Protein AF-A0A8H7ZNW5-F1 (afdb_monomer)

Structure (mmCIF, N/CA/C/O backbone):
data_AF-A0A8H7ZNW5-F1
#
_entry.id   AF-A0A8H7ZNW5-F1
#
loop_
_atom_site.group_PDB
_atom_site.id
_atom_site.type_symbol
_atom_site.label_atom_id
_atom_site.label_alt_id
_atom_site.label_comp_id
_atom_site.label_asym_id
_atom_site.label_entity_id
_atom_site.label_seq_id
_atom_site.pdbx_PDB_ins_code
_atom_site.Cartn_x
_atom_site.Cartn_y
_atom_site.Cartn_z
_atom_site.occupancy
_atom_site.B_iso_or_equiv
_atom_site.auth_seq_id
_atom_site.auth_comp_id
_atom_site.auth_asym_id
_atom_site.auth_atom_id
_atom_site.pdbx_PDB_model_num
ATOM 1 N N . MET A 1 1 ? -29.256 19.524 2.447 1.00 44.28 1 MET A N 1
ATOM 2 C CA . MET A 1 1 ? -30.459 18.657 2.433 1.00 44.28 1 MET A CA 1
ATOM 3 C C . MET A 1 1 ? -31.290 18.728 1.137 1.00 44.28 1 MET A C 1
ATOM 5 O O . MET A 1 1 ? -31.969 17.760 0.843 1.00 44.28 1 MET A O 1
ATOM 9 N N . ARG A 1 2 ? -31.198 19.785 0.304 1.00 29.53 2 ARG A N 1
ATOM 10 C CA . ARG A 1 2 ? -31.874 19.849 -1.018 1.00 29.53 2 ARG A CA 1
ATOM 11 C C . ARG A 1 2 ? -31.146 19.151 -2.185 1.00 29.53 2 ARG A C 1
ATOM 13 O O . ARG A 1 2 ? -31.767 18.897 -3.203 1.00 29.53 2 ARG A O 1
ATOM 20 N N . VAL A 1 3 ? -29.871 18.782 -2.027 1.00 35.22 3 VAL A N 1
ATOM 21 C CA . VAL A 1 3 ? -29.101 18.041 -3.055 1.00 35.22 3 VAL A CA 1
ATOM 22 C C . VAL A 1 3 ? -29.359 16.525 -2.993 1.00 35.22 3 VAL A C 1
ATOM 24 O O . VAL A 1 3 ? -29.283 15.842 -4.006 1.00 35.22 3 VAL A O 1
ATOM 27 N N . LEU A 1 4 ? -29.764 16.000 -1.829 1.00 35.09 4 LEU A N 1
ATOM 28 C CA . LEU A 1 4 ? -30.069 14.573 -1.639 1.00 35.09 4 LEU A CA 1
ATOM 29 C C . LEU A 1 4 ? -31.423 14.140 -2.231 1.00 35.09 4 LEU A C 1
ATOM 31 O O . LEU A 1 4 ? -31.618 12.955 -2.468 1.00 35.09 4 LEU A O 1
ATOM 35 N N . LEU A 1 5 ? -32.336 15.078 -2.507 1.00 38.81 5 LEU A N 1
ATOM 36 C CA . LEU A 1 5 ? -33.648 14.768 -3.092 1.00 38.81 5 LEU A CA 1
ATOM 37 C C . LEU A 1 5 ? -33.621 14.628 -4.622 1.00 38.81 5 LEU A C 1
ATOM 39 O O . LEU A 1 5 ? -34.486 13.965 -5.177 1.00 38.81 5 LEU A O 1
ATOM 43 N N . VAL A 1 6 ? -32.616 15.182 -5.308 1.00 44.25 6 VAL A N 1
ATOM 44 C CA . VAL A 1 6 ? -32.534 15.110 -6.781 1.00 44.25 6 VAL A CA 1
ATOM 45 C C . VAL A 1 6 ? -32.022 13.744 -7.259 1.00 44.25 6 VAL A C 1
ATOM 47 O O . VAL A 1 6 ? -32.358 13.310 -8.354 1.00 44.25 6 VAL A O 1
ATOM 50 N N . ILE A 1 7 ? -31.267 13.022 -6.425 1.00 39.66 7 ILE A N 1
ATOM 51 C CA . ILE A 1 7 ? -30.672 11.728 -6.800 1.00 39.66 7 ILE A CA 1
ATOM 52 C C . ILE A 1 7 ? -31.673 10.571 -6.633 1.00 39.66 7 ILE A C 1
ATOM 54 O O . ILE A 1 7 ? -31.657 9.630 -7.418 1.00 39.66 7 ILE A O 1
ATOM 58 N N . VAL A 1 8 ? -32.605 10.661 -5.677 1.00 40.91 8 VAL A N 1
ATOM 59 C CA . VAL A 1 8 ? -33.595 9.594 -5.422 1.00 40.91 8 VAL A CA 1
ATOM 60 C C . VAL A 1 8 ? -34.677 9.525 -6.512 1.00 40.91 8 VAL A C 1
ATOM 62 O O . VAL A 1 8 ? -35.278 8.476 -6.717 1.00 40.91 8 VAL A O 1
ATOM 65 N N . GLN A 1 9 ? -34.892 10.603 -7.270 1.00 37.84 9 GLN A N 1
ATOM 66 C CA . GLN A 1 9 ? -35.940 10.648 -8.295 1.00 37.84 9 GLN A CA 1
ATOM 67 C C . GLN A 1 9 ? -35.523 10.028 -9.643 1.00 37.84 9 GLN A C 1
ATOM 69 O O . GLN A 1 9 ? -36.380 9.802 -10.491 1.00 37.84 9 GLN A O 1
ATOM 74 N N . TYR A 1 10 ? -34.232 9.737 -9.852 1.00 35.19 10 TYR A N 1
ATOM 75 C CA . TYR A 1 10 ? -33.726 9.241 -11.142 1.00 35.19 10 TYR A CA 1
ATOM 76 C C . TYR A 1 10 ? -33.726 7.703 -11.262 1.00 35.19 10 TYR A C 1
ATOM 78 O O . TYR A 1 10 ? -33.676 7.180 -12.371 1.00 35.19 10 TYR A O 1
ATOM 86 N N . GLU A 1 11 ? -33.837 6.961 -10.152 1.00 40.72 11 GLU A N 1
ATOM 87 C CA . GLU A 1 11 ? -33.800 5.485 -10.165 1.00 40.72 11 GLU A CA 1
ATOM 88 C C . GLU A 1 11 ? -35.162 4.794 -10.374 1.00 40.72 11 GLU A C 1
ATOM 90 O O . GLU A 1 11 ? -35.200 3.584 -10.576 1.00 40.72 11 GLU A O 1
ATOM 95 N N . GLN A 1 12 ? -36.287 5.519 -10.391 1.00 37.03 12 GLN A N 1
ATOM 96 C CA . GLN A 1 12 ? -37.610 4.906 -10.615 1.00 37.03 12 GLN A CA 1
ATOM 97 C C . GLN A 1 12 ? -37.985 4.714 -12.098 1.00 37.03 12 GLN A C 1
ATOM 99 O O . GLN A 1 12 ? -39.024 4.124 -12.383 1.00 37.03 12 GLN A O 1
ATOM 104 N N . SER A 1 13 ? -37.151 5.158 -13.044 1.00 34.41 13 SER A N 1
ATOM 105 C CA . SER A 1 13 ? -37.503 5.196 -14.475 1.00 34.41 13 SER A CA 1
ATOM 106 C C . SER A 1 13 ? -36.933 4.054 -15.330 1.00 34.41 13 SER A C 1
ATOM 108 O O . SER A 1 13 ? -37.148 4.058 -16.539 1.00 34.41 13 SER A O 1
ATOM 110 N N . LEU A 1 14 ? -36.208 3.080 -14.763 1.00 34.19 14 LEU A N 1
ATOM 111 C CA . LEU A 1 14 ? -35.636 1.956 -15.526 1.00 34.19 14 LEU A CA 1
ATOM 112 C C . LEU A 1 14 ? -36.230 0.611 -15.084 1.00 34.19 14 LEU A C 1
ATOM 114 O O . LEU A 1 14 ? -35.589 -0.206 -14.428 1.00 34.19 14 LEU A O 1
ATOM 118 N N . VAL A 1 15 ? -37.489 0.386 -15.455 1.00 34.09 15 VAL A N 1
ATOM 119 C CA . VAL A 1 15 ? -38.196 -0.888 -15.292 1.00 34.09 15 VAL A CA 1
ATOM 120 C C . VAL A 1 15 ? -38.936 -1.186 -16.607 1.00 34.09 15 VAL A C 1
ATOM 122 O O . VAL A 1 15 ? -39.890 -0.489 -16.926 1.00 34.09 15 VAL A O 1
ATOM 125 N N . VAL A 1 16 ? -38.487 -2.252 -17.301 1.00 31.98 16 VAL A N 1
ATOM 126 C CA . VAL A 1 16 ? -39.114 -2.978 -18.446 1.00 31.98 16 VAL A CA 1
ATOM 127 C C . VAL A 1 16 ? -39.028 -2.237 -19.807 1.00 31.98 16 VAL A C 1
ATOM 129 O O . VAL A 1 16 ? -39.292 -1.050 -19.883 1.00 31.98 16 VAL A O 1
ATOM 132 N N . ASP A 1 17 ? -38.452 -2.800 -20.881 1.00 25.98 17 ASP A N 1
ATOM 133 C CA . ASP A 1 17 ? -39.029 -3.837 -21.758 1.00 25.98 17 ASP A CA 1
ATOM 134 C C . ASP A 1 17 ? -37.971 -4.703 -22.479 1.00 25.98 17 ASP A C 1
ATOM 136 O O . ASP A 1 17 ? -36.964 -4.218 -22.994 1.00 25.98 17 ASP A O 1
ATOM 140 N N . VAL A 1 18 ? -38.257 -6.005 -22.570 1.00 35.22 18 VAL A N 1
ATOM 141 C CA . VAL A 1 18 ? -37.576 -6.997 -23.421 1.00 35.22 18 VAL A CA 1
ATOM 142 C C . VAL A 1 18 ? -38.491 -7.312 -24.606 1.00 35.22 18 VAL A C 1
ATOM 144 O O . VAL A 1 18 ? -39.637 -7.688 -24.363 1.00 35.22 18 VAL A O 1
ATOM 147 N N . PRO A 1 19 ? -37.994 -7.314 -25.858 1.00 30.12 19 PRO A N 1
ATOM 148 C CA . PRO A 1 19 ? -38.636 -8.089 -26.911 1.00 30.12 19 PRO A CA 1
ATOM 149 C C . PRO A 1 19 ? -37.712 -9.160 -27.508 1.00 30.12 19 PRO A C 1
ATOM 151 O O . PRO A 1 19 ? -36.579 -8.916 -27.921 1.00 30.12 19 PRO A O 1
ATOM 154 N N . VAL A 1 20 ? -38.269 -10.370 -27.564 1.00 33.47 20 VAL A N 1
ATOM 155 C CA . VAL A 1 20 ? -37.847 -11.529 -28.362 1.00 33.47 20 VAL A CA 1
ATOM 156 C C . VAL A 1 20 ? -38.665 -11.540 -29.667 1.00 33.47 20 VAL A C 1
ATOM 158 O O . VAL A 1 20 ? -39.778 -11.022 -29.673 1.00 33.47 20 VAL A O 1
ATOM 161 N N . LEU A 1 21 ? -38.136 -12.224 -30.700 1.00 28.48 21 LEU A N 1
ATOM 162 C CA . LEU A 1 21 ? -38.656 -12.533 -32.057 1.00 28.48 21 LEU A CA 1
ATOM 163 C C . LEU A 1 21 ? -37.991 -11.665 -33.144 1.00 28.48 21 LEU A C 1
ATOM 165 O O . LEU A 1 21 ? -37.867 -10.463 -32.993 1.00 28.48 21 LEU A O 1
ATOM 169 N N . GLY A 1 22 ? -37.518 -12.168 -34.284 1.00 25.64 22 GLY A N 1
ATOM 170 C CA . GLY A 1 22 ? -37.680 -13.473 -34.913 1.00 25.64 22 GLY A CA 1
ATOM 171 C C . GLY A 1 22 ? -37.803 -13.284 -36.433 1.00 25.64 22 GLY A C 1
ATOM 172 O O . GLY A 1 22 ? -38.799 -12.757 -36.898 1.00 25.64 22 GLY A O 1
ATOM 173 N N . GLN A 1 23 ? -36.800 -13.772 -37.168 1.00 27.62 23 GLN A N 1
ATOM 174 C CA . GLN A 1 23 ? -36.784 -14.147 -38.593 1.00 27.62 23 GLN A CA 1
ATOM 175 C C . GLN A 1 23 ? -36.952 -13.121 -39.743 1.00 27.62 23 GLN A C 1
ATOM 177 O O . GLN A 1 23 ? -37.955 -12.442 -39.902 1.00 27.62 23 GLN A O 1
ATOM 182 N N . ASN A 1 24 ? -36.023 -13.318 -40.691 1.00 26.52 24 ASN A N 1
ATOM 183 C CA . ASN A 1 24 ? -36.164 -13.350 -42.152 1.00 26.52 24 ASN A CA 1
ATOM 184 C C . ASN A 1 24 ? -36.044 -12.067 -42.999 1.00 26.52 24 ASN A C 1
ATOM 186 O O . ASN A 1 24 ? -36.863 -11.161 -42.935 1.00 26.52 24 ASN A O 1
ATOM 190 N N . LYS A 1 25 ? -35.119 -12.202 -43.971 1.00 26.62 25 LYS A N 1
ATOM 191 C CA . LYS A 1 25 ? -35.267 -12.010 -45.430 1.00 26.62 25 LYS A CA 1
ATOM 192 C C . LYS A 1 25 ? -34.482 -10.866 -46.112 1.00 26.62 25 LYS A C 1
ATOM 194 O O . LYS A 1 25 ? -34.736 -9.691 -45.911 1.00 26.62 25 LYS A O 1
ATOM 199 N N . ILE A 1 26 ? -33.679 -11.329 -47.085 1.00 29.45 26 ILE A N 1
ATOM 200 C CA . ILE A 1 26 ? -33.378 -10.763 -48.420 1.00 29.45 26 ILE A CA 1
ATOM 201 C C . ILE A 1 26 ? -32.120 -9.884 -48.553 1.00 29.45 26 ILE A C 1
ATOM 203 O O . ILE A 1 26 ? -32.087 -8.714 -48.196 1.00 29.45 26 ILE A O 1
ATOM 207 N N . ALA A 1 27 ? -31.113 -10.474 -49.209 1.00 29.77 27 ALA A N 1
ATOM 208 C CA . ALA A 1 27 ? -30.089 -9.788 -49.996 1.00 29.77 27 ALA A CA 1
ATOM 209 C C . ALA A 1 27 ? -30.616 -9.450 -51.406 1.00 29.77 27 ALA A C 1
ATOM 211 O O . ALA A 1 27 ? -31.489 -10.160 -51.914 1.00 29.77 27 ALA A O 1
ATOM 212 N N . PRO A 1 28 ? -29.988 -8.488 -52.107 1.00 35.06 28 PRO A N 1
ATOM 213 C CA . PRO A 1 28 ? -29.545 -8.799 -53.467 1.00 35.06 28 PRO A CA 1
ATOM 214 C C . PRO A 1 28 ? -28.103 -8.361 -53.801 1.00 35.06 28 PRO A C 1
ATOM 216 O O . PRO A 1 28 ? -27.464 -7.577 -53.108 1.00 35.06 28 PRO A O 1
ATOM 219 N N . ARG A 1 29 ? -27.617 -8.977 -54.886 1.00 28.80 29 ARG A N 1
ATOM 220 C CA . ARG A 1 29 ? -26.272 -9.021 -55.494 1.00 28.80 29 ARG A CA 1
ATOM 221 C C . ARG A 1 29 ? -25.897 -7.783 -56.342 1.00 28.80 29 ARG A C 1
ATOM 223 O O . ARG A 1 29 ? -26.787 -7.173 -56.919 1.00 28.80 29 ARG A O 1
ATOM 230 N N . GLY A 1 30 ? -24.582 -7.611 -56.595 1.00 26.44 30 GLY A N 1
ATOM 231 C CA . GLY A 1 30 ? -24.001 -7.144 -57.885 1.00 26.44 30 GLY A CA 1
ATOM 232 C C . GLY A 1 30 ? -23.285 -5.771 -57.878 1.00 26.44 30 GLY A C 1
ATOM 233 O O . GLY A 1 30 ? -23.985 -4.778 -57.966 1.00 26.44 30 GLY A O 1
ATOM 234 N N . VAL A 1 31 ? -21.958 -5.649 -57.631 1.00 26.14 31 VAL A N 1
ATOM 235 C CA . VAL A 1 31 ? -20.795 -5.590 -58.594 1.00 26.14 31 VAL A CA 1
ATOM 236 C C . VAL A 1 31 ? -20.616 -4.204 -59.291 1.00 26.14 31 VAL A C 1
ATOM 238 O O . VAL A 1 31 ? -21.645 -3.613 -59.594 1.00 26.14 31 VAL A O 1
ATOM 241 N N . PRO A 1 32 ? -19.402 -3.667 -59.639 1.00 35.81 32 PRO A N 1
ATOM 242 C CA . PRO A 1 32 ? -18.009 -4.139 -59.481 1.00 35.81 32 PRO A CA 1
ATOM 243 C C . PRO A 1 32 ? -17.026 -3.156 -58.782 1.00 35.81 32 PRO A C 1
ATOM 245 O O . PRO A 1 32 ? -17.321 -2.004 -58.480 1.00 35.81 32 PRO A O 1
ATOM 248 N N . ALA A 1 33 ? -15.800 -3.654 -58.599 1.00 30.17 33 ALA A N 1
ATOM 249 C CA . ALA A 1 33 ? -14.593 -2.973 -58.143 1.00 30.17 33 ALA A CA 1
ATOM 250 C C . ALA A 1 33 ? -14.171 -1.731 -58.958 1.00 30.17 33 ALA A C 1
ATOM 252 O O . ALA A 1 33 ? -14.216 -1.728 -60.190 1.00 30.17 33 ALA A O 1
ATOM 253 N N . ARG A 1 34 ? -13.611 -0.734 -58.256 1.00 23.88 34 ARG A N 1
ATOM 254 C CA . ARG A 1 34 ? -12.659 0.241 -58.811 1.00 23.88 34 ARG A CA 1
ATOM 255 C C . ARG A 1 34 ? -11.753 0.777 -57.697 1.00 23.88 34 ARG A C 1
ATOM 257 O O . ARG A 1 34 ? -12.224 1.447 -56.786 1.00 23.88 34 ARG A O 1
ATOM 264 N N . SER A 1 35 ? -10.460 0.470 -57.769 1.00 30.78 35 SER A N 1
ATOM 265 C CA . SER A 1 35 ? -9.414 1.264 -57.118 1.00 30.78 35 SER A CA 1
ATOM 266 C C . SER A 1 35 ? -9.344 2.639 -57.800 1.00 30.78 35 SER A C 1
ATOM 268 O O . SER A 1 35 ? -9.610 2.742 -59.002 1.00 30.78 35 SER A O 1
ATOM 270 N N . PRO A 1 36 ? -9.027 3.708 -57.053 1.00 30.91 36 PRO A N 1
ATOM 271 C CA . PRO A 1 36 ? -7.686 4.262 -57.234 1.00 30.91 36 PRO A CA 1
ATOM 272 C C . PRO A 1 36 ? -7.082 4.893 -55.966 1.00 30.91 36 PRO A C 1
ATOM 274 O O . PRO A 1 36 ? -7.782 5.364 -55.080 1.00 30.91 36 PRO A O 1
ATOM 277 N N . GLY A 1 37 ? -5.753 4.990 -55.967 1.00 24.94 37 GLY A N 1
ATOM 278 C CA . GLY A 1 37 ? -5.094 6.248 -55.616 1.00 24.94 37 GLY A CA 1
ATOM 279 C C . GLY A 1 37 ? -5.022 6.615 -54.139 1.00 24.94 37 GLY A C 1
ATOM 280 O O . GLY A 1 37 ? -5.816 7.386 -53.622 1.00 24.94 37 GLY A O 1
ATOM 281 N N . PHE A 1 38 ? -3.954 6.141 -53.515 1.00 35.53 38 PHE A N 1
ATOM 282 C CA . PHE A 1 38 ? -3.296 6.740 -52.362 1.00 35.53 38 PHE A CA 1
ATOM 283 C C . PHE A 1 38 ? -2.993 8.230 -52.637 1.00 35.53 38 PHE A C 1
ATOM 285 O O . PHE A 1 38 ? -2.153 8.492 -53.489 1.00 35.53 38 PHE A O 1
ATOM 292 N N . TYR A 1 39 ? -3.664 9.183 -51.975 1.00 31.25 39 TYR A N 1
ATOM 293 C CA . TYR A 1 39 ? -3.140 10.532 -51.674 1.00 31.25 39 TYR A CA 1
ATOM 294 C C . TYR A 1 39 ? -4.033 11.260 -50.644 1.00 31.25 39 TYR A C 1
ATOM 296 O O . TYR A 1 39 ? -5.113 11.748 -50.949 1.00 31.25 39 TYR A O 1
ATOM 304 N N . ASP A 1 40 ? -3.551 11.250 -49.402 1.00 37.16 40 ASP A N 1
ATOM 305 C CA . ASP A 1 40 ? -3.552 12.317 -48.390 1.00 37.16 40 ASP A CA 1
ATOM 306 C C . ASP A 1 40 ? -4.757 13.282 -48.265 1.00 37.16 40 ASP A C 1
ATOM 308 O O . ASP A 1 40 ? -4.717 14.429 -48.705 1.00 37.16 40 ASP A O 1
ATOM 312 N N . ASP A 1 41 ? -5.796 12.847 -47.543 1.00 32.19 41 ASP A N 1
ATOM 313 C CA . ASP A 1 41 ? -6.940 13.682 -47.120 1.00 32.19 41 ASP A CA 1
ATOM 314 C C . ASP A 1 41 ? -6.895 14.020 -45.605 1.00 32.19 41 ASP A C 1
ATOM 316 O O . ASP A 1 41 ? -7.853 14.510 -44.995 1.00 32.19 41 ASP A O 1
ATOM 320 N N . THR A 1 42 ? -5.744 13.748 -44.975 1.00 38.41 42 THR A N 1
ATOM 321 C CA . THR A 1 42 ? -5.510 13.923 -43.530 1.00 38.41 42 THR A CA 1
ATOM 322 C C . THR A 1 42 ? -4.840 15.267 -43.231 1.00 38.41 42 THR A C 1
ATOM 324 O O . THR A 1 42 ? -5.140 15.897 -42.215 1.00 38.41 42 THR A O 1
ATOM 327 N N . ALA A 1 43 ? -4.008 15.769 -44.151 1.00 34.16 43 ALA A N 1
ATOM 328 C CA . ALA A 1 43 ? -3.321 17.054 -44.012 1.00 34.16 43 ALA A CA 1
ATOM 329 C C . ALA A 1 43 ? -4.282 18.263 -44.005 1.00 34.16 43 ALA A C 1
ATOM 331 O O . ALA A 1 43 ? -4.062 19.230 -43.271 1.00 34.16 43 ALA A O 1
ATOM 332 N N . LEU A 1 44 ? -5.397 18.198 -44.745 1.00 36.53 44 LEU A N 1
ATOM 333 C CA . LEU A 1 44 ? -6.352 19.312 -44.842 1.00 36.53 44 LEU A CA 1
ATOM 334 C C . LEU A 1 44 ? -7.268 19.454 -43.612 1.00 36.53 44 LEU A C 1
ATOM 336 O O . LEU A 1 44 ? -7.822 20.530 -43.378 1.00 36.53 44 LEU A O 1
ATOM 340 N N . ARG A 1 45 ? -7.424 18.397 -42.800 1.00 39.50 45 ARG A N 1
ATOM 341 C CA . ARG A 1 45 ? -8.271 18.433 -41.590 1.00 39.50 45 ARG A CA 1
ATOM 342 C C . ARG A 1 45 ? -7.542 18.995 -40.368 1.00 39.50 45 ARG A C 1
ATOM 344 O O . ARG A 1 45 ? -8.192 19.595 -39.516 1.00 39.50 45 ARG A O 1
ATOM 351 N N . CYS A 1 46 ? -6.212 18.903 -40.314 1.00 34.38 46 CYS A N 1
ATOM 352 C CA . CYS A 1 46 ? -5.413 19.489 -39.230 1.00 34.38 46 CYS A CA 1
ATOM 353 C C . CYS A 1 46 ? -5.277 21.019 -39.335 1.00 34.38 46 CYS A C 1
ATOM 355 O O . CYS A 1 46 ? -5.228 21.699 -38.311 1.00 34.38 46 CYS A O 1
ATOM 357 N N . ALA A 1 47 ? -5.298 21.586 -40.546 1.00 35.16 47 ALA A N 1
ATOM 358 C CA . ALA A 1 47 ? -5.121 23.028 -40.755 1.00 35.16 47 ALA A CA 1
ATOM 359 C C . ALA A 1 47 ? -6.319 23.892 -40.304 1.00 35.16 47 ALA A C 1
ATOM 361 O O . ALA A 1 47 ? -6.180 25.102 -40.155 1.00 35.16 47 ALA A O 1
ATOM 362 N N . ARG A 1 48 ? -7.494 23.297 -40.044 1.00 36.53 48 ARG A N 1
ATOM 363 C CA . ARG A 1 48 ? -8.691 24.023 -39.571 1.00 36.53 48 ARG A CA 1
ATOM 364 C C . ARG A 1 48 ? -8.810 24.132 -38.048 1.00 36.53 48 ARG A C 1
ATOM 366 O O . ARG A 1 48 ? -9.667 24.870 -37.577 1.00 36.53 48 ARG A O 1
ATOM 373 N N . ALA A 1 49 ? -7.979 23.414 -37.287 1.00 35.22 49 ALA A N 1
ATOM 374 C CA . ALA A 1 49 ? -8.055 23.365 -35.823 1.00 35.22 49 ALA A CA 1
ATOM 375 C C . ALA A 1 49 ? -7.055 24.295 -35.107 1.00 35.22 49 ALA A C 1
ATOM 377 O O . ALA A 1 49 ? -7.163 24.489 -33.898 1.00 35.22 49 ALA A O 1
ATOM 378 N N . ALA A 1 50 ? -6.105 24.895 -35.829 1.00 36.66 50 ALA A N 1
ATOM 379 C CA . ALA A 1 50 ? -5.139 25.838 -35.273 1.00 36.66 50 ALA A CA 1
ATOM 380 C C . ALA A 1 50 ? -5.587 27.282 -35.545 1.00 36.66 50 ALA A C 1
ATOM 382 O O . ALA A 1 50 ? -5.186 27.909 -36.521 1.00 36.66 50 ALA A O 1
ATOM 383 N N . GLY A 1 51 ? -6.453 27.808 -34.678 1.00 39.44 51 GLY A N 1
ATOM 384 C CA . GLY A 1 51 ? -6.723 29.241 -34.616 1.00 39.44 51 GLY A CA 1
ATOM 385 C C . GLY A 1 51 ? -5.497 29.985 -34.085 1.00 39.44 51 GLY A C 1
ATOM 386 O O . GLY A 1 51 ? -5.274 30.014 -32.880 1.00 39.44 51 GLY A O 1
ATOM 387 N N . SER A 1 52 ? -4.696 30.560 -34.980 1.00 36.12 52 SER A N 1
ATOM 388 C CA . SER A 1 52 ? -3.696 31.587 -34.670 1.00 36.12 52 SER A CA 1
ATOM 389 C C . SER A 1 52 ? -3.316 32.319 -35.960 1.00 36.12 52 SER A C 1
ATOM 391 O O . SER A 1 52 ? -2.986 31.698 -36.968 1.00 36.12 52 SER A O 1
ATOM 393 N N . SER A 1 53 ? -3.421 33.644 -35.943 1.00 39.22 53 SER A N 1
ATOM 394 C CA . SER A 1 53 ? -3.371 34.553 -37.093 1.00 39.22 53 SER A CA 1
ATOM 395 C C . SER A 1 53 ? -1.984 34.785 -37.708 1.00 39.22 53 SER A C 1
ATOM 397 O O . SER A 1 53 ? -1.885 35.523 -38.685 1.00 39.22 53 SER A O 1
ATOM 399 N N . ASP A 1 54 ? -0.921 34.141 -37.222 1.00 41.38 54 ASP A N 1
ATOM 400 C CA . ASP A 1 54 ? 0.449 34.601 -37.513 1.00 41.38 54 ASP A CA 1
ATOM 401 C C . ASP A 1 54 ? 1.227 33.760 -38.545 1.00 41.38 54 ASP A C 1
ATOM 403 O O . ASP A 1 54 ? 2.387 34.042 -38.836 1.00 41.38 54 ASP A O 1
ATOM 407 N N . ILE A 1 55 ? 0.597 32.762 -39.178 1.00 41.97 55 ILE A N 1
ATOM 408 C CA . ILE A 1 55 ? 1.260 31.896 -40.184 1.00 41.97 55 ILE A CA 1
ATOM 409 C C . ILE A 1 55 ? 0.903 32.290 -41.635 1.00 41.97 55 ILE A C 1
ATOM 411 O O . ILE A 1 55 ? 1.552 31.863 -42.590 1.00 41.97 55 ILE A O 1
ATOM 415 N N . LEU A 1 56 ? -0.060 33.196 -41.833 1.00 34.91 56 LEU A N 1
ATOM 416 C CA . LEU A 1 56 ? -0.501 33.636 -43.166 1.00 34.91 56 LEU A CA 1
ATOM 417 C C . LEU A 1 56 ? 0.459 34.620 -43.866 1.00 34.91 56 LEU A C 1
ATOM 419 O O . LEU A 1 56 ? 0.336 34.837 -45.069 1.00 34.91 56 LEU A O 1
ATOM 423 N N . LEU A 1 57 ? 1.450 35.170 -43.156 1.00 41.62 57 LEU A N 1
ATOM 424 C CA . LEU A 1 57 ? 2.407 36.145 -43.704 1.00 41.62 57 LEU A CA 1
ATOM 425 C C . LEU A 1 57 ? 3.753 35.544 -44.146 1.00 41.62 57 LEU A C 1
ATOM 427 O O . LEU A 1 57 ? 4.500 36.198 -44.872 1.00 41.62 57 LEU A O 1
ATOM 431 N N . ALA A 1 58 ? 4.053 34.291 -43.788 1.00 35.75 58 ALA A N 1
ATOM 432 C CA . ALA A 1 58 ? 5.306 33.629 -44.174 1.00 35.75 58 ALA A CA 1
ATOM 433 C C . ALA A 1 58 ? 5.213 32.849 -45.504 1.00 35.75 58 ALA A C 1
ATOM 435 O O . ALA A 1 58 ? 6.235 32.574 -46.129 1.00 35.75 58 ALA A O 1
ATOM 436 N N . ALA A 1 59 ? 4.001 32.528 -45.973 1.00 35.62 59 ALA A N 1
ATOM 437 C CA . ALA A 1 59 ? 3.781 31.666 -47.141 1.00 35.62 59 ALA A CA 1
ATOM 438 C C . ALA A 1 59 ? 3.710 32.401 -48.500 1.00 35.62 59 ALA A C 1
ATOM 440 O O . ALA A 1 59 ? 3.607 31.750 -49.534 1.00 35.62 59 ALA A O 1
ATOM 441 N N . LEU A 1 60 ? 3.789 33.738 -48.535 1.00 39.38 60 LEU A N 1
ATOM 442 C CA . LEU A 1 60 ? 3.688 34.530 -49.777 1.00 39.38 60 LEU A CA 1
ATOM 443 C C . LEU A 1 60 ? 5.040 34.991 -50.359 1.00 39.38 60 LEU A C 1
ATOM 445 O O . LEU A 1 60 ? 5.052 35.791 -51.293 1.00 39.38 60 LEU A O 1
ATOM 449 N N . ARG A 1 61 ? 6.187 34.518 -49.841 1.00 39.25 61 ARG A N 1
ATOM 450 C CA . ARG A 1 61 ? 7.510 35.070 -50.208 1.00 39.25 61 ARG A CA 1
ATOM 451 C C . ARG A 1 61 ? 8.466 34.161 -50.982 1.00 39.25 61 ARG A C 1
ATOM 453 O O . ARG A 1 61 ? 9.603 34.563 -51.208 1.00 39.25 61 ARG A O 1
ATOM 460 N N . THR A 1 62 ? 8.040 32.997 -51.460 1.00 35.91 62 THR A N 1
ATOM 461 C CA . THR A 1 62 ? 8.882 32.155 -52.327 1.00 35.91 62 THR A CA 1
ATOM 462 C C . THR A 1 62 ? 8.139 31.783 -53.608 1.00 35.91 62 THR A C 1
ATOM 464 O O . THR A 1 62 ? 7.164 31.039 -53.605 1.00 35.91 62 THR A O 1
ATOM 467 N N . GLY A 1 63 ? 8.584 32.371 -54.724 1.00 33.59 63 GLY A N 1
ATOM 468 C CA . GLY A 1 63 ? 8.103 32.046 -56.068 1.00 33.59 63 GLY A CA 1
ATOM 469 C C . GLY A 1 63 ? 8.491 30.624 -56.511 1.00 33.59 63 GLY A C 1
ATOM 470 O O . GLY A 1 63 ? 9.331 29.983 -55.874 1.00 33.59 63 GLY A O 1
ATOM 471 N N . PRO A 1 64 ? 7.890 30.110 -57.599 1.00 34.03 64 PRO A N 1
ATOM 472 C CA . PRO A 1 64 ? 7.995 28.701 -57.977 1.00 34.03 64 PRO A CA 1
ATOM 473 C C . PRO A 1 64 ? 9.363 28.355 -58.602 1.00 34.03 64 PRO A C 1
ATOM 475 O O . PRO A 1 64 ? 9.933 29.188 -59.315 1.00 34.03 64 PRO A O 1
ATOM 478 N N . PRO A 1 65 ? 9.894 27.129 -58.409 1.00 36.41 65 PRO A N 1
ATOM 479 C CA . PRO A 1 65 ? 11.173 26.731 -58.992 1.00 36.41 65 PRO A CA 1
ATOM 480 C C . PRO A 1 65 ? 11.039 26.247 -60.449 1.00 36.41 65 PRO A C 1
ATOM 482 O O . PRO A 1 65 ? 10.079 25.573 -60.826 1.00 36.41 65 PRO A O 1
ATOM 485 N N . ARG A 1 66 ? 12.047 26.585 -61.267 1.00 28.89 66 ARG A N 1
ATOM 486 C CA . ARG A 1 66 ? 12.243 26.120 -62.653 1.00 28.89 66 ARG A CA 1
ATOM 487 C C . ARG A 1 66 ? 12.860 24.709 -62.709 1.00 28.89 66 ARG A C 1
ATOM 489 O O . ARG A 1 66 ? 13.610 24.314 -61.824 1.00 28.89 66 ARG A O 1
ATOM 496 N N . ARG A 1 67 ? 12.554 23.998 -63.803 1.00 32.38 67 ARG A N 1
ATOM 497 C CA . ARG A 1 67 ? 13.113 22.710 -64.278 1.00 32.38 67 ARG A CA 1
ATOM 498 C C . ARG A 1 67 ? 14.530 22.851 -64.868 1.00 32.38 67 ARG A C 1
ATOM 500 O O . ARG A 1 67 ? 14.765 23.862 -65.521 1.00 32.38 67 ARG A O 1
ATOM 507 N N . ALA A 1 68 ? 15.331 21.778 -64.743 1.00 29.47 68 ALA A N 1
ATOM 508 C CA . ALA A 1 68 ? 16.511 21.315 -65.529 1.00 29.47 68 ALA A CA 1
ATOM 509 C C . ALA A 1 68 ? 17.577 20.765 -64.543 1.00 29.47 68 ALA A C 1
ATOM 511 O O . ALA A 1 68 ? 17.672 21.291 -63.443 1.00 29.47 68 ALA A O 1
ATOM 512 N N . GLU A 1 69 ? 18.409 19.743 -64.766 1.00 30.88 69 GLU A N 1
ATOM 513 C CA . GLU A 1 69 ? 18.734 18.852 -65.887 1.00 30.88 69 GLU A CA 1
ATOM 514 C C . GLU A 1 69 ? 19.606 17.686 -65.345 1.00 30.88 69 GLU A C 1
ATOM 516 O O . GLU A 1 69 ? 19.971 17.657 -64.171 1.00 30.88 69 GLU A O 1
ATOM 521 N N . SER A 1 70 ? 19.903 16.712 -66.208 1.00 30.91 70 SER A N 1
ATOM 522 C CA . SER A 1 70 ? 20.574 15.419 -65.987 1.00 30.91 70 SER A CA 1
ATOM 523 C C . SER A 1 70 ? 22.075 15.436 -65.634 1.00 30.91 70 SER A C 1
ATOM 525 O O . SER A 1 70 ? 22.805 16.305 -66.097 1.00 30.91 70 SER A O 1
ATOM 527 N N . GLY A 1 71 ? 22.572 14.353 -65.013 1.00 26.33 71 GLY A N 1
ATOM 528 C CA . GLY A 1 71 ? 23.984 13.929 -65.085 1.00 26.33 71 GLY A CA 1
ATOM 529 C C . GLY A 1 71 ? 24.299 12.721 -64.187 1.00 26.33 71 GLY A C 1
ATOM 530 O O . GLY A 1 71 ? 24.000 12.755 -62.999 1.00 26.33 71 GLY A O 1
ATOM 531 N N . GLY A 1 72 ? 24.840 11.634 -64.757 1.00 25.48 72 GLY A N 1
ATOM 532 C CA . GLY A 1 72 ? 25.056 10.339 -64.089 1.00 25.48 72 GLY A CA 1
ATOM 533 C C . GLY A 1 72 ? 26.466 10.078 -63.532 1.00 25.48 72 GLY A C 1
ATOM 534 O O . GLY A 1 72 ? 27.399 10.829 -63.792 1.00 25.48 72 GLY A O 1
ATOM 535 N N . GLY A 1 73 ? 26.611 8.947 -62.824 1.00 24.22 73 GLY A N 1
ATOM 536 C CA . GLY A 1 73 ? 27.893 8.295 -62.485 1.00 24.22 73 GLY A CA 1
ATOM 537 C C . GLY A 1 73 ? 28.122 8.013 -60.981 1.00 24.22 73 GLY A C 1
ATOM 538 O O . GLY A 1 73 ? 27.594 8.757 -60.165 1.00 24.22 73 GLY A O 1
ATOM 539 N N . PRO A 1 74 ? 28.839 6.931 -60.584 1.00 42.53 74 PRO A N 1
ATOM 540 C CA . PRO A 1 74 ? 28.401 6.068 -59.474 1.00 42.53 74 PRO A CA 1
ATOM 541 C C . PRO A 1 74 ? 29.376 5.922 -58.275 1.00 42.53 74 PRO A C 1
ATOM 543 O O . PRO A 1 74 ? 30.515 6.367 -58.321 1.00 42.53 74 PRO A O 1
ATOM 546 N N . LEU A 1 75 ? 28.906 5.162 -57.267 1.00 28.30 75 LEU A N 1
ATOM 547 C CA . LEU A 1 75 ? 29.604 4.496 -56.142 1.00 28.30 75 LEU A CA 1
ATOM 548 C C . LEU A 1 75 ? 29.796 5.262 -54.813 1.00 28.30 75 LEU A C 1
ATOM 550 O O . LEU A 1 75 ? 30.646 6.127 -54.668 1.00 28.30 75 LEU A O 1
ATOM 554 N N . GLY A 1 76 ? 29.103 4.750 -53.783 1.00 28.39 76 GLY A N 1
ATOM 555 C CA . GLY A 1 76 ? 29.681 4.526 -52.453 1.00 28.39 76 GLY A CA 1
ATOM 556 C C . GLY A 1 76 ? 29.543 5.634 -51.408 1.00 28.39 76 GLY A C 1
ATOM 557 O O . GLY A 1 76 ? 30.503 6.342 -51.141 1.00 28.39 76 GLY A O 1
ATOM 558 N N . ALA A 1 77 ? 28.422 5.677 -50.678 1.00 27.48 77 ALA A N 1
ATOM 559 C CA . ALA A 1 77 ? 28.404 6.253 -49.330 1.00 27.48 77 ALA A CA 1
ATOM 560 C C . ALA A 1 77 ? 27.272 5.665 -48.474 1.00 27.48 77 ALA A C 1
ATOM 562 O O . ALA A 1 77 ? 26.095 5.728 -48.820 1.00 27.48 77 ALA A O 1
ATOM 563 N N . ARG A 1 78 ? 27.657 5.085 -47.331 1.00 29.88 78 ARG A N 1
ATOM 564 C CA . ARG A 1 78 ? 26.785 4.697 -46.215 1.00 29.88 78 ARG A CA 1
ATOM 565 C C . ARG A 1 78 ? 25.894 5.878 -45.815 1.00 29.88 78 ARG A C 1
ATOM 567 O O . ARG A 1 78 ? 26.409 6.894 -45.357 1.00 29.88 78 ARG A O 1
ATOM 574 N N . ALA A 1 79 ? 24.577 5.716 -45.903 1.00 26.95 79 ALA A N 1
ATOM 575 C CA . ALA A 1 79 ? 23.631 6.648 -45.299 1.00 26.95 79 ALA A CA 1
ATOM 576 C C . ALA A 1 79 ? 23.653 6.484 -43.769 1.00 26.95 79 ALA A C 1
ATOM 578 O O . ALA A 1 79 ? 22.977 5.628 -43.199 1.00 26.95 79 ALA A O 1
ATOM 579 N N . ALA A 1 80 ? 24.472 7.293 -43.100 1.00 26.45 80 ALA A N 1
ATOM 580 C CA . ALA A 1 80 ? 24.239 7.665 -41.715 1.00 26.45 80 ALA A CA 1
ATOM 581 C C . ALA A 1 80 ? 23.089 8.679 -41.718 1.00 26.45 80 ALA A C 1
ATOM 583 O O . ALA A 1 80 ? 23.241 9.774 -42.251 1.00 26.45 80 ALA A O 1
ATOM 584 N N . PHE A 1 81 ? 21.932 8.310 -41.174 1.00 26.05 81 PHE A N 1
ATOM 585 C CA . PHE A 1 81 ? 20.846 9.261 -40.950 1.00 26.05 81 PHE A CA 1
ATOM 586 C C . PHE A 1 81 ? 21.154 10.085 -39.690 1.00 26.05 81 PHE A C 1
ATOM 588 O O . PHE A 1 81 ? 21.228 9.499 -38.606 1.00 26.05 81 PHE A O 1
ATOM 595 N N . PRO A 1 82 ? 21.319 11.417 -39.779 1.00 27.62 82 PRO A N 1
ATOM 596 C CA . PRO A 1 82 ? 21.286 12.269 -38.602 1.00 27.62 82 PRO A CA 1
ATOM 597 C C . PRO A 1 82 ? 19.823 12.425 -38.166 1.00 27.62 82 PRO A C 1
ATOM 599 O O . PRO A 1 82 ? 18.989 12.938 -38.911 1.00 27.62 82 PRO A O 1
ATOM 602 N N . PHE A 1 83 ? 19.491 11.950 -36.966 1.00 32.94 83 PHE A N 1
ATOM 603 C CA . PHE A 1 83 ? 18.176 12.180 -36.374 1.00 32.94 83 PHE A CA 1
ATOM 604 C C . PHE A 1 83 ? 18.147 13.586 -35.761 1.00 32.94 83 PHE A C 1
ATOM 606 O O . PHE A 1 83 ? 18.853 13.859 -34.792 1.00 32.94 83 PHE A O 1
ATOM 613 N N . ASN A 1 84 ? 17.344 14.471 -36.353 1.00 25.42 84 ASN A N 1
ATOM 614 C CA . ASN A 1 84 ? 17.015 15.790 -35.820 1.00 25.42 84 ASN A CA 1
ATOM 615 C C . ASN A 1 84 ? 15.812 15.644 -34.857 1.00 25.42 84 ASN A C 1
ATOM 617 O O . ASN A 1 84 ? 14.766 15.167 -35.301 1.00 25.42 84 ASN A O 1
ATOM 621 N N . PRO A 1 85 ? 15.915 15.989 -33.559 1.00 30.72 85 PRO A N 1
ATOM 622 C CA . PRO A 1 85 ? 14.886 15.658 -32.567 1.00 30.72 85 PRO A CA 1
ATOM 623 C C . PRO A 1 85 ? 13.635 16.561 -32.580 1.00 30.72 85 PRO A C 1
ATOM 625 O O . PRO A 1 85 ? 12.799 16.434 -31.690 1.00 30.72 85 PRO A O 1
ATOM 628 N N . GLU A 1 86 ? 13.457 17.448 -33.562 1.00 30.23 86 GLU A N 1
ATOM 629 C CA . GLU A 1 86 ? 12.410 18.486 -33.519 1.00 30.23 86 GLU A CA 1
ATOM 630 C C . GLU A 1 86 ? 11.085 18.179 -34.245 1.00 30.23 86 GLU A C 1
ATOM 632 O O . GLU A 1 86 ? 10.256 19.072 -34.375 1.00 30.23 86 GLU A O 1
ATOM 637 N N . THR A 1 87 ? 10.798 16.946 -34.681 1.00 31.23 87 THR A N 1
ATOM 638 C CA . THR A 1 87 ? 9.497 16.663 -35.352 1.00 31.23 87 THR A CA 1
ATOM 639 C C . THR A 1 87 ? 8.699 15.471 -34.829 1.00 31.23 87 THR A C 1
ATOM 641 O O . THR A 1 87 ? 7.657 15.137 -35.389 1.00 31.23 87 THR A O 1
ATOM 644 N N . SER A 1 88 ? 9.075 14.876 -33.696 1.00 34.12 88 SER A N 1
ATOM 645 C CA . SER A 1 88 ? 8.229 13.879 -33.028 1.00 34.12 88 SER A CA 1
ATOM 646 C C . SER A 1 88 ? 7.390 14.500 -31.904 1.00 34.12 88 SER A C 1
ATOM 648 O O . SER A 1 88 ? 7.510 14.089 -30.752 1.00 34.12 88 SER A O 1
ATOM 650 N N . ASP A 1 89 ? 6.526 15.470 -32.223 1.00 30.62 89 ASP A N 1
ATOM 651 C CA . ASP A 1 89 ? 5.382 15.832 -31.360 1.00 30.62 89 ASP A CA 1
ATOM 652 C C . ASP A 1 89 ? 4.086 15.200 -31.897 1.00 30.62 89 ASP A C 1
ATOM 654 O O . ASP A 1 89 ? 3.037 15.826 -32.010 1.00 30.62 89 ASP A O 1
ATOM 658 N N . CYS A 1 90 ? 4.167 13.909 -32.235 1.00 31.97 90 CYS A N 1
ATOM 659 C CA . CYS A 1 90 ? 3.010 13.045 -32.469 1.00 31.97 90 CYS A CA 1
ATOM 660 C C . CYS A 1 90 ? 2.908 12.012 -31.332 1.00 31.97 90 CYS A C 1
ATOM 662 O O . CYS A 1 90 ? 2.848 10.808 -31.555 1.00 31.97 90 CYS A O 1
ATOM 664 N N . GLY A 1 91 ? 2.977 12.505 -30.089 1.00 31.56 91 GLY A N 1
ATOM 665 C CA . GLY A 1 91 ? 2.916 11.713 -28.852 1.00 31.56 91 GLY A CA 1
ATOM 666 C C . GLY A 1 91 ? 1.979 12.296 -27.787 1.00 31.56 91 GLY A C 1
ATOM 667 O O . GLY A 1 91 ? 2.012 11.870 -26.637 1.00 31.56 91 GLY A O 1
ATOM 668 N N . LYS A 1 92 ? 1.133 13.272 -28.145 1.00 32.72 92 LYS A N 1
ATOM 669 C CA . LYS A 1 92 ? 0.070 13.820 -27.273 1.00 32.72 92 LYS A CA 1
ATOM 670 C C . LYS A 1 92 ? -1.327 13.283 -27.593 1.00 32.72 92 LYS A C 1
ATOM 672 O O . LYS A 1 92 ? -2.320 13.790 -27.079 1.00 32.72 92 LYS A O 1
ATOM 677 N N . GLY A 1 93 ? -1.399 12.242 -28.415 1.00 30.88 93 GLY A N 1
ATOM 678 C CA . GLY A 1 93 ? -2.640 11.658 -28.903 1.00 30.88 93 GLY A CA 1
ATOM 679 C C . GLY A 1 93 ? -2.855 10.215 -28.475 1.00 30.88 93 GLY A C 1
ATOM 680 O O . GLY A 1 93 ? -3.385 9.471 -29.279 1.00 30.88 93 GLY A O 1
ATOM 681 N N . ASP A 1 94 ? -2.446 9.792 -27.272 1.00 32.88 94 ASP A N 1
ATOM 682 C CA . ASP A 1 94 ? -2.828 8.452 -26.799 1.00 32.88 94 ASP A CA 1
ATOM 683 C C . ASP A 1 94 ? -2.986 8.316 -25.276 1.00 32.88 94 ASP A C 1
ATOM 685 O O . ASP A 1 94 ? -2.439 7.444 -24.612 1.00 32.88 94 ASP A O 1
ATOM 689 N N . ARG A 1 95 ? -3.820 9.197 -24.708 1.00 41.28 95 ARG A N 1
ATOM 690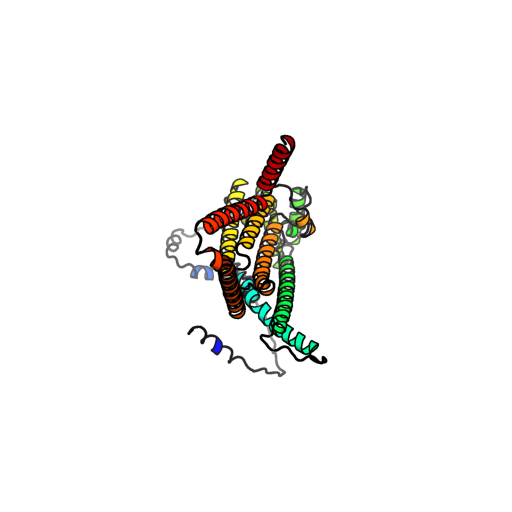 C CA . ARG A 1 95 ? -4.608 8.864 -23.503 1.00 41.28 95 ARG A CA 1
ATOM 691 C C . ARG A 1 95 ? -5.989 8.293 -23.868 1.00 41.28 95 ARG A C 1
ATOM 693 O O . ARG A 1 95 ? -6.910 8.383 -23.063 1.00 41.28 95 ARG A O 1
ATOM 700 N N . ARG A 1 96 ? -6.189 7.816 -25.107 1.00 34.25 96 ARG A N 1
ATOM 701 C CA . ARG A 1 96 ? -7.515 7.432 -25.632 1.00 34.25 96 ARG A CA 1
ATOM 702 C C . ARG A 1 96 ? -7.592 6.063 -26.311 1.00 34.25 96 ARG A C 1
ATOM 704 O O . ARG A 1 96 ? -8.691 5.684 -26.687 1.00 34.25 96 ARG A O 1
ATOM 711 N N . ALA A 1 97 ? -6.522 5.275 -26.338 1.00 30.03 97 ALA A N 1
ATOM 712 C CA . ALA A 1 97 ? -6.622 3.817 -26.397 1.00 30.03 97 ALA A CA 1
ATOM 713 C C . ALA A 1 97 ? -6.644 3.200 -24.983 1.00 30.03 97 ALA A C 1
ATOM 715 O O . ALA A 1 97 ? -6.042 2.164 -24.717 1.00 30.03 97 ALA A O 1
ATOM 716 N N . ALA A 1 98 ? -7.357 3.849 -24.057 1.00 31.45 98 ALA A N 1
ATOM 717 C CA . ALA A 1 98 ? -7.970 3.120 -22.965 1.00 31.45 98 ALA A CA 1
ATOM 718 C C . ALA A 1 98 ? -9.019 2.222 -23.621 1.00 31.45 98 ALA A C 1
ATOM 720 O O . ALA A 1 98 ? -9.974 2.711 -24.230 1.00 31.45 98 ALA A O 1
ATOM 721 N N . THR A 1 99 ? -8.822 0.909 -23.529 1.00 30.12 99 THR A N 1
ATOM 722 C CA . THR A 1 99 ? -9.930 -0.042 -23.507 1.00 30.12 99 THR A CA 1
ATOM 723 C C . THR A 1 99 ? -11.088 0.629 -22.785 1.00 30.12 99 THR A C 1
ATOM 725 O O . THR A 1 99 ? -10.932 1.077 -21.654 1.00 30.12 99 THR A O 1
ATOM 728 N N . MET A 1 100 ? -12.225 0.763 -23.461 1.00 25.59 100 MET A N 1
ATOM 729 C CA . MET A 1 100 ? -13.458 1.305 -22.899 1.00 25.59 100 MET A CA 1
ATOM 730 C C . MET A 1 100 ? -14.048 0.278 -21.920 1.00 25.59 100 MET A C 1
ATOM 732 O O . MET A 1 100 ? -15.160 -0.209 -22.074 1.00 25.59 100 MET A O 1
ATOM 736 N N . THR A 1 101 ? -13.260 -0.109 -20.923 1.00 29.25 101 THR A N 1
ATOM 737 C CA . THR A 1 101 ? -13.737 -0.565 -19.634 1.00 29.25 101 THR A CA 1
ATOM 738 C C . THR A 1 101 ? -14.283 0.682 -18.955 1.00 29.25 101 THR A C 1
ATOM 740 O O . THR A 1 101 ? -13.598 1.700 -18.884 1.00 29.25 101 THR A O 1
ATOM 743 N N . LEU A 1 102 ? -15.555 0.638 -18.547 1.00 29.50 102 LEU A N 1
ATOM 744 C CA . LEU A 1 102 ? -16.194 1.617 -17.659 1.00 29.50 102 LEU A CA 1
ATOM 745 C C . LEU A 1 102 ? -15.140 2.232 -16.731 1.00 29.50 102 LEU A C 1
ATOM 747 O O . LEU A 1 102 ? -14.465 1.462 -16.060 1.00 29.50 102 LEU A O 1
ATOM 751 N N . GLY A 1 103 ? -14.957 3.558 -16.753 1.00 30.03 103 GLY A N 1
ATOM 752 C CA . GLY A 1 103 ? -13.841 4.279 -16.123 1.00 30.03 103 GLY A CA 1
ATOM 753 C C . GLY A 1 103 ? -13.677 4.033 -14.620 1.00 30.03 103 GLY A C 1
ATOM 754 O O . GLY A 1 103 ? -13.987 4.900 -13.812 1.00 30.03 103 GLY A O 1
ATOM 755 N N . LEU A 1 104 ? -13.170 2.853 -14.273 1.00 36.75 104 LEU A N 1
ATOM 756 C CA . LEU A 1 104 ? -12.882 2.307 -12.948 1.00 36.75 104 LEU A CA 1
ATOM 757 C C . LEU A 1 104 ? -11.399 2.478 -12.582 1.00 36.75 104 LEU A C 1
ATOM 759 O O . LEU A 1 104 ? -11.037 2.254 -11.432 1.00 36.75 104 LEU A O 1
ATOM 763 N N . ASP A 1 105 ? -10.563 2.942 -13.516 1.00 42.22 105 ASP A N 1
ATOM 764 C CA . ASP A 1 105 ? -9.102 3.063 -13.359 1.00 42.22 105 ASP A CA 1
ATOM 765 C C . ASP A 1 105 ? -8.666 4.279 -12.524 1.00 42.22 105 ASP A C 1
ATOM 767 O O . ASP A 1 105 ? -7.483 4.595 -12.404 1.00 42.22 105 ASP A O 1
ATOM 771 N N . SER A 1 106 ? -9.621 4.996 -11.934 1.00 53.56 106 SER A N 1
ATOM 772 C CA . SER A 1 106 ? -9.315 6.055 -10.985 1.00 53.56 106 SER A CA 1
ATOM 773 C C . SER A 1 106 ? -9.026 5.428 -9.617 1.00 53.56 106 SER A C 1
ATOM 775 O O . SER A 1 106 ? -9.897 4.728 -9.088 1.00 53.56 106 SER A O 1
ATOM 777 N N . PRO A 1 107 ? -7.873 5.708 -8.975 1.00 55.97 107 PRO A N 1
ATOM 778 C CA . PRO A 1 107 ? -7.581 5.209 -7.626 1.00 55.97 107 PRO A CA 1
ATOM 779 C C . PRO A 1 107 ? -8.693 5.588 -6.632 1.00 55.97 107 PRO A C 1
ATOM 781 O O . PRO A 1 107 ? -8.974 4.854 -5.688 1.00 55.97 107 PRO A O 1
ATOM 784 N N . TYR A 1 108 ? -9.419 6.674 -6.905 1.00 53.94 108 TYR A N 1
ATOM 785 C CA . TYR A 1 108 ? -10.567 7.132 -6.130 1.00 53.94 108 TYR A CA 1
ATOM 786 C C . TYR A 1 108 ? -11.813 6.247 -6.262 1.00 53.94 108 TYR A C 1
ATOM 788 O O . TYR A 1 108 ? -12.593 6.157 -5.318 1.00 53.94 108 TYR A O 1
ATOM 796 N N . LEU A 1 109 ? -12.007 5.560 -7.389 1.00 61.75 109 LEU A N 1
ATOM 797 C CA . LEU A 1 109 ? -13.156 4.672 -7.573 1.00 61.75 109 LEU A CA 1
ATOM 798 C C . LEU A 1 109 ? -12.971 3.374 -6.783 1.00 61.75 109 LEU A C 1
ATOM 800 O O . LEU A 1 109 ? -13.917 2.899 -6.161 1.00 61.75 109 LEU A O 1
ATOM 804 N N . SER A 1 110 ? -11.732 2.885 -6.679 1.00 63.81 110 SER A N 1
ATOM 805 C CA . SER A 1 110 ? -11.389 1.805 -5.746 1.00 63.81 110 SER A CA 1
ATOM 806 C C . SER A 1 110 ? -11.671 2.199 -4.286 1.00 63.81 110 SER A C 1
ATOM 808 O O . SER A 1 110 ? -12.273 1.418 -3.549 1.00 63.81 110 SER A O 1
ATOM 810 N N . LEU A 1 111 ? -11.348 3.439 -3.888 1.00 65.62 111 LEU A N 1
ATOM 811 C CA . LEU A 1 111 ? -11.643 3.980 -2.553 1.00 65.62 111 LEU A CA 1
ATOM 812 C C . LEU A 1 111 ? -13.153 4.086 -2.291 1.00 65.62 111 LEU A C 1
ATOM 814 O O . LEU A 1 111 ? -13.616 3.763 -1.196 1.00 65.62 111 LEU A O 1
ATOM 818 N N . LEU A 1 112 ? -13.934 4.489 -3.297 1.00 67.19 112 LEU A N 1
ATOM 819 C CA . LEU A 1 112 ? -15.396 4.534 -3.213 1.00 67.19 112 LEU A CA 1
ATOM 820 C C . LEU A 1 112 ? -16.006 3.130 -3.119 1.00 67.19 112 LEU A C 1
ATOM 822 O O . LEU A 1 112 ? -16.870 2.906 -2.271 1.00 67.19 112 LEU A O 1
ATOM 826 N N . LEU A 1 113 ? -15.531 2.159 -3.909 1.00 75.31 113 LEU A N 1
ATOM 827 C CA . LEU A 1 113 ? -15.962 0.762 -3.776 1.00 75.31 113 LEU A CA 1
ATOM 828 C C . LEU A 1 113 ? -15.661 0.226 -2.372 1.00 75.31 113 LEU A C 1
ATOM 830 O O . LEU A 1 113 ? -16.520 -0.408 -1.759 1.00 75.31 113 LEU A O 1
ATOM 834 N N . TRP A 1 114 ? -14.486 0.546 -1.825 1.00 73.31 114 TRP A N 1
ATOM 835 C CA . TRP A 1 114 ? -14.114 0.200 -0.453 1.00 73.31 114 TRP A CA 1
ATOM 836 C C . TRP A 1 114 ? -15.076 0.774 0.599 1.00 73.31 114 TRP A C 1
ATOM 838 O O . TRP A 1 114 ? -15.253 0.153 1.643 1.00 73.31 114 TRP A O 1
ATOM 848 N N . ALA A 1 115 ? -15.729 1.914 0.356 1.00 74.12 115 ALA A N 1
ATOM 849 C CA . ALA A 1 115 ? -16.634 2.538 1.326 1.00 74.12 115 ALA A CA 1
ATOM 850 C C . ALA A 1 115 ? -18.032 1.886 1.394 1.00 74.12 115 ALA A C 1
ATOM 852 O O . ALA A 1 115 ? -18.646 1.860 2.464 1.00 74.12 115 ALA A O 1
ATOM 853 N N . PHE A 1 116 ? -18.541 1.350 0.278 1.00 79.69 116 PHE A N 1
ATOM 854 C CA . PHE A 1 116 ? -19.933 0.878 0.180 1.00 79.69 116 PHE A CA 1
ATOM 855 C C . PHE A 1 116 ? -20.072 -0.640 0.036 1.00 79.69 116 PHE A C 1
ATOM 857 O O . PHE A 1 116 ? -20.977 -1.233 0.632 1.00 79.69 116 PHE A O 1
ATOM 864 N N . VAL A 1 117 ? -19.171 -1.287 -0.710 1.00 84.69 117 VAL A N 1
ATOM 865 C CA . VAL A 1 117 ? -19.274 -2.719 -1.036 1.00 84.69 117 VAL A CA 1
ATOM 866 C C . VAL A 1 117 ? -19.237 -3.606 0.215 1.00 84.69 117 VAL A C 1
ATOM 868 O O . VAL A 1 117 ? -20.122 -4.459 0.344 1.00 84.69 117 VAL A O 1
ATOM 871 N N . PRO A 1 118 ? -18.320 -3.407 1.187 1.00 85.25 118 PRO A N 1
ATOM 872 C CA . PRO A 1 118 ? -18.257 -4.282 2.356 1.00 85.25 118 PRO A CA 1
ATOM 873 C C . PRO A 1 118 ? -19.547 -4.272 3.179 1.00 85.25 118 PRO A C 1
ATOM 875 O O . PRO A 1 118 ? -19.978 -5.316 3.668 1.00 85.25 118 PRO A O 1
ATOM 878 N N . ARG A 1 119 ? -20.210 -3.114 3.294 1.00 85.75 119 ARG A N 1
ATOM 879 C CA . ARG A 1 119 ? -21.467 -2.977 4.044 1.00 85.75 119 ARG A CA 1
ATOM 880 C C . ARG A 1 119 ? -22.612 -3.722 3.362 1.00 85.75 119 ARG A C 1
ATOM 882 O O . ARG A 1 119 ? -23.263 -4.544 4.003 1.00 85.75 119 ARG A O 1
ATOM 889 N N . LEU A 1 120 ? -22.793 -3.514 2.056 1.00 88.12 120 LEU A N 1
ATOM 890 C CA . LEU A 1 120 ? -23.859 -4.163 1.288 1.00 88.12 120 LEU A CA 1
ATOM 891 C C . LEU A 1 120 ? -23.719 -5.693 1.289 1.00 88.12 120 LEU A C 1
ATOM 893 O O . LEU A 1 120 ? -24.692 -6.422 1.497 1.00 88.12 120 LEU A O 1
ATOM 897 N N . VAL A 1 121 ? -22.493 -6.184 1.091 1.00 89.81 121 VAL A N 1
ATOM 898 C CA . VAL A 1 121 ? -22.189 -7.621 1.104 1.00 89.81 121 VAL A CA 1
ATOM 899 C C . VAL A 1 121 ? -22.417 -8.210 2.496 1.00 89.81 121 VAL A C 1
ATOM 901 O O . VAL A 1 121 ? -23.001 -9.287 2.614 1.00 89.81 121 VAL A O 1
ATOM 904 N N . THR A 1 122 ? -22.038 -7.492 3.556 1.00 90.62 122 THR A N 1
ATOM 905 C CA . THR A 1 122 ? -22.263 -7.932 4.942 1.00 90.62 122 THR A CA 1
ATOM 906 C C . THR A 1 122 ? -23.746 -8.098 5.252 1.00 90.62 122 THR A C 1
ATOM 908 O O . THR A 1 122 ? -24.126 -9.105 5.847 1.00 90.62 122 THR A O 1
ATOM 911 N N . ASP A 1 123 ? -24.605 -7.170 4.822 1.00 88.00 123 ASP A N 1
ATOM 912 C CA . ASP A 1 123 ? -26.048 -7.265 5.066 1.00 88.00 123 ASP A CA 1
ATOM 913 C C . ASP A 1 123 ? -26.663 -8.496 4.386 1.00 88.00 123 ASP A C 1
ATOM 915 O O . ASP A 1 123 ? -27.441 -9.235 5.003 1.00 88.00 123 ASP A O 1
ATOM 919 N N . ARG A 1 124 ? -26.254 -8.771 3.141 1.00 91.69 124 ARG A N 1
ATOM 920 C CA . ARG A 1 124 ? -26.689 -9.957 2.393 1.00 91.69 124 ARG A CA 1
ATOM 921 C C . ARG A 1 124 ? -26.161 -11.246 3.019 1.00 91.69 124 ARG A C 1
ATOM 923 O O . ARG A 1 124 ? -26.953 -12.152 3.282 1.00 91.69 124 ARG A O 1
ATOM 930 N N . LEU A 1 125 ? -24.871 -11.323 3.337 1.00 91.25 125 LEU A N 1
ATOM 931 C CA . LEU A 1 125 ? -24.272 -12.510 3.953 1.00 91.25 125 LEU A CA 1
ATOM 932 C C . LEU A 1 125 ? -24.816 -12.783 5.355 1.00 91.25 125 LEU A C 1
ATOM 934 O O . LEU A 1 125 ? -25.076 -13.935 5.685 1.00 91.25 125 LEU A O 1
ATOM 938 N N . ARG A 1 126 ? -25.069 -11.749 6.163 1.00 91.94 126 ARG A N 1
ATOM 939 C CA . ARG A 1 126 ? -25.725 -11.897 7.469 1.00 91.94 126 ARG A CA 1
ATOM 940 C C . ARG A 1 126 ? -27.135 -12.454 7.321 1.00 91.94 126 ARG A C 1
ATOM 942 O O . ARG A 1 126 ? -27.509 -13.355 8.070 1.00 91.94 126 ARG A O 1
ATOM 949 N N . SER A 1 127 ? -27.909 -11.949 6.355 1.00 87.19 127 SER A N 1
ATOM 950 C CA . SER A 1 127 ? -29.258 -12.463 6.090 1.00 87.19 127 SER A CA 1
ATOM 951 C C . SER A 1 127 ? -29.236 -13.948 5.711 1.00 87.19 127 SER A C 1
ATOM 953 O O . SER A 1 127 ? -30.030 -14.722 6.242 1.00 87.19 127 SER A O 1
ATOM 955 N N . LEU A 1 128 ? -28.262 -14.364 4.892 1.00 90.56 128 LEU A N 1
ATOM 956 C CA . LEU A 1 128 ? -28.050 -15.757 4.507 1.00 90.56 128 LEU A CA 1
ATOM 957 C C . LEU A 1 128 ? -27.584 -16.617 5.692 1.00 90.56 128 LEU A C 1
ATOM 959 O O . LEU A 1 128 ? -28.128 -17.694 5.919 1.00 90.56 128 LEU A O 1
ATOM 963 N N . TYR A 1 129 ? -26.625 -16.132 6.483 1.00 89.94 129 TYR A N 1
ATOM 964 C CA . TYR A 1 129 ? -26.125 -16.811 7.679 1.00 89.94 129 TYR A CA 1
ATOM 965 C C . TYR A 1 129 ? -27.254 -17.089 8.678 1.00 89.94 129 TYR A C 1
ATOM 967 O O . TYR A 1 129 ? -27.402 -18.216 9.148 1.00 89.94 129 TYR A O 1
ATOM 975 N N . TYR A 1 130 ? -28.110 -16.100 8.952 1.00 89.38 130 TYR A N 1
ATOM 976 C CA . TYR A 1 130 ? -29.269 -16.289 9.825 1.00 89.38 130 TYR A CA 1
ATOM 977 C C . TYR A 1 130 ? -30.358 -17.155 9.196 1.00 89.38 130 TYR A C 1
ATOM 979 O O . TYR A 1 130 ? -30.985 -17.937 9.912 1.00 89.38 130 TYR A O 1
ATOM 987 N N . ALA A 1 131 ? -30.580 -17.053 7.883 1.00 87.56 131 ALA A N 1
ATOM 988 C CA . ALA A 1 131 ? -31.499 -17.941 7.184 1.00 87.56 131 ALA A CA 1
ATOM 989 C C . ALA A 1 131 ? -31.058 -19.405 7.327 1.00 87.56 131 ALA A C 1
ATOM 991 O O . ALA A 1 131 ? -31.884 -20.240 7.664 1.00 87.56 131 ALA A O 1
ATOM 992 N N . LEU A 1 132 ? -29.767 -19.707 7.168 1.00 89.06 132 LEU A N 1
ATOM 993 C CA . LEU A 1 132 ? -29.226 -21.063 7.289 1.00 89.06 132 LEU A CA 1
ATOM 994 C C . LEU A 1 132 ? -29.179 -21.558 8.741 1.00 89.06 132 LEU A C 1
ATOM 996 O O . LEU A 1 132 ? -29.607 -22.676 9.026 1.00 89.06 132 LEU A O 1
ATOM 1000 N N . ARG A 1 133 ? -28.682 -20.737 9.676 1.00 85.12 133 ARG A N 1
ATOM 1001 C CA . ARG A 1 133 ? -28.487 -21.140 11.079 1.00 85.12 133 ARG A CA 1
ATOM 1002 C C . ARG A 1 133 ? -29.804 -21.329 11.831 1.00 85.12 133 ARG A C 1
ATOM 1004 O O . ARG A 1 133 ? -29.915 -22.261 12.622 1.00 85.12 133 ARG A O 1
ATOM 1011 N N . TYR A 1 134 ? -30.789 -20.469 11.576 1.00 83.25 134 TYR A N 1
ATOM 1012 C CA . TYR A 1 134 ? -32.088 -20.482 12.257 1.00 83.25 134 TYR A CA 1
ATOM 1013 C C . TYR A 1 134 ? -33.209 -21.110 11.415 1.00 83.25 134 TYR A C 1
ATOM 1015 O O . TYR A 1 134 ? -34.370 -21.020 11.795 1.00 83.25 134 TYR A O 1
ATOM 1023 N N . ALA A 1 135 ? -32.896 -21.753 10.282 1.00 80.88 135 ALA A N 1
ATOM 1024 C CA . ALA A 1 135 ? -33.890 -22.512 9.512 1.00 80.88 135 ALA A CA 1
ATOM 1025 C C . ALA A 1 135 ? -34.353 -23.793 10.222 1.00 80.88 135 ALA A C 1
ATOM 1027 O O . ALA A 1 135 ? -35.473 -24.236 9.996 1.00 80.88 135 ALA A O 1
ATOM 1028 N N . ARG A 1 136 ? -33.488 -24.420 11.033 1.00 75.12 136 ARG A N 1
ATOM 1029 C CA . ARG A 1 136 ? -33.740 -25.743 11.642 1.00 75.12 136 ARG A CA 1
ATOM 1030 C C . ARG A 1 136 ? -33.416 -25.826 13.140 1.00 75.12 136 ARG A C 1
ATOM 1032 O O . ARG A 1 136 ? -33.470 -26.910 13.707 1.00 75.12 136 ARG A O 1
ATOM 1039 N N . GLY A 1 137 ? -33.029 -24.715 13.768 1.00 74.19 137 GLY A N 1
ATOM 1040 C CA . GLY A 1 137 ? -32.634 -24.672 15.179 1.00 74.19 137 GLY A CA 1
ATOM 1041 C C . GLY A 1 137 ? -33.773 -24.224 16.107 1.00 74.19 137 GLY A C 1
ATOM 1042 O O . GLY A 1 137 ? -34.648 -23.486 15.660 1.00 74.19 137 GLY A O 1
ATOM 1043 N N . PRO A 1 138 ? -33.750 -24.611 17.397 1.00 73.00 138 PRO A N 1
ATOM 1044 C CA . PRO A 1 138 ? -34.740 -24.179 18.392 1.00 73.00 138 PRO A CA 1
ATOM 1045 C C . PRO A 1 138 ? -34.615 -22.691 18.777 1.00 73.00 138 PRO A C 1
ATOM 1047 O O . PRO A 1 138 ? -35.548 -22.108 19.326 1.00 73.00 138 PRO A O 1
ATOM 1050 N N . ASP A 1 139 ? -33.471 -22.066 18.488 1.00 79.56 139 ASP A N 1
ATOM 1051 C CA . ASP A 1 139 ? -33.206 -20.665 18.811 1.00 79.56 139 ASP A CA 1
ATOM 1052 C C . ASP A 1 139 ? -33.944 -19.703 17.864 1.00 79.56 139 ASP A C 1
ATOM 1054 O O . ASP A 1 139 ? -33.977 -19.890 16.647 1.00 79.56 139 ASP A O 1
ATOM 1058 N N . ARG A 1 140 ? -34.487 -18.608 18.408 1.00 78.50 140 ARG A N 1
ATOM 1059 C CA . ARG A 1 140 ? -35.091 -17.528 17.610 1.00 78.50 140 ARG A CA 1
ATOM 1060 C C . ARG A 1 140 ? -34.015 -16.610 17.024 1.00 78.50 140 ARG A C 1
ATOM 1062 O O . ARG A 1 140 ? -32.965 -16.397 17.632 1.00 78.50 140 ARG A O 1
ATOM 1069 N N . ARG A 1 141 ? -34.300 -16.019 15.856 1.00 82.50 141 ARG A N 1
ATOM 1070 C CA . ARG A 1 141 ? -33.413 -15.034 15.213 1.00 82.50 141 ARG A CA 1
ATOM 1071 C C . ARG A 1 141 ? -33.159 -13.849 16.160 1.00 82.50 141 ARG A C 1
ATOM 1073 O O . ARG A 1 141 ? -34.119 -13.341 16.742 1.00 82.50 141 ARG A O 1
ATOM 1080 N N . PRO A 1 142 ? -31.905 -13.387 16.310 1.00 85.38 142 PRO A N 1
ATOM 1081 C CA . PRO A 1 142 ? -31.594 -12.261 17.179 1.00 85.38 142 PRO A CA 1
ATOM 1082 C C . PRO A 1 142 ? -32.189 -10.967 16.610 1.00 85.38 142 PRO A C 1
ATOM 1084 O O . PRO A 1 142 ? -32.039 -10.676 15.422 1.00 85.38 142 PRO A O 1
ATOM 1087 N N . ALA A 1 143 ? -32.853 -10.185 17.462 1.00 83.25 143 ALA A N 1
ATOM 1088 C CA . ALA A 1 143 ? -33.401 -8.888 17.083 1.00 83.25 143 ALA A CA 1
ATOM 1089 C C . ALA A 1 143 ? -32.274 -7.863 16.822 1.00 83.25 143 ALA A C 1
ATOM 1091 O O . ALA A 1 143 ? -31.218 -7.931 17.477 1.00 83.25 143 ALA A O 1
ATOM 1092 N N . PRO A 1 144 ? -32.477 -6.910 15.891 1.00 84.62 144 PRO A N 1
ATOM 1093 C CA . PRO A 1 144 ? -31.534 -5.818 15.669 1.00 84.62 144 PRO A CA 1
ATOM 1094 C C . PRO A 1 144 ? -31.331 -5.023 16.969 1.00 84.62 144 PRO A C 1
ATOM 1096 O O . PRO A 1 144 ? -32.287 -4.745 17.686 1.00 84.62 144 PRO A O 1
ATOM 1099 N N . GLY A 1 145 ? -30.074 -4.712 17.299 1.00 80.12 145 GLY A N 1
ATOM 1100 C CA . GLY A 1 145 ? -29.693 -4.008 18.535 1.00 80.12 145 GLY A CA 1
ATOM 1101 C C . GLY A 1 145 ? -29.308 -4.911 19.716 1.00 80.12 145 GLY A C 1
ATOM 1102 O O . GLY A 1 145 ? -28.729 -4.434 20.685 1.00 80.12 145 GLY A O 1
ATOM 1103 N N . THR A 1 146 ? -29.540 -6.226 19.641 1.00 87.12 146 THR A N 1
ATOM 1104 C CA . THR A 1 146 ? -29.023 -7.153 20.664 1.00 87.12 146 THR A CA 1
ATOM 1105 C C . THR A 1 146 ? -27.497 -7.292 20.574 1.00 87.12 146 THR A C 1
ATOM 1107 O O . THR A 1 146 ? -26.929 -7.318 19.480 1.00 87.12 146 THR A O 1
ATOM 1110 N N . ALA A 1 147 ? -26.811 -7.473 21.710 1.00 83.19 147 ALA A N 1
ATOM 1111 C CA . ALA A 1 147 ? -25.348 -7.644 21.744 1.00 83.19 147 ALA A CA 1
ATOM 1112 C C . ALA A 1 147 ? -24.855 -8.805 20.853 1.00 83.19 147 ALA A C 1
ATOM 1114 O O . ALA A 1 147 ? -23.765 -8.757 20.280 1.00 83.19 147 ALA A O 1
ATOM 1115 N N . ARG A 1 148 ? -25.685 -9.845 20.699 1.00 83.88 148 ARG A N 1
ATOM 1116 C CA . ARG A 1 148 ? -25.409 -10.996 19.830 1.00 83.88 148 ARG A CA 1
ATOM 1117 C C . ARG A 1 148 ? -25.449 -10.600 18.347 1.00 83.88 148 ARG A C 1
ATOM 1119 O O . ARG A 1 148 ? -24.512 -10.912 17.622 1.00 83.88 148 ARG A O 1
ATOM 1126 N N . PHE A 1 149 ? -26.458 -9.827 17.930 1.00 87.00 149 PHE A N 1
ATOM 1127 C CA . PHE A 1 149 ? -26.569 -9.307 16.563 1.00 87.00 149 PHE A CA 1
ATOM 1128 C C . PHE A 1 149 ? -25.387 -8.407 16.178 1.00 87.00 149 PHE A C 1
ATOM 1130 O O . PHE A 1 149 ? -24.873 -8.507 15.061 1.00 87.00 149 PHE A O 1
ATOM 1137 N N . VAL A 1 150 ? -24.938 -7.548 17.099 1.00 84.94 150 VAL A N 1
ATOM 1138 C CA . VAL A 1 150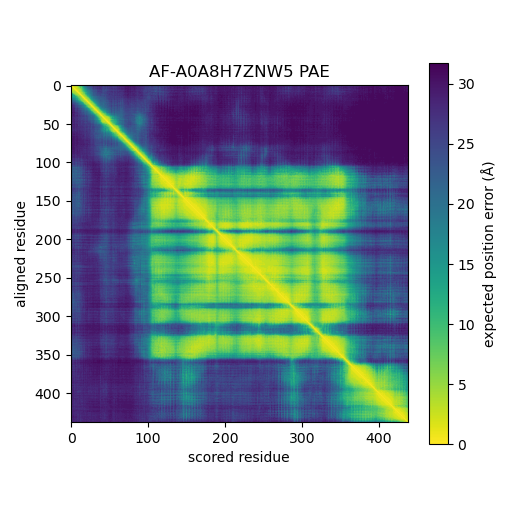 ? -23.781 -6.663 16.884 1.00 84.94 150 VAL A CA 1
ATOM 1139 C C . VAL A 1 150 ? -22.501 -7.482 16.712 1.00 84.94 150 VAL A C 1
ATOM 1141 O O . VAL A 1 150 ? -21.760 -7.271 15.753 1.00 84.94 150 VAL A O 1
ATOM 1144 N N . ARG A 1 151 ? -22.277 -8.478 17.580 1.00 85.25 151 ARG A N 1
ATOM 1145 C CA . ARG A 1 151 ? -21.109 -9.368 17.506 1.00 85.25 151 ARG A CA 1
ATOM 1146 C C . ARG A 1 151 ? -21.065 -10.163 16.200 1.00 85.25 151 ARG A C 1
ATOM 1148 O O . ARG A 1 151 ? -20.010 -10.248 15.574 1.00 85.25 151 ARG A O 1
ATOM 1155 N N . ASP A 1 152 ? -22.193 -10.730 15.784 1.00 87.56 152 ASP A N 1
ATOM 1156 C CA . ASP A 1 152 ? -22.277 -11.529 14.559 1.00 87.56 152 ASP A CA 1
ATOM 1157 C C . ASP A 1 152 ? -22.085 -10.658 13.313 1.00 87.56 152 ASP A C 1
ATOM 1159 O O . ASP A 1 152 ? -21.317 -11.014 12.419 1.00 87.56 152 ASP A O 1
ATOM 1163 N N . THR A 1 153 ? -22.692 -9.467 13.291 1.00 87.88 153 THR A N 1
ATOM 1164 C CA . THR A 1 153 ? -22.473 -8.483 12.221 1.00 87.88 153 THR A CA 1
ATOM 1165 C C . THR A 1 153 ? -21.000 -8.092 12.129 1.00 87.88 153 THR A C 1
ATOM 1167 O O . THR A 1 153 ? -20.447 -8.076 11.033 1.00 87.88 153 THR A O 1
ATOM 1170 N N . GLY A 1 154 ? -20.341 -7.838 13.264 1.00 88.12 154 GLY A N 1
ATOM 1171 C CA . GLY A 1 154 ? -18.932 -7.449 13.288 1.00 88.12 154 GLY A CA 1
ATOM 1172 C C . GLY A 1 154 ? -17.976 -8.546 12.809 1.00 88.12 154 GLY A C 1
ATOM 1173 O O . GLY A 1 154 ? -17.016 -8.266 12.088 1.00 88.12 154 GLY A O 1
ATOM 1174 N N . ARG A 1 155 ? -18.263 -9.811 13.138 1.00 89.00 155 ARG A N 1
ATOM 1175 C CA . ARG A 1 155 ? -17.491 -10.965 12.645 1.00 89.00 155 ARG A CA 1
ATOM 1176 C C . ARG A 1 155 ? -17.640 -11.146 11.139 1.00 89.00 155 ARG A C 1
ATOM 1178 O O . ARG A 1 155 ? -16.634 -11.289 10.450 1.00 89.00 155 ARG A O 1
ATOM 1185 N N . ILE A 1 156 ? -18.873 -11.106 10.631 1.00 90.88 156 ILE A N 1
ATOM 1186 C CA . ILE A 1 156 ? -19.143 -11.245 9.193 1.00 90.88 156 ILE A CA 1
ATOM 1187 C C . ILE A 1 156 ? -18.502 -10.085 8.430 1.00 90.88 156 ILE A C 1
ATOM 1189 O O . ILE A 1 156 ? -17.808 -10.326 7.448 1.00 90.88 156 ILE A O 1
ATOM 1193 N N . TYR A 1 157 ? -18.654 -8.853 8.920 1.00 90.62 157 TYR A N 1
ATOM 1194 C CA . TYR A 1 157 ? -18.027 -7.675 8.324 1.00 90.62 157 TYR A CA 1
ATOM 1195 C C . TYR A 1 157 ? -16.504 -7.816 8.245 1.00 90.62 157 TYR A C 1
ATOM 1197 O O . TYR A 1 157 ? -15.915 -7.619 7.185 1.00 90.62 157 TYR A O 1
ATOM 1205 N N . THR A 1 158 ? -15.866 -8.233 9.344 1.00 89.88 158 THR A N 1
ATOM 1206 C CA . THR A 1 158 ? -14.417 -8.473 9.380 1.00 89.88 158 THR A CA 1
ATOM 1207 C C . THR A 1 158 ? -13.995 -9.528 8.352 1.00 89.88 158 THR A C 1
ATOM 1209 O O . THR A 1 158 ? -13.035 -9.305 7.620 1.00 89.88 158 THR A O 1
ATOM 1212 N N . LEU A 1 159 ? -14.722 -10.646 8.232 1.00 91.25 159 LEU A N 1
ATOM 1213 C CA . LEU A 1 159 ? -14.420 -11.681 7.233 1.00 91.25 159 LEU A CA 1
ATOM 1214 C C . LEU A 1 159 ? -14.567 -11.166 5.797 1.00 91.25 159 LEU A C 1
ATOM 1216 O O . LEU A 1 159 ? -13.712 -11.449 4.959 1.00 91.25 159 LEU A O 1
ATOM 1220 N N . VAL A 1 160 ? -15.611 -10.381 5.518 1.00 91.62 160 VAL A N 1
ATOM 1221 C CA . VAL A 1 160 ? -15.820 -9.759 4.204 1.00 91.62 160 VAL A CA 1
ATOM 1222 C C . VAL A 1 160 ? -14.659 -8.834 3.867 1.00 91.62 160 VAL A C 1
ATOM 1224 O O . VAL A 1 160 ? -14.055 -8.992 2.809 1.00 91.62 160 VAL A O 1
ATOM 1227 N N . VAL A 1 161 ? -14.290 -7.926 4.772 1.00 90.06 161 VAL A N 1
ATOM 1228 C CA . VAL A 1 161 ? -13.184 -6.990 4.539 1.00 90.06 161 VAL A CA 1
ATOM 1229 C C . VAL A 1 161 ? -11.856 -7.725 4.356 1.00 90.06 161 VAL A C 1
ATOM 1231 O O . VAL A 1 161 ? -11.109 -7.384 3.446 1.00 90.06 161 VAL A O 1
ATOM 1234 N N . LEU A 1 162 ? -11.565 -8.760 5.149 1.00 89.94 162 LEU A N 1
ATOM 1235 C CA . LEU A 1 162 ? -10.345 -9.559 4.982 1.00 89.94 162 LEU A CA 1
ATOM 1236 C C . LEU A 1 162 ? -10.324 -10.318 3.648 1.00 89.94 162 LEU A C 1
ATOM 1238 O O . LEU A 1 162 ? -9.293 -10.349 2.980 1.00 89.94 162 LEU A O 1
ATOM 1242 N N . SER A 1 163 ? -11.456 -10.890 3.226 1.00 90.25 163 SER A N 1
ATOM 1243 C CA . SER A 1 163 ? -11.559 -11.555 1.920 1.00 90.25 163 SER A CA 1
ATOM 1244 C C . SER A 1 163 ? -11.387 -10.570 0.759 1.00 90.25 163 SER A C 1
ATOM 1246 O O . SER A 1 163 ? -10.696 -10.867 -0.213 1.00 90.25 163 SER A O 1
ATOM 1248 N N . TYR A 1 164 ? -11.943 -9.363 0.891 1.00 88.06 164 TYR A N 1
ATOM 1249 C CA . TYR A 1 164 ? -11.826 -8.305 -0.104 1.00 88.06 164 TYR A CA 1
ATOM 1250 C C . TYR A 1 164 ? -10.419 -7.702 -0.146 1.00 88.06 164 TYR A C 1
ATOM 1252 O O . TYR A 1 164 ? -9.908 -7.415 -1.228 1.00 88.06 164 TYR A O 1
ATOM 1260 N N . LEU A 1 165 ? -9.753 -7.583 1.006 1.00 87.62 165 LEU A N 1
ATOM 1261 C CA . LEU A 1 165 ? -8.335 -7.246 1.100 1.00 87.62 165 LEU A CA 1
ATOM 1262 C C . LEU A 1 165 ? -7.492 -8.285 0.354 1.00 87.62 165 LEU A C 1
ATOM 1264 O O . LEU A 1 165 ? -6.682 -7.909 -0.485 1.00 87.62 165 LEU A O 1
ATOM 1268 N N . ALA A 1 166 ? -7.713 -9.580 0.599 1.00 86.81 166 ALA A N 1
ATOM 1269 C CA . ALA A 1 166 ? -6.990 -10.648 -0.090 1.00 86.81 166 ALA A CA 1
ATOM 1270 C C . ALA A 1 166 ? -7.214 -10.617 -1.612 1.00 86.81 166 ALA A C 1
ATOM 1272 O O . ALA A 1 166 ? -6.255 -10.717 -2.375 1.00 86.81 166 ALA A O 1
ATOM 1273 N N . TYR A 1 167 ? -8.458 -10.409 -2.058 1.00 86.94 167 TYR A N 1
ATOM 1274 C CA . TYR A 1 167 ? -8.776 -10.228 -3.475 1.00 86.94 167 TYR A CA 1
ATOM 1275 C C . TYR A 1 167 ? -8.072 -9.004 -4.072 1.00 86.94 167 TYR A C 1
ATOM 1277 O O . TYR A 1 167 ? -7.451 -9.110 -5.125 1.00 86.94 167 TYR A O 1
ATOM 1285 N N . SER A 1 168 ? -8.120 -7.860 -3.385 1.00 82.88 168 SER A N 1
ATOM 1286 C CA . SER A 1 168 ? -7.485 -6.617 -3.840 1.00 82.88 168 SER A CA 1
ATOM 1287 C C . SER A 1 168 ? -5.970 -6.777 -3.961 1.00 82.88 168 SER A C 1
ATOM 1289 O O . SER A 1 168 ? -5.382 -6.329 -4.938 1.00 82.88 168 SER A O 1
ATOM 1291 N N . LEU A 1 169 ? -5.341 -7.469 -3.007 1.00 82.50 169 LEU A N 1
ATOM 1292 C CA . LEU A 1 169 ? -3.914 -7.788 -3.047 1.00 82.50 169 LEU A CA 1
ATOM 1293 C C . LEU A 1 169 ? -3.564 -8.725 -4.211 1.00 82.50 169 LEU A C 1
ATOM 1295 O O . LEU A 1 169 ? -2.578 -8.491 -4.905 1.00 82.50 169 LEU A O 1
ATOM 1299 N N . ALA A 1 170 ? -4.376 -9.753 -4.466 1.00 82.94 170 ALA A N 1
ATOM 1300 C CA . ALA A 1 170 ? -4.168 -10.651 -5.601 1.00 82.94 170 ALA A CA 1
ATOM 1301 C C . ALA A 1 170 ? -4.345 -9.926 -6.948 1.00 82.94 170 ALA A C 1
ATOM 1303 O O . ALA A 1 170 ? -3.527 -10.090 -7.854 1.00 82.94 170 ALA A O 1
ATOM 1304 N N . ALA A 1 171 ? -5.377 -9.087 -7.065 1.00 82.75 171 ALA A N 1
ATOM 1305 C CA . ALA A 1 171 ? -5.634 -8.274 -8.250 1.00 82.75 171 ALA A CA 1
ATOM 1306 C C . ALA A 1 171 ? -4.506 -7.264 -8.503 1.00 82.75 171 ALA A C 1
ATOM 1308 O O . ALA A 1 171 ? -4.085 -7.093 -9.643 1.00 82.75 171 ALA A O 1
ATOM 1309 N N . LEU A 1 172 ? -3.968 -6.652 -7.443 1.00 78.81 172 LEU A N 1
ATOM 1310 C CA . LEU A 1 172 ? -2.832 -5.735 -7.519 1.00 78.81 172 LEU A CA 1
ATOM 1311 C C . LEU A 1 172 ? -1.589 -6.415 -8.106 1.00 78.81 172 LEU A C 1
ATOM 1313 O O . LEU A 1 172 ? -0.951 -5.864 -8.998 1.00 78.81 172 LEU A O 1
ATOM 1317 N N . VAL A 1 173 ? -1.259 -7.622 -7.635 1.00 75.56 173 VAL A N 1
ATOM 1318 C CA . VAL A 1 173 ? -0.110 -8.383 -8.152 1.00 75.56 173 VAL A CA 1
ATOM 1319 C C . VAL A 1 173 ? -0.314 -8.764 -9.621 1.00 75.56 173 VAL A C 1
ATOM 1321 O O . VAL A 1 173 ? 0.633 -8.709 -10.401 1.00 75.56 173 VAL A O 1
ATOM 1324 N N . ALA A 1 174 ? -1.540 -9.111 -10.020 1.00 79.38 174 ALA A N 1
ATOM 1325 C CA . ALA A 1 174 ? -1.856 -9.459 -11.405 1.00 79.38 174 ALA A CA 1
ATOM 1326 C C . ALA A 1 174 ? -1.863 -8.250 -12.361 1.00 79.38 174 ALA A C 1
ATOM 1328 O O . ALA A 1 174 ? -1.596 -8.414 -13.549 1.00 79.38 174 ALA A O 1
ATOM 1329 N N . ALA A 1 175 ? -2.174 -7.052 -11.859 1.00 79.12 175 ALA A N 1
ATOM 1330 C CA . ALA A 1 175 ? -2.280 -5.826 -12.649 1.00 79.12 175 ALA A CA 1
ATOM 1331 C C . ALA A 1 175 ? -0.954 -5.057 -12.798 1.00 79.12 175 ALA A C 1
ATOM 1333 O O . ALA A 1 175 ? -0.917 -4.039 -13.492 1.00 79.12 175 ALA A O 1
ATOM 1334 N N . MET A 1 176 ? 0.129 -5.505 -12.153 1.00 74.88 176 MET A N 1
ATOM 1335 C CA . MET A 1 176 ? 1.418 -4.820 -12.225 1.00 74.88 176 MET A CA 1
ATOM 1336 C C . MET A 1 176 ? 1.953 -4.824 -13.671 1.00 74.88 176 MET A C 1
ATOM 1338 O O . MET A 1 176 ? 1.997 -5.884 -14.305 1.00 74.88 176 MET A O 1
ATOM 1342 N N . PRO A 1 177 ? 2.362 -3.663 -14.218 1.00 76.12 177 PRO A N 1
ATOM 1343 C CA . PRO A 1 177 ? 2.899 -3.599 -15.569 1.00 76.12 177 PRO A CA 1
ATOM 1344 C C . PRO A 1 177 ? 4.190 -4.423 -15.685 1.00 76.12 177 PRO A C 1
ATOM 1346 O O . PRO A 1 177 ? 4.966 -4.499 -14.731 1.00 76.12 177 PRO A O 1
ATOM 1349 N N . PRO A 1 178 ? 4.457 -5.036 -16.852 1.00 78.25 178 PRO A N 1
ATOM 1350 C CA . PRO A 1 178 ? 5.675 -5.804 -17.051 1.00 78.25 178 PRO A CA 1
ATOM 1351 C C . PRO A 1 178 ? 6.907 -4.895 -16.994 1.00 78.25 178 PRO A C 1
ATOM 1353 O O . PRO A 1 178 ? 6.957 -3.850 -17.645 1.00 78.25 178 PRO A O 1
ATOM 1356 N N . SER A 1 179 ? 7.925 -5.341 -16.262 1.00 84.81 179 SER A N 1
ATOM 1357 C CA . SER A 1 179 ? 9.212 -4.655 -16.142 1.00 84.81 179 SER A CA 1
ATOM 1358 C C . SER A 1 179 ? 9.940 -4.537 -17.487 1.00 84.81 179 SER A C 1
ATOM 1360 O O . SER A 1 179 ? 9.766 -5.377 -18.373 1.00 84.81 179 SER A O 1
ATOM 1362 N N . HIS A 1 180 ? 10.832 -3.551 -17.649 1.00 88.06 180 HIS A N 1
ATOM 1363 C CA . HIS A 1 180 ? 11.682 -3.438 -18.850 1.00 88.06 180 HIS A CA 1
ATOM 1364 C C . HIS A 1 180 ? 12.534 -4.692 -19.061 1.00 88.06 180 HIS A C 1
ATOM 1366 O O . HIS A 1 180 ? 12.784 -5.107 -20.193 1.00 88.06 180 HIS A O 1
ATOM 1372 N N . TYR A 1 181 ? 12.935 -5.338 -17.965 1.00 87.75 181 TYR A N 1
ATOM 1373 C CA . TYR A 1 181 ? 13.623 -6.621 -18.003 1.00 87.75 181 TYR A CA 1
ATOM 1374 C C . TYR A 1 181 ? 12.700 -7.736 -18.512 1.00 87.75 181 TYR A C 1
ATOM 1376 O O . TYR A 1 181 ? 13.101 -8.479 -19.405 1.00 87.75 181 TYR A O 1
ATOM 1384 N N . ALA A 1 182 ? 11.452 -7.805 -18.041 1.00 87.69 182 ALA A N 1
ATOM 1385 C CA . ALA A 1 182 ? 10.459 -8.779 -18.490 1.00 87.69 182 ALA A CA 1
ATOM 1386 C C . ALA A 1 182 ? 10.094 -8.597 -19.973 1.00 87.69 182 ALA A C 1
ATOM 1388 O O . ALA A 1 182 ? 10.009 -9.585 -20.702 1.00 87.69 182 ALA A O 1
ATOM 1389 N N . VAL A 1 183 ? 9.970 -7.351 -20.450 1.00 88.62 183 VAL A N 1
ATOM 1390 C CA . VAL A 1 183 ? 9.748 -7.031 -21.875 1.00 88.62 183 VAL A CA 1
ATOM 1391 C C . VAL A 1 183 ? 10.888 -7.565 -22.748 1.00 88.62 183 VAL A C 1
ATOM 1393 O O . VAL A 1 183 ? 10.646 -8.071 -23.843 1.00 88.62 183 VAL A O 1
ATOM 1396 N N . LEU A 1 184 ? 12.129 -7.495 -22.260 1.00 88.44 184 LEU A N 1
ATOM 1397 C CA . LEU A 1 184 ? 13.303 -8.039 -22.944 1.00 88.44 184 LEU A CA 1
ATOM 1398 C C . LEU A 1 184 ? 13.571 -9.522 -22.624 1.00 88.44 184 LEU A C 1
ATOM 1400 O O . LEU A 1 184 ? 14.550 -10.078 -23.120 1.00 88.44 184 LEU A O 1
ATOM 1404 N N . GLY A 1 185 ? 12.747 -10.180 -21.804 1.00 85.94 185 GLY A N 1
ATOM 1405 C CA . GLY A 1 185 ? 12.964 -11.566 -21.375 1.00 85.94 185 GLY A CA 1
ATOM 1406 C C . GLY A 1 185 ? 14.254 -11.777 -20.570 1.00 85.94 185 GLY A C 1
ATOM 1407 O O . GLY A 1 185 ? 14.873 -12.837 -20.655 1.00 85.94 185 GLY A O 1
ATOM 1408 N N . LEU A 1 186 ? 14.695 -10.755 -19.837 1.00 85.75 186 LEU A N 1
ATOM 1409 C CA . LEU A 1 186 ? 15.887 -10.754 -18.990 1.00 85.75 186 LEU A CA 1
ATOM 1410 C C . LEU A 1 186 ? 15.484 -10.738 -17.509 1.00 85.75 186 LEU A C 1
ATOM 1412 O O . LEU A 1 186 ? 14.408 -10.268 -17.155 1.00 85.75 186 LEU A O 1
ATOM 1416 N N . SER A 1 187 ? 16.362 -11.235 -16.636 1.00 78.81 187 SER A N 1
ATOM 1417 C CA . SER A 1 187 ? 16.167 -11.184 -15.181 1.00 78.81 187 SER A CA 1
ATOM 1418 C C . SER A 1 187 ? 17.072 -10.115 -14.555 1.00 78.81 187 SER A C 1
ATOM 1420 O O . SER A 1 187 ? 18.277 -10.131 -14.827 1.00 78.81 187 SER A O 1
ATOM 1422 N N . PRO A 1 188 ? 16.540 -9.213 -13.707 1.00 69.06 188 PRO A N 1
ATOM 1423 C CA . PRO A 1 188 ? 17.333 -8.186 -13.028 1.00 69.06 188 PRO A CA 1
ATOM 1424 C C . PRO A 1 188 ? 18.225 -8.759 -11.915 1.00 69.06 188 PRO A C 1
ATOM 1426 O O . PRO A 1 188 ? 19.265 -8.184 -11.604 1.00 69.06 188 PRO A O 1
ATOM 1429 N N . ALA A 1 189 ? 17.849 -9.908 -11.337 1.00 58.97 189 ALA A N 1
ATOM 1430 C CA . ALA A 1 189 ? 18.522 -10.520 -10.187 1.00 58.97 189 ALA A CA 1
ATOM 1431 C C . ALA A 1 189 ? 19.808 -11.289 -10.545 1.00 58.97 189 ALA A C 1
ATOM 1433 O O . ALA A 1 189 ? 20.594 -11.647 -9.666 1.00 58.97 189 ALA A O 1
ATOM 1434 N N . ALA A 1 190 ? 20.057 -11.545 -11.832 1.00 49.88 190 ALA A N 1
ATOM 1435 C CA . ALA A 1 190 ? 21.325 -12.108 -12.266 1.00 49.88 190 ALA A CA 1
ATOM 1436 C C . ALA A 1 190 ? 22.386 -11.001 -12.196 1.00 49.88 190 ALA A C 1
ATOM 1438 O O . ALA A 1 190 ? 22.418 -10.123 -13.057 1.00 49.88 190 ALA A O 1
ATOM 1439 N N . GLY A 1 191 ? 23.238 -11.036 -11.165 1.00 53.06 191 GLY A N 1
ATOM 1440 C CA . GLY A 1 191 ? 24.353 -10.110 -10.901 1.00 53.06 191 GLY A CA 1
ATOM 1441 C C . GLY A 1 191 ? 25.460 -10.098 -11.967 1.00 53.06 191 GLY A C 1
ATOM 1442 O O . GLY A 1 191 ? 26.638 -10.195 -11.648 1.00 53.06 191 GLY A O 1
ATOM 1443 N N . GLY A 1 192 ? 25.081 -9.990 -13.235 1.00 57.84 192 GLY A N 1
ATOM 1444 C CA . GLY A 1 192 ? 25.944 -10.085 -14.400 1.00 57.84 192 GLY A CA 1
ATOM 1445 C C . GLY A 1 192 ? 25.212 -9.839 -15.720 1.00 57.84 192 GLY A C 1
ATOM 1446 O O . GLY A 1 192 ? 25.650 -10.370 -16.740 1.00 57.84 192 GLY A O 1
ATOM 1447 N N . LEU A 1 193 ? 24.113 -9.062 -15.745 1.00 70.69 193 LEU A N 1
ATOM 1448 C CA . LEU A 1 193 ? 23.541 -8.640 -17.029 1.00 70.69 193 LEU A CA 1
ATOM 1449 C C . LEU A 1 193 ? 24.581 -7.807 -17.780 1.00 70.69 193 LEU A C 1
ATOM 1451 O O . LEU A 1 193 ? 24.834 -6.647 -17.451 1.00 70.69 193 LEU A O 1
ATOM 1455 N N . THR A 1 194 ? 25.171 -8.435 -18.789 1.00 82.38 194 THR A N 1
ATOM 1456 C CA . THR A 1 194 ? 26.226 -7.854 -19.614 1.00 82.38 194 THR A CA 1
ATOM 1457 C C . THR A 1 194 ? 25.591 -7.112 -20.785 1.00 82.38 194 THR A C 1
ATOM 1459 O O . THR A 1 194 ? 24.639 -7.615 -21.385 1.00 82.38 194 THR A O 1
ATOM 1462 N N . ASP A 1 195 ? 26.166 -5.987 -21.212 1.00 85.88 195 ASP A N 1
ATOM 1463 C CA . ASP A 1 195 ? 25.694 -5.216 -22.379 1.00 85.88 195 ASP A CA 1
ATOM 1464 C C . ASP A 1 195 ? 25.517 -6.078 -23.640 1.00 85.88 195 ASP A C 1
ATOM 1466 O O . ASP A 1 195 ? 24.663 -5.817 -24.488 1.00 85.88 195 ASP A O 1
ATOM 1470 N N . ARG A 1 196 ? 26.310 -7.151 -23.760 1.00 87.44 196 ARG A N 1
ATOM 1471 C CA . ARG A 1 196 ? 26.192 -8.152 -24.828 1.00 87.44 196 ARG A CA 1
ATOM 1472 C C . ARG A 1 196 ? 24.850 -8.887 -24.796 1.00 87.44 196 ARG A C 1
ATOM 1474 O O . ARG A 1 196 ? 24.232 -9.030 -25.846 1.00 87.44 196 ARG A O 1
ATOM 1481 N N . GLN A 1 197 ? 24.397 -9.327 -23.622 1.00 89.25 197 GLN A N 1
ATOM 1482 C CA . GLN A 1 197 ? 23.114 -10.019 -23.452 1.00 89.25 197 GLN A CA 1
ATOM 1483 C C . GLN A 1 197 ? 21.942 -9.073 -23.725 1.00 89.25 197 GLN A C 1
ATOM 1485 O O . GLN A 1 197 ? 21.011 -9.450 -24.435 1.00 89.25 197 GLN A O 1
ATOM 1490 N N . LEU A 1 198 ? 22.036 -7.826 -23.250 1.00 90.56 198 LEU A N 1
ATOM 1491 C CA . LEU A 1 198 ? 21.034 -6.793 -23.511 1.00 90.56 198 LEU A CA 1
ATOM 1492 C C . LEU A 1 198 ? 20.872 -6.537 -25.018 1.00 90.56 198 LEU A C 1
ATOM 1494 O O . LEU A 1 198 ? 19.769 -6.619 -25.561 1.00 90.56 198 LEU A O 1
ATOM 1498 N N . ARG A 1 199 ? 21.988 -6.311 -25.724 1.00 90.75 199 ARG A N 1
ATOM 1499 C CA . ARG A 1 199 ? 21.996 -6.115 -27.183 1.00 90.75 199 ARG A CA 1
ATOM 1500 C C . ARG A 1 199 ? 21.507 -7.348 -27.941 1.00 90.75 199 ARG A C 1
ATOM 1502 O O . ARG A 1 199 ? 20.812 -7.200 -28.942 1.00 90.75 199 ARG A O 1
ATOM 1509 N N . ALA A 1 200 ? 21.875 -8.551 -27.501 1.00 91.75 200 ALA A N 1
ATOM 1510 C CA . ALA A 1 200 ? 21.453 -9.795 -28.142 1.00 91.75 200 ALA A CA 1
ATOM 1511 C C . ALA A 1 200 ? 19.936 -10.006 -28.034 1.00 91.75 200 ALA A C 1
ATOM 1513 O O . ALA A 1 200 ? 19.293 -10.304 -29.042 1.00 91.75 200 ALA A O 1
ATOM 1514 N N . SER A 1 201 ? 19.361 -9.788 -26.846 1.00 91.12 201 SER A N 1
ATOM 1515 C CA . SER A 1 201 ? 17.912 -9.886 -26.647 1.00 91.12 201 SER A CA 1
ATOM 1516 C C . SER A 1 201 ? 17.158 -8.851 -27.486 1.00 91.12 201 SER A C 1
ATOM 1518 O O . SER A 1 201 ? 16.263 -9.207 -28.257 1.00 91.12 201 SER A O 1
ATOM 1520 N N . PHE A 1 202 ? 17.589 -7.585 -27.444 1.00 93.62 202 PHE A N 1
ATOM 1521 C CA . PHE A 1 202 ? 16.963 -6.530 -28.238 1.00 93.62 202 PHE A CA 1
ATOM 1522 C C . PHE A 1 202 ? 17.013 -6.822 -29.743 1.00 93.62 202 PHE A C 1
ATOM 1524 O O . PHE A 1 202 ? 16.013 -6.639 -30.434 1.00 93.62 202 PHE A O 1
ATOM 1531 N N . ARG A 1 203 ? 18.136 -7.338 -30.266 1.00 92.31 203 ARG A N 1
ATOM 1532 C CA . ARG A 1 203 ? 18.244 -7.749 -31.678 1.00 92.31 203 ARG A CA 1
ATOM 1533 C C . ARG A 1 203 ? 17.252 -8.854 -32.030 1.00 92.31 203 ARG A C 1
ATOM 1535 O O . ARG A 1 203 ? 16.618 -8.778 -33.079 1.00 92.31 203 ARG A O 1
ATOM 1542 N N . LYS A 1 204 ? 17.097 -9.857 -31.162 1.00 91.75 204 LYS A N 1
ATOM 1543 C CA . LYS A 1 204 ? 16.149 -10.961 -31.366 1.00 91.75 204 LYS A CA 1
ATOM 1544 C C . LYS A 1 204 ? 14.709 -10.445 -31.437 1.00 91.75 204 LYS A C 1
ATOM 1546 O O . LYS A 1 204 ? 14.010 -10.758 -32.396 1.00 91.75 204 LYS A O 1
ATOM 1551 N N . LEU A 1 205 ? 14.302 -9.610 -30.481 1.00 90.44 205 LEU A N 1
ATOM 1552 C CA . LEU A 1 205 ? 12.961 -9.016 -30.446 1.00 90.44 205 LEU A CA 1
ATOM 1553 C C . LEU A 1 205 ? 12.721 -8.047 -31.608 1.00 90.44 205 LEU A C 1
ATOM 1555 O O . LEU A 1 205 ? 11.658 -8.074 -32.222 1.00 90.44 205 LEU A O 1
ATOM 1559 N N . SER A 1 206 ? 13.730 -7.250 -31.967 1.00 89.31 206 SER A N 1
ATOM 1560 C CA . SER A 1 206 ? 13.655 -6.317 -33.095 1.00 89.31 206 SER A CA 1
ATOM 1561 C C . SER A 1 206 ? 13.417 -7.033 -34.417 1.00 89.31 206 SER A C 1
ATOM 1563 O O . SER A 1 206 ? 12.646 -6.550 -35.231 1.00 89.31 206 SER A O 1
ATOM 1565 N N . VAL A 1 207 ? 14.056 -8.187 -34.640 1.00 89.94 207 VAL A N 1
ATOM 1566 C CA . VAL A 1 207 ? 13.858 -8.981 -35.862 1.00 89.94 207 VAL A CA 1
ATOM 1567 C C . VAL A 1 207 ? 12.479 -9.641 -35.891 1.00 89.94 207 VAL A C 1
ATOM 1569 O O . VAL A 1 207 ? 11.889 -9.740 -36.964 1.00 89.94 207 VAL A O 1
ATOM 1572 N N . GLN A 1 208 ? 11.967 -10.084 -34.741 1.00 87.75 208 GLN A N 1
ATOM 1573 C CA . GLN A 1 208 ? 10.660 -10.741 -34.633 1.00 87.75 208 GLN A CA 1
ATOM 1574 C C . GLN A 1 208 ? 9.492 -9.769 -34.815 1.00 87.75 208 GLN A C 1
ATOM 1576 O O . GLN A 1 208 ? 8.514 -10.105 -35.473 1.00 87.75 208 GLN A O 1
ATOM 1581 N N . HIS A 1 209 ? 9.603 -8.569 -34.247 1.00 88.56 209 HIS A N 1
ATOM 1582 C CA . HIS A 1 209 ? 8.539 -7.563 -34.246 1.00 88.56 209 HIS A CA 1
ATOM 1583 C C . HIS A 1 209 ? 8.799 -6.403 -35.217 1.00 88.56 209 HIS A C 1
ATOM 1585 O O . HIS A 1 209 ? 8.164 -5.357 -35.111 1.00 88.56 209 HIS A O 1
ATOM 1591 N N . HIS A 1 210 ? 9.725 -6.560 -36.169 1.00 85.12 210 HIS A N 1
ATOM 1592 C CA . HIS A 1 210 ? 9.978 -5.532 -37.177 1.00 85.12 210 HIS A CA 1
ATOM 1593 C C . HIS A 1 210 ? 8.710 -5.298 -38.022 1.00 85.12 210 HIS A C 1
ATOM 1595 O O . HIS A 1 210 ? 8.151 -6.282 -38.514 1.00 85.12 210 HIS A O 1
ATOM 1601 N N . PRO A 1 211 ? 8.284 -4.044 -38.271 1.00 83.44 211 PRO A N 1
ATOM 1602 C CA . PRO A 1 211 ? 7.044 -3.753 -39.002 1.00 83.44 211 PRO A CA 1
ATOM 1603 C C . PRO A 1 211 ? 7.015 -4.365 -40.412 1.00 83.44 211 PRO A C 1
ATOM 1605 O O . PRO A 1 211 ? 5.970 -4.821 -40.861 1.00 83.44 211 PRO A O 1
ATOM 1608 N N . ASP A 1 212 ? 8.177 -4.457 -41.063 1.00 83.75 212 ASP A N 1
ATOM 1609 C CA . ASP A 1 212 ? 8.343 -5.090 -42.384 1.00 83.75 212 ASP A CA 1
ATOM 1610 C C . ASP A 1 212 ? 8.143 -6.621 -42.358 1.00 83.75 212 ASP A C 1
ATOM 1612 O O . ASP A 1 212 ? 7.619 -7.213 -43.293 1.00 83.75 212 ASP A O 1
ATOM 1616 N N . LYS A 1 213 ? 8.528 -7.289 -41.260 1.00 81.12 213 LYS A N 1
ATOM 1617 C CA . LYS A 1 213 ? 8.441 -8.757 -41.127 1.00 81.12 213 LYS A CA 1
ATOM 1618 C C . LYS A 1 213 ? 7.137 -9.226 -40.492 1.00 81.12 213 LYS A C 1
ATOM 1620 O O . LYS A 1 213 ? 6.736 -10.365 -40.701 1.00 81.12 213 LYS A O 1
ATOM 1625 N N . ALA A 1 214 ? 6.490 -8.361 -39.716 1.00 76.75 214 ALA A N 1
ATOM 1626 C CA . ALA A 1 214 ? 5.272 -8.669 -38.978 1.00 76.75 214 ALA A CA 1
ATOM 1627 C C . ALA A 1 214 ? 3.986 -8.534 -39.815 1.00 76.75 214 ALA A C 1
ATOM 1629 O O . ALA A 1 214 ? 2.894 -8.678 -39.272 1.00 76.75 214 ALA A O 1
ATOM 1630 N N . GLY A 1 215 ? 4.093 -8.241 -41.118 1.00 75.31 215 GLY A N 1
ATOM 1631 C CA . GLY A 1 215 ? 2.951 -8.254 -42.038 1.00 75.31 215 GLY A CA 1
ATOM 1632 C C . GLY A 1 215 ? 1.825 -7.276 -41.681 1.00 75.31 215 GLY A C 1
ATOM 1633 O O . GLY A 1 215 ? 0.685 -7.507 -42.071 1.00 75.31 215 GLY A O 1
ATOM 1634 N N . GLY A 1 216 ? 2.124 -6.206 -40.936 1.00 73.44 216 GLY A N 1
ATOM 1635 C CA . GLY A 1 216 ? 1.143 -5.189 -40.547 1.00 73.44 216 GLY A CA 1
ATOM 1636 C C . GLY A 1 216 ? 0.335 -5.479 -39.276 1.00 73.44 216 GLY A C 1
ATOM 1637 O O . GLY A 1 216 ? -0.654 -4.789 -39.048 1.00 73.44 216 GLY A O 1
ATOM 1638 N N . ASP A 1 217 ? 0.730 -6.446 -38.435 1.00 81.00 217 ASP A N 1
ATOM 1639 C CA . ASP A 1 217 ? 0.082 -6.656 -37.130 1.00 81.00 217 ASP A CA 1
ATOM 1640 C C . ASP A 1 217 ? 0.292 -5.431 -36.203 1.00 81.00 217 ASP A C 1
ATOM 1642 O O . ASP A 1 217 ? 1.438 -5.130 -35.834 1.00 81.00 217 ASP A O 1
ATOM 1646 N N . PRO A 1 218 ? -0.777 -4.719 -35.785 1.00 80.38 218 PRO A N 1
ATOM 1647 C CA . PRO A 1 218 ? -0.657 -3.566 -34.891 1.00 80.38 218 PRO A CA 1
ATOM 1648 C C . PRO A 1 218 ? -0.034 -3.931 -33.533 1.00 80.38 218 PRO A C 1
ATOM 1650 O O . PRO A 1 218 ? 0.674 -3.111 -32.943 1.00 80.38 218 PRO A O 1
ATOM 1653 N N . LEU A 1 219 ? -0.207 -5.172 -33.058 1.00 83.94 219 LEU A N 1
ATOM 1654 C CA . LEU A 1 219 ? 0.373 -5.631 -31.790 1.00 83.94 219 LEU A CA 1
ATOM 1655 C C . LEU A 1 219 ? 1.894 -5.816 -31.875 1.00 83.94 219 LEU A C 1
ATOM 1657 O O . LEU A 1 219 ? 2.598 -5.696 -30.867 1.00 83.94 219 LEU A O 1
ATOM 1661 N N . ALA A 1 220 ? 2.429 -6.102 -33.064 1.00 83.31 220 ALA A N 1
ATOM 1662 C CA . ALA A 1 220 ? 3.869 -6.203 -33.270 1.00 83.31 220 ALA A CA 1
ATOM 1663 C C . ALA A 1 220 ? 4.539 -4.826 -33.181 1.00 83.31 220 ALA A C 1
ATOM 1665 O O . ALA A 1 220 ? 5.591 -4.702 -32.552 1.00 83.31 220 ALA A O 1
ATOM 1666 N N . ALA A 1 221 ? 3.901 -3.786 -33.727 1.00 86.19 221 ALA A N 1
ATOM 1667 C CA . ALA A 1 221 ? 4.388 -2.413 -33.619 1.00 86.19 221 ALA A CA 1
ATOM 1668 C C . ALA A 1 221 ? 4.459 -1.956 -32.151 1.00 86.19 221 ALA A C 1
ATOM 1670 O O . ALA A 1 221 ? 5.480 -1.422 -31.715 1.00 86.19 221 ALA A O 1
ATOM 1671 N N . GLU A 1 222 ? 3.424 -2.240 -31.358 1.00 87.75 222 GLU A N 1
ATOM 1672 C CA . GLU A 1 222 ? 3.391 -1.914 -29.928 1.00 87.75 222 GLU A CA 1
ATOM 1673 C C . GLU A 1 222 ? 4.499 -2.639 -29.142 1.00 87.75 222 GLU A C 1
ATOM 1675 O O . GLU A 1 222 ? 5.239 -2.019 -28.372 1.00 87.75 222 GLU A O 1
ATOM 1680 N N . LYS A 1 223 ? 4.675 -3.948 -29.374 1.00 88.00 223 LYS A N 1
ATOM 1681 C CA . LYS A 1 223 ? 5.740 -4.744 -28.740 1.00 88.00 223 LYS A CA 1
ATOM 1682 C C . LYS A 1 223 ? 7.134 -4.256 -29.127 1.00 88.00 223 LYS A C 1
ATOM 1684 O O . LYS A 1 223 ? 8.011 -4.186 -28.267 1.00 88.00 223 LYS A O 1
ATOM 1689 N N . PHE A 1 224 ? 7.337 -3.876 -30.387 1.00 90.06 224 PHE A N 1
ATOM 1690 C CA . PHE A 1 224 ? 8.597 -3.305 -30.857 1.00 90.06 224 PHE A CA 1
ATOM 1691 C C . PHE A 1 224 ? 8.906 -1.971 -30.172 1.00 90.06 224 PHE A C 1
ATOM 1693 O O . PHE A 1 224 ? 10.021 -1.770 -29.688 1.00 90.06 224 PHE A O 1
ATOM 1700 N N . MET A 1 225 ? 7.914 -1.082 -30.071 1.00 89.56 225 MET A N 1
ATOM 1701 C CA . MET A 1 225 ? 8.074 0.209 -29.401 1.00 89.56 225 MET A CA 1
ATOM 1702 C C . MET A 1 225 ? 8.386 0.043 -27.910 1.00 89.56 225 MET A C 1
ATOM 1704 O O . MET A 1 225 ? 9.310 0.687 -27.412 1.00 89.56 225 MET A O 1
ATOM 1708 N N . ARG A 1 226 ? 7.703 -0.877 -27.212 1.00 90.25 226 ARG A N 1
ATOM 1709 C CA . ARG A 1 226 ? 8.018 -1.212 -25.812 1.00 90.25 226 ARG A CA 1
ATOM 1710 C C . ARG A 1 226 ? 9.428 -1.779 -25.653 1.00 90.25 226 ARG A C 1
ATOM 1712 O O . ARG A 1 226 ? 10.165 -1.328 -24.782 1.00 90.25 226 ARG A O 1
ATOM 1719 N N . ALA A 1 227 ? 9.832 -2.718 -26.510 1.00 91.56 227 ALA A N 1
ATOM 1720 C CA . ALA A 1 227 ? 11.175 -3.298 -26.470 1.00 91.56 227 ALA A CA 1
ATOM 1721 C C . ALA A 1 227 ? 12.269 -2.252 -26.745 1.00 91.56 227 ALA A C 1
ATOM 1723 O O . ALA A 1 227 ? 13.327 -2.278 -26.116 1.00 91.56 227 ALA A O 1
ATOM 1724 N N . ARG A 1 228 ? 12.011 -1.305 -27.654 1.00 92.38 228 ARG A N 1
ATOM 1725 C CA . ARG A 1 228 ? 12.915 -0.186 -27.940 1.00 92.38 228 ARG A CA 1
ATOM 1726 C C . ARG A 1 228 ? 13.045 0.761 -26.749 1.00 92.38 228 ARG A C 1
ATOM 1728 O O . ARG A 1 228 ? 14.169 1.107 -26.399 1.00 92.38 228 ARG A O 1
ATOM 1735 N N . ALA A 1 229 ? 11.931 1.139 -26.123 1.00 90.94 229 ALA A N 1
ATOM 1736 C CA . ALA A 1 229 ? 11.936 1.989 -24.933 1.00 90.94 229 ALA A CA 1
ATOM 1737 C C . ALA A 1 229 ? 12.695 1.326 -23.770 1.00 90.94 229 ALA A C 1
ATOM 1739 O O . ALA A 1 229 ? 13.564 1.951 -23.164 1.00 90.94 229 ALA A O 1
ATOM 1740 N N . ALA A 1 230 ? 12.442 0.036 -23.525 1.00 91.44 230 ALA A N 1
ATOM 1741 C CA . ALA A 1 230 ? 13.160 -0.749 -22.524 1.00 91.44 230 ALA A CA 1
ATOM 1742 C C . ALA A 1 230 ? 14.673 -0.781 -22.795 1.00 91.44 230 ALA A C 1
ATOM 1744 O O . ALA A 1 230 ? 15.481 -0.559 -21.894 1.00 91.44 230 ALA A O 1
ATOM 1745 N N . TYR A 1 231 ? 15.072 -1.016 -24.049 1.00 92.50 231 TYR A N 1
ATOM 1746 C CA . TYR A 1 231 ? 16.482 -1.039 -24.432 1.00 92.50 231 TYR A CA 1
ATOM 1747 C C . TYR A 1 231 ? 17.164 0.325 -24.247 1.00 92.50 231 TYR A C 1
ATOM 1749 O O . TYR A 1 231 ? 18.278 0.367 -23.734 1.00 92.50 231 TYR A O 1
ATOM 1757 N N . GLU A 1 232 ? 16.509 1.434 -24.605 1.00 91.12 232 GLU A N 1
ATOM 1758 C CA . GLU A 1 232 ? 17.080 2.781 -24.454 1.00 91.12 232 GLU A CA 1
ATOM 1759 C C . GLU A 1 232 ? 17.363 3.136 -22.987 1.00 91.12 232 GLU A C 1
ATOM 1761 O O . GLU A 1 232 ? 18.414 3.697 -22.672 1.00 91.12 232 GLU A O 1
ATOM 1766 N N . VAL A 1 233 ? 16.451 2.776 -22.080 1.00 90.62 233 VAL A N 1
ATOM 1767 C CA . VAL A 1 233 ? 16.613 3.019 -20.639 1.00 90.62 233 VAL A CA 1
ATOM 1768 C C . VAL A 1 233 ? 17.712 2.133 -20.050 1.00 90.62 233 VAL A C 1
ATOM 1770 O O . VAL A 1 233 ? 18.533 2.608 -19.268 1.00 90.62 233 VAL A O 1
ATOM 1773 N N . LEU A 1 234 ? 17.757 0.854 -20.437 1.00 90.31 234 LEU A N 1
ATOM 1774 C CA . LEU A 1 234 ? 18.694 -0.120 -19.872 1.00 90.31 234 LEU A CA 1
ATOM 1775 C C . LEU A 1 234 ? 20.107 -0.050 -20.472 1.00 90.31 234 LEU A C 1
ATOM 1777 O O . LEU A 1 234 ? 21.047 -0.550 -19.853 1.00 90.31 234 LEU A O 1
ATOM 1781 N N . GLN A 1 235 ? 20.271 0.532 -21.665 1.00 90.44 235 GLN A N 1
ATOM 1782 C CA . GLN A 1 235 ? 21.571 0.649 -22.332 1.00 90.44 235 GLN A CA 1
ATOM 1783 C C . GLN A 1 235 ? 22.509 1.630 -21.616 1.00 90.44 235 GLN A C 1
ATOM 1785 O O . GLN A 1 235 ? 23.718 1.399 -21.587 1.00 90.44 235 GLN A O 1
ATOM 1790 N N . ASP A 1 236 ? 21.979 2.731 -21.083 1.00 90.00 236 ASP A N 1
ATOM 1791 C CA . ASP A 1 236 ? 22.773 3.723 -20.359 1.00 90.00 236 ASP A CA 1
ATOM 1792 C C . ASP A 1 236 ? 22.910 3.303 -18.884 1.00 90.00 236 ASP A C 1
ATOM 1794 O O . ASP A 1 236 ? 21.896 3.173 -18.194 1.00 90.00 236 ASP A O 1
ATOM 1798 N N . PRO A 1 237 ? 24.135 3.115 -18.355 1.00 88.19 237 PRO A N 1
ATOM 1799 C CA . PRO A 1 237 ? 24.335 2.699 -16.968 1.00 88.19 237 PRO A CA 1
ATOM 1800 C C . PRO A 1 237 ? 23.749 3.681 -15.941 1.00 88.19 237 PRO A C 1
ATOM 1802 O O . PRO A 1 237 ? 23.374 3.259 -14.846 1.00 88.19 237 PRO A O 1
ATOM 1805 N N . VAL A 1 238 ? 23.659 4.979 -16.258 1.00 89.56 238 VAL A N 1
ATOM 1806 C CA . VAL A 1 238 ? 23.091 5.983 -15.346 1.00 89.56 238 VAL A CA 1
ATOM 1807 C C . VAL A 1 238 ? 21.565 5.900 -15.336 1.00 89.56 238 VAL A C 1
ATOM 1809 O O . VAL A 1 238 ? 20.967 5.860 -14.259 1.00 89.56 238 VAL A O 1
ATOM 1812 N N . ARG A 1 239 ? 20.929 5.806 -16.511 1.00 89.19 239 ARG A N 1
ATOM 1813 C CA . ARG A 1 239 ? 19.469 5.633 -16.618 1.00 89.19 239 ARG A CA 1
ATOM 1814 C C . ARG A 1 239 ? 19.015 4.280 -16.088 1.00 89.19 239 ARG A C 1
ATOM 1816 O O . ARG A 1 239 ? 17.995 4.215 -15.413 1.00 89.19 239 ARG A O 1
ATOM 1823 N N . ARG A 1 240 ? 19.805 3.227 -16.300 1.00 88.31 240 ARG A N 1
ATOM 1824 C CA . ARG A 1 240 ? 19.574 1.902 -15.720 1.00 88.31 240 ARG A CA 1
ATOM 1825 C C . ARG A 1 240 ? 19.588 1.948 -14.195 1.00 88.31 240 ARG A C 1
ATOM 1827 O O . ARG A 1 240 ? 18.688 1.411 -13.568 1.00 88.31 240 ARG A O 1
ATOM 1834 N N . PHE A 1 241 ? 20.557 2.646 -13.599 1.00 86.69 241 PHE A N 1
ATOM 1835 C CA . PHE A 1 241 ? 20.586 2.861 -12.150 1.00 86.69 241 PHE A CA 1
ATOM 1836 C C . PHE A 1 241 ? 19.336 3.597 -11.648 1.00 86.69 241 PHE A C 1
ATOM 1838 O O . PHE A 1 241 ? 18.769 3.212 -10.625 1.00 86.69 241 PHE A O 1
ATOM 1845 N N . ALA A 1 242 ? 18.911 4.648 -12.358 1.00 88.88 242 ALA A N 1
ATOM 1846 C CA . ALA A 1 242 ? 17.709 5.395 -12.009 1.00 88.88 242 ALA A CA 1
ATOM 1847 C C . ALA A 1 242 ? 16.448 4.526 -12.131 1.00 88.88 242 ALA A C 1
ATOM 1849 O O . ALA A 1 242 ? 15.619 4.538 -11.227 1.00 88.88 242 ALA A O 1
ATOM 1850 N N . TYR A 1 243 ? 16.344 3.723 -13.191 1.00 88.62 243 TYR A N 1
ATOM 1851 C CA . TYR A 1 243 ? 15.248 2.782 -13.394 1.00 88.62 243 TYR A CA 1
ATOM 1852 C C . TYR A 1 243 ? 15.196 1.729 -12.290 1.00 88.62 243 TYR A C 1
ATOM 1854 O O . TYR A 1 243 ? 14.166 1.580 -11.646 1.00 88.62 243 TYR A O 1
ATOM 1862 N N . ASP A 1 244 ? 16.310 1.053 -12.003 1.00 86.00 244 ASP A N 1
ATOM 1863 C CA . ASP A 1 244 ? 16.350 -0.032 -11.020 1.00 86.00 244 ASP A CA 1
ATOM 1864 C C . ASP A 1 244 ? 15.876 0.431 -9.627 1.00 86.00 244 ASP A C 1
ATOM 1866 O O . ASP A 1 244 ? 15.211 -0.335 -8.926 1.00 86.00 244 ASP A O 1
ATOM 1870 N N . ARG A 1 245 ? 16.169 1.688 -9.245 1.00 84.50 245 ARG A N 1
ATOM 1871 C CA . ARG A 1 245 ? 15.863 2.249 -7.914 1.00 84.50 245 ARG A CA 1
ATOM 1872 C C . ARG A 1 245 ? 14.590 3.086 -7.817 1.00 84.50 245 ARG A C 1
ATOM 1874 O O . ARG A 1 245 ? 13.964 3.066 -6.764 1.00 84.50 245 ARG A O 1
ATOM 1881 N N . PHE A 1 246 ? 14.241 3.843 -8.854 1.00 85.50 246 PHE A N 1
ATOM 1882 C CA . PHE A 1 246 ? 13.154 4.832 -8.811 1.00 85.50 246 PHE A CA 1
ATOM 1883 C C . PHE A 1 246 ? 12.058 4.588 -9.850 1.00 85.50 246 PHE A C 1
ATOM 1885 O O . PHE A 1 246 ? 11.066 5.308 -9.861 1.00 85.50 246 PHE A O 1
ATOM 1892 N N . GLY A 1 247 ? 12.238 3.608 -10.735 1.00 86.62 247 GLY A N 1
ATOM 1893 C CA . GLY A 1 247 ? 11.268 3.263 -11.762 1.00 86.62 247 GLY A CA 1
ATOM 1894 C C . GLY A 1 247 ? 11.350 4.123 -13.019 1.00 86.62 247 GLY A C 1
ATOM 1895 O O . GLY A 1 247 ? 12.277 4.909 -13.241 1.00 86.62 247 GLY A O 1
ATOM 1896 N N . ASN A 1 248 ? 10.380 3.905 -13.904 1.00 84.75 248 ASN A N 1
ATOM 1897 C CA . ASN A 1 248 ? 10.395 4.441 -15.262 1.00 84.75 248 ASN A CA 1
ATOM 1898 C C . ASN A 1 248 ? 10.204 5.967 -15.315 1.00 84.75 248 ASN A C 1
ATOM 1900 O O . ASN A 1 248 ? 10.860 6.635 -16.114 1.00 84.75 248 ASN A O 1
ATOM 1904 N N . ASP A 1 249 ? 9.363 6.524 -14.444 1.00 84.00 249 ASP A N 1
ATOM 1905 C CA . ASP A 1 249 ? 9.006 7.948 -14.473 1.00 84.00 249 ASP A CA 1
ATOM 1906 C C . ASP A 1 249 ? 10.213 8.854 -14.206 1.00 84.00 249 ASP A C 1
ATOM 1908 O O . ASP A 1 249 ? 10.409 9.870 -14.875 1.00 84.00 249 ASP A O 1
ATOM 1912 N N . VAL A 1 250 ? 11.079 8.443 -13.279 1.00 85.31 250 VAL A N 1
ATOM 1913 C CA . VAL A 1 250 ? 12.314 9.166 -12.952 1.00 85.31 250 VAL A CA 1
ATOM 1914 C C . VAL A 1 250 ? 13.398 8.909 -14.005 1.00 85.31 250 VAL A C 1
ATOM 1916 O O . VAL A 1 250 ? 14.144 9.825 -14.360 1.00 85.31 250 VAL A O 1
ATOM 1919 N N . ALA A 1 251 ? 13.471 7.694 -14.561 1.00 85.25 251 ALA A N 1
ATOM 1920 C CA . ALA A 1 251 ? 14.462 7.332 -15.577 1.00 85.25 251 ALA A CA 1
ATOM 1921 C C . ALA A 1 251 ? 14.289 8.097 -16.906 1.00 85.25 251 ALA A C 1
ATOM 1923 O O . ALA A 1 251 ? 15.270 8.321 -17.617 1.00 85.25 251 ALA A O 1
ATOM 1924 N N . LEU A 1 252 ? 13.066 8.536 -17.227 1.00 85.12 252 LEU A N 1
ATOM 1925 C CA . LEU A 1 252 ? 12.741 9.304 -18.438 1.00 85.12 252 LEU A CA 1
ATOM 1926 C C . LEU A 1 252 ? 13.000 10.818 -18.315 1.00 85.12 252 LEU A C 1
ATOM 1928 O O . LEU A 1 252 ? 12.703 11.579 -19.242 1.00 85.12 252 LEU A O 1
ATOM 1932 N N . CYS A 1 253 ? 13.575 11.281 -17.201 1.00 86.38 253 CYS A N 1
ATOM 1933 C CA . CYS A 1 253 ? 13.947 12.681 -17.021 1.00 86.38 253 CYS A CA 1
ATOM 1934 C C . CYS A 1 253 ? 14.919 13.158 -18.120 1.00 86.38 253 CYS A C 1
ATOM 1936 O O . CYS A 1 253 ? 16.076 12.743 -18.182 1.00 86.38 253 CYS A O 1
ATOM 1938 N N . LYS A 1 254 ? 14.469 14.098 -18.966 1.00 84.06 254 LYS A N 1
ATOM 1939 C CA . LYS A 1 254 ? 15.266 14.637 -20.088 1.00 84.06 254 LYS A CA 1
ATOM 1940 C C . LYS A 1 254 ? 16.473 15.474 -19.648 1.00 84.06 254 LYS A C 1
ATOM 1942 O O . LYS A 1 254 ? 17.483 15.498 -20.344 1.00 84.06 254 LYS A O 1
ATOM 1947 N N . HIS A 1 255 ? 16.358 16.169 -18.517 1.00 86.69 255 HIS A N 1
ATOM 1948 C CA . HIS A 1 255 ? 17.370 17.115 -18.030 1.00 86.69 255 HIS A CA 1
ATOM 1949 C C . HIS A 1 255 ? 18.371 16.477 -17.054 1.00 86.69 255 HIS A C 1
ATOM 1951 O O . HIS A 1 255 ? 19.326 17.130 -16.647 1.00 86.69 255 HIS A O 1
ATOM 1957 N N . CYS A 1 256 ? 18.175 15.208 -16.695 1.00 88.75 256 CYS A N 1
ATOM 1958 C CA . CYS A 1 256 ? 19.002 14.503 -15.727 1.00 88.75 256 CYS A CA 1
ATOM 1959 C C . CYS A 1 256 ? 20.183 13.830 -16.436 1.00 88.75 256 CYS A C 1
ATOM 1961 O O . CYS A 1 256 ? 19.994 13.044 -17.367 1.00 88.75 256 CYS A O 1
ATOM 1963 N N . ARG A 1 257 ? 21.413 14.132 -16.003 1.00 84.94 257 ARG A N 1
ATOM 1964 C CA . ARG A 1 257 ? 22.636 13.509 -16.548 1.00 84.94 257 ARG A CA 1
ATOM 1965 C C . ARG A 1 257 ? 23.441 12.787 -15.481 1.00 84.94 257 ARG A C 1
ATOM 1967 O O . ARG A 1 257 ? 24.093 11.788 -15.775 1.00 84.94 257 ARG A O 1
ATOM 1974 N N . THR A 1 258 ? 23.408 13.284 -14.250 1.00 90.56 258 THR A N 1
ATOM 1975 C CA . THR A 1 258 ? 24.150 12.713 -13.127 1.00 90.56 258 THR A CA 1
ATOM 1976 C C . THR A 1 258 ? 23.227 11.937 -12.196 1.00 90.56 258 THR A C 1
ATOM 1978 O O . THR A 1 258 ? 22.025 12.183 -12.139 1.00 90.56 258 THR A O 1
ATOM 1981 N N . LYS A 1 259 ? 23.790 10.999 -11.421 1.00 88.25 259 LYS A N 1
ATOM 1982 C CA . LYS A 1 259 ? 23.022 10.220 -10.434 1.00 88.25 259 LYS A CA 1
ATOM 1983 C C . LYS A 1 259 ? 22.310 11.123 -9.419 1.00 88.25 259 LYS A C 1
ATOM 1985 O O . LYS A 1 259 ? 21.184 10.820 -9.046 1.00 88.25 259 LYS A O 1
ATOM 1990 N N . SER A 1 260 ? 22.945 12.220 -8.996 1.00 86.94 260 SER A N 1
ATOM 1991 C CA . SER A 1 260 ? 22.374 13.200 -8.060 1.00 86.94 260 SER A CA 1
ATOM 1992 C C . SER A 1 260 ? 21.126 13.893 -8.603 1.00 86.94 260 SER A C 1
ATOM 1994 O O . SER A 1 260 ? 20.194 14.117 -7.836 1.00 86.94 260 SER A O 1
ATOM 1996 N N . ASP A 1 261 ? 21.065 14.162 -9.909 1.00 89.56 261 ASP A N 1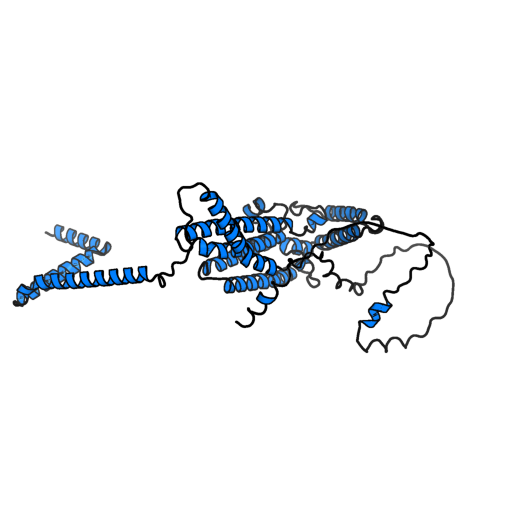
ATOM 1997 C CA . ASP A 1 261 ? 19.886 14.787 -10.524 1.00 89.56 261 ASP A CA 1
ATOM 1998 C C . ASP A 1 261 ? 18.669 13.857 -10.419 1.00 89.56 261 ASP A C 1
ATOM 2000 O O . ASP A 1 261 ? 17.576 14.284 -10.048 1.00 89.56 261 ASP A O 1
ATOM 2004 N N . PHE A 1 262 ? 18.879 12.557 -10.660 1.00 88.44 262 PHE A N 1
ATOM 2005 C CA . PHE A 1 262 ? 17.832 11.543 -10.515 1.00 88.44 262 PHE A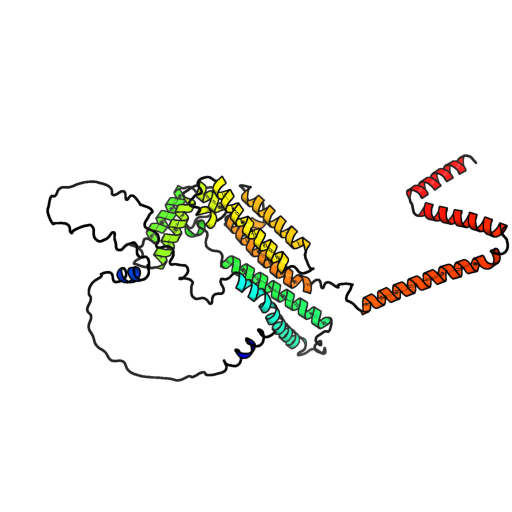 CA 1
ATOM 2006 C C . PHE A 1 262 ? 17.354 11.407 -9.066 1.00 88.44 262 PHE A C 1
ATOM 2008 O O . PHE A 1 262 ? 16.153 11.279 -8.841 1.00 88.44 262 PHE A O 1
ATOM 2015 N N . PHE A 1 263 ? 18.258 11.491 -8.082 1.00 87.56 263 PHE A N 1
ATOM 2016 C CA . PHE A 1 263 ? 17.865 11.516 -6.668 1.00 87.56 263 PHE A CA 1
ATOM 2017 C C . PHE A 1 263 ? 16.989 12.730 -6.334 1.00 87.56 263 PHE A C 1
ATOM 2019 O O . PHE A 1 263 ? 16.017 12.579 -5.599 1.00 87.56 263 PHE A O 1
ATOM 2026 N N . GLY A 1 264 ? 17.302 13.912 -6.875 1.00 87.00 264 GLY A N 1
ATOM 2027 C CA . GLY A 1 264 ? 16.502 15.120 -6.658 1.00 87.00 264 GLY A CA 1
ATOM 2028 C C . GLY A 1 264 ? 15.072 14.969 -7.177 1.00 87.00 264 GLY A C 1
ATOM 2029 O O . GLY A 1 264 ? 14.117 15.208 -6.441 1.00 87.00 264 GLY A O 1
ATOM 2030 N N . VAL A 1 265 ? 14.919 14.488 -8.415 1.00 88.69 265 VAL A N 1
ATOM 2031 C CA . VAL A 1 265 ? 13.599 14.244 -9.023 1.00 88.69 265 VAL A CA 1
ATOM 2032 C C . VAL A 1 265 ? 12.827 13.153 -8.278 1.00 88.69 265 VAL A C 1
ATOM 2034 O O . VAL A 1 265 ? 11.636 13.317 -8.014 1.00 88.69 265 VAL A O 1
ATOM 2037 N N . ALA A 1 266 ? 13.498 12.064 -7.893 1.00 85.69 266 ALA A N 1
ATOM 2038 C CA . ALA A 1 266 ? 12.885 11.003 -7.101 1.00 85.69 266 ALA A CA 1
ATOM 2039 C C . ALA A 1 266 ? 12.354 11.546 -5.768 1.00 85.69 266 ALA A C 1
ATOM 2041 O O . ALA A 1 266 ? 11.189 11.342 -5.434 1.00 85.69 266 ALA A O 1
ATOM 2042 N N . PHE A 1 267 ? 13.180 12.295 -5.033 1.00 86.56 267 PHE A N 1
ATOM 2043 C CA . PHE A 1 267 ? 12.800 12.861 -3.742 1.00 86.56 267 PHE A CA 1
ATOM 2044 C C . PHE A 1 267 ? 11.613 13.828 -3.852 1.00 86.56 267 PHE A C 1
ATOM 2046 O O . PHE A 1 267 ? 10.748 13.827 -2.979 1.00 86.56 267 PHE A O 1
ATOM 2053 N N . GLU A 1 268 ? 11.526 14.619 -4.927 1.00 86.56 268 GLU A N 1
ATOM 2054 C CA . GLU A 1 268 ? 10.338 15.439 -5.197 1.00 86.56 268 GLU A CA 1
ATOM 2055 C C . GLU A 1 268 ? 9.071 14.596 -5.372 1.00 86.56 268 GLU A C 1
ATOM 2057 O O . GLU A 1 268 ? 8.056 14.893 -4.743 1.00 86.56 268 GLU A O 1
ATOM 2062 N N . SER A 1 269 ? 9.132 13.520 -6.160 1.00 83.75 269 SER A N 1
ATOM 2063 C CA . SER A 1 269 ? 7.988 12.620 -6.363 1.00 83.75 269 SER A CA 1
ATOM 2064 C C . SER A 1 269 ? 7.509 11.995 -5.045 1.00 83.75 269 SER A C 1
ATOM 2066 O O . SER A 1 269 ? 6.328 12.073 -4.692 1.00 83.75 269 SER A O 1
ATOM 2068 N N . TYR A 1 270 ? 8.440 11.458 -4.250 1.00 84.12 270 TYR A N 1
ATOM 2069 C CA . TYR A 1 270 ? 8.110 10.799 -2.986 1.00 84.12 270 TYR A CA 1
ATOM 2070 C C . TYR A 1 270 ? 7.554 11.758 -1.935 1.00 84.12 270 TYR A C 1
ATOM 2072 O O . TYR A 1 270 ? 6.625 11.402 -1.209 1.00 84.12 270 TYR A O 1
ATOM 2080 N N . LYS A 1 271 ? 8.054 12.998 -1.870 1.00 86.12 271 LYS A N 1
ATOM 2081 C CA . LYS A 1 271 ? 7.500 14.015 -0.965 1.00 86.12 271 LYS A CA 1
ATOM 2082 C C . LYS A 1 271 ? 6.008 14.223 -1.197 1.00 86.12 271 LYS A C 1
ATOM 2084 O O . LYS A 1 271 ? 5.248 14.238 -0.229 1.00 86.12 271 LYS A O 1
ATOM 2089 N N . TRP A 1 272 ? 5.579 14.337 -2.453 1.00 85.62 272 TRP A N 1
ATOM 2090 C CA . TRP A 1 272 ? 4.162 14.505 -2.777 1.00 85.62 272 TRP A CA 1
ATOM 2091 C C . TRP A 1 272 ? 3.329 13.273 -2.429 1.00 85.62 272 TRP A C 1
ATOM 2093 O O . TRP A 1 272 ? 2.230 13.419 -1.892 1.00 85.62 272 TRP A O 1
ATOM 2103 N N . PHE A 1 273 ? 3.868 12.073 -2.645 1.00 84.50 273 PHE A N 1
ATOM 2104 C CA . PHE A 1 273 ? 3.220 10.828 -2.233 1.00 84.50 273 PHE A CA 1
ATOM 2105 C C . PHE A 1 273 ? 2.987 10.767 -0.713 1.00 84.50 273 PHE A C 1
ATOM 2107 O O . PHE A 1 273 ? 1.861 10.536 -0.260 1.00 84.50 273 PHE A O 1
ATOM 2114 N N . TYR A 1 274 ? 4.021 11.025 0.093 1.00 86.19 274 TYR A N 1
ATOM 2115 C CA . TYR A 1 274 ? 3.915 10.982 1.554 1.00 86.19 274 TYR A CA 1
ATOM 2116 C C . TYR A 1 274 ? 3.083 12.134 2.118 1.00 86.19 274 TYR A C 1
ATOM 2118 O O . TYR A 1 274 ? 2.313 11.921 3.058 1.00 86.19 274 TYR A O 1
ATOM 2126 N N . ALA A 1 275 ? 3.171 13.333 1.538 1.00 86.00 275 ALA A N 1
ATOM 2127 C CA . ALA A 1 275 ? 2.322 14.461 1.912 1.00 86.00 275 ALA A CA 1
ATOM 2128 C C . ALA A 1 275 ? 0.842 14.154 1.637 1.00 86.00 275 ALA A C 1
ATOM 2130 O O . ALA A 1 275 ? 0.002 14.325 2.523 1.00 86.00 275 ALA A O 1
ATOM 2131 N N . GLY A 1 276 ? 0.529 13.628 0.448 1.00 84.88 276 GLY A N 1
ATOM 2132 C CA . GLY A 1 276 ? -0.823 13.210 0.079 1.00 84.88 276 GLY A CA 1
ATOM 2133 C C . GLY A 1 276 ? -1.355 12.100 0.986 1.00 84.88 276 GLY A C 1
ATOM 2134 O O . GLY A 1 276 ? -2.453 12.217 1.526 1.00 84.88 276 GLY A O 1
ATOM 2135 N N . THR A 1 277 ? -0.552 11.063 1.231 1.00 81.88 277 THR A N 1
ATOM 2136 C CA . THR A 1 277 ? -0.921 9.948 2.119 1.00 81.88 277 THR A CA 1
ATOM 2137 C C . THR A 1 277 ? -1.175 10.433 3.545 1.00 81.88 277 THR A C 1
ATOM 2139 O O . THR A 1 277 ? -2.186 10.082 4.148 1.00 81.88 277 THR A O 1
ATOM 2142 N N . THR A 1 278 ? -0.312 11.302 4.074 1.00 82.50 278 THR A N 1
ATOM 2143 C CA . THR A 1 278 ? -0.478 11.891 5.411 1.00 82.50 278 THR A CA 1
ATOM 2144 C C . THR A 1 278 ? -1.762 12.719 5.494 1.00 8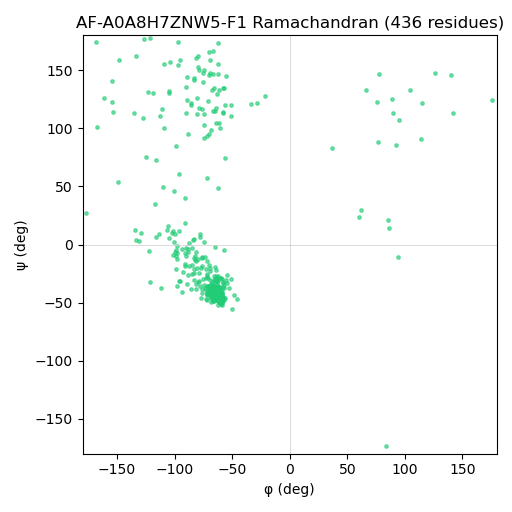2.50 278 THR A C 1
ATOM 2146 O O . THR A 1 278 ? -2.521 12.565 6.449 1.00 82.50 278 THR A O 1
ATOM 2149 N N . ALA A 1 279 ? -2.061 13.540 4.481 1.00 84.12 279 ALA A N 1
ATOM 2150 C CA . ALA A 1 279 ? -3.298 14.318 4.422 1.00 84.12 279 ALA A CA 1
ATOM 2151 C C . ALA A 1 279 ? -4.547 13.420 4.404 1.00 84.12 279 ALA A C 1
ATOM 2153 O O . ALA A 1 279 ? -5.492 13.653 5.157 1.00 84.12 279 ALA A O 1
ATOM 2154 N N . VAL A 1 280 ? -4.537 12.347 3.608 1.00 79.81 280 VAL A N 1
ATOM 2155 C CA . VAL A 1 280 ? -5.633 11.366 3.563 1.00 79.81 280 VAL A CA 1
ATOM 2156 C C . VAL A 1 280 ? -5.804 10.661 4.911 1.00 79.81 280 VAL A C 1
ATOM 2158 O O . VAL A 1 280 ? -6.929 10.520 5.389 1.00 79.81 280 VAL A O 1
ATOM 2161 N N . LEU A 1 281 ? -4.709 10.261 5.564 1.00 78.56 281 LEU A N 1
ATOM 2162 C CA . LEU A 1 281 ? -4.748 9.625 6.885 1.00 78.56 281 LEU A CA 1
ATOM 2163 C C . LEU A 1 281 ? -5.282 10.561 7.978 1.00 78.56 281 LEU A C 1
ATOM 2165 O O . LEU A 1 281 ? -5.911 10.078 8.919 1.00 78.56 281 LEU A O 1
ATOM 2169 N N . ILE A 1 282 ? -5.072 11.875 7.849 1.00 80.81 282 ILE A N 1
ATOM 2170 C CA . ILE A 1 282 ? -5.674 12.881 8.734 1.00 80.81 282 ILE A CA 1
ATOM 2171 C C . ILE A 1 282 ? -7.188 12.957 8.505 1.00 80.81 282 ILE A C 1
ATOM 2173 O O . ILE A 1 282 ? -7.947 12.926 9.469 1.00 80.81 282 ILE A O 1
ATOM 2177 N N . VAL A 1 283 ? -7.639 13.007 7.247 1.00 78.75 283 VAL A N 1
ATOM 2178 C CA . VAL A 1 283 ? -9.068 13.150 6.901 1.00 78.75 283 VAL A CA 1
ATOM 2179 C C . VAL A 1 283 ? -9.880 11.899 7.249 1.00 78.75 283 VAL A C 1
ATOM 2181 O O . VAL A 1 283 ? -10.986 12.001 7.772 1.00 78.75 283 VAL A O 1
ATOM 2184 N N . ILE A 1 284 ? -9.339 10.711 6.976 1.00 72.31 284 ILE A N 1
ATOM 2185 C CA . ILE A 1 284 ? -9.997 9.421 7.254 1.00 72.31 284 ILE A CA 1
ATOM 2186 C C . ILE A 1 284 ? -9.822 9.016 8.733 1.00 72.31 284 ILE A C 1
ATOM 2188 O O . ILE A 1 284 ? -10.491 8.112 9.240 1.00 72.31 284 ILE A O 1
ATOM 2192 N N . GLY A 1 285 ? -8.914 9.677 9.453 1.00 64.56 285 GLY A N 1
ATOM 2193 C CA . GLY A 1 285 ? -8.477 9.269 10.776 1.00 64.56 285 GLY A CA 1
ATOM 2194 C C . GLY A 1 285 ? -9.484 9.543 11.894 1.00 64.56 285 GLY A C 1
ATOM 2195 O O . GLY A 1 285 ? -9.413 10.574 12.554 1.00 64.56 285 GLY A O 1
ATOM 2196 N N . GLY A 1 286 ? -10.351 8.571 12.191 1.00 65.56 286 GLY A N 1
ATOM 2197 C CA . GLY A 1 286 ? -11.098 8.527 13.459 1.00 65.56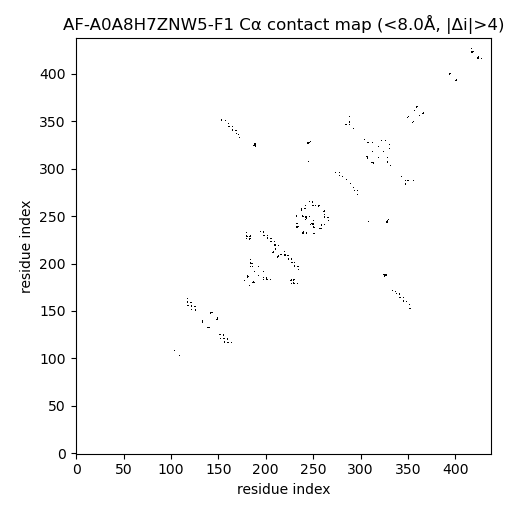 286 GLY A CA 1
ATOM 2198 C C . GLY A 1 286 ? -10.183 8.394 14.695 1.00 65.56 286 GLY A C 1
ATOM 2199 O O . GLY A 1 286 ? -8.973 8.186 14.563 1.00 65.56 286 GLY A O 1
ATOM 2200 N N . GLN A 1 287 ? -10.750 8.474 15.910 1.00 65.12 287 GLN A N 1
ATOM 2201 C CA . GLN A 1 287 ? -10.011 8.325 17.183 1.00 65.12 287 GLN A CA 1
ATOM 2202 C C . GLN A 1 287 ? -9.207 7.016 17.271 1.00 65.12 287 GLN A C 1
ATOM 2204 O O . GLN A 1 287 ? -8.102 7.014 17.821 1.00 65.12 287 GLN A O 1
ATOM 2209 N N . PHE A 1 288 ? -9.701 5.937 16.661 1.00 60.72 288 PHE A N 1
ATOM 2210 C CA . PHE A 1 288 ? -8.983 4.673 16.549 1.00 60.72 288 PHE A CA 1
ATOM 2211 C C . PHE A 1 288 ? -7.745 4.815 15.649 1.00 60.72 288 PHE A C 1
ATOM 2213 O O . PHE A 1 288 ? -7.866 5.037 14.443 1.00 60.72 288 PHE A O 1
ATOM 2220 N N . GLY A 1 289 ? -6.547 4.658 16.222 1.00 67.38 289 GLY A N 1
ATOM 2221 C CA . GLY A 1 289 ? -5.289 4.599 15.467 1.00 67.38 289 GLY A CA 1
ATOM 2222 C C . GLY A 1 289 ? -4.636 5.946 15.136 1.00 67.38 289 GLY A C 1
ATOM 2223 O O . GLY A 1 289 ? -3.815 5.989 14.218 1.00 67.38 289 GLY A O 1
ATOM 2224 N N . LYS A 1 290 ? -4.957 7.025 15.872 1.00 73.50 290 LYS A N 1
ATOM 2225 C CA . LYS A 1 290 ? -4.382 8.375 15.674 1.00 73.50 290 LYS A CA 1
ATOM 2226 C C . LYS A 1 290 ? -2.857 8.377 15.508 1.00 73.50 290 LYS A C 1
ATOM 2228 O O . LYS A 1 290 ? -2.368 8.984 14.571 1.00 73.50 290 LYS A O 1
ATOM 2233 N N . TYR A 1 291 ? -2.108 7.675 16.361 1.00 80.56 291 TYR A N 1
ATOM 2234 C CA . TYR A 1 291 ? -0.636 7.734 16.347 1.00 80.56 291 TYR A CA 1
ATOM 2235 C C . TYR A 1 291 ? 0.022 6.640 15.499 1.00 80.56 291 TYR A C 1
ATOM 2237 O O . TYR A 1 291 ? 0.967 6.911 14.760 1.00 80.56 291 TYR A O 1
ATOM 2245 N N . TRP A 1 292 ? -0.498 5.410 15.558 1.00 80.69 292 TRP A N 1
ATOM 2246 C CA . TRP A 1 292 ? 0.087 4.261 14.857 1.00 80.69 292 TRP A CA 1
ATOM 2247 C C . TRP A 1 292 ? 0.183 4.475 13.342 1.00 80.69 292 TRP A C 1
ATOM 2249 O O . TRP A 1 292 ? 1.169 4.072 12.735 1.00 80.69 292 TRP A O 1
ATOM 2259 N N . ARG A 1 293 ? -0.803 5.140 12.723 1.00 81.81 293 ARG A N 1
ATOM 2260 C CA . ARG A 1 293 ? -0.798 5.416 11.274 1.00 81.81 293 ARG A CA 1
ATOM 2261 C C . ARG A 1 293 ? 0.423 6.232 10.848 1.00 81.81 293 ARG A C 1
ATOM 2263 O O . ARG A 1 293 ? 1.066 5.893 9.858 1.00 81.81 293 ARG A O 1
ATOM 2270 N N . PHE A 1 294 ? 0.779 7.260 11.619 1.00 86.44 294 PHE A N 1
ATOM 2271 C CA . PHE A 1 294 ? 1.955 8.086 11.340 1.00 86.44 294 PHE A CA 1
ATOM 2272 C C . PHE A 1 294 ? 3.252 7.342 11.637 1.00 86.44 294 PHE A C 1
ATOM 2274 O O . PHE A 1 294 ? 4.181 7.423 10.843 1.00 86.44 294 PHE A O 1
ATOM 2281 N N . VAL A 1 295 ? 3.303 6.560 12.720 1.00 88.06 295 VAL A N 1
ATOM 2282 C CA . VAL A 1 295 ? 4.471 5.719 13.036 1.00 88.06 295 VAL A CA 1
ATOM 2283 C C . VAL A 1 295 ? 4.722 4.694 11.929 1.00 88.06 295 VAL A C 1
ATOM 2285 O O . VAL A 1 295 ? 5.852 4.541 11.479 1.00 88.06 295 VAL A O 1
ATOM 2288 N N . ALA A 1 296 ? 3.675 4.033 11.438 1.00 85.25 296 ALA A N 1
ATOM 2289 C CA . ALA A 1 296 ? 3.775 3.067 10.353 1.00 85.25 296 ALA A CA 1
ATOM 2290 C C . ALA A 1 296 ? 4.129 3.734 9.008 1.00 85.25 296 ALA A C 1
ATOM 2292 O O . ALA A 1 296 ? 4.906 3.172 8.240 1.00 85.25 296 ALA A O 1
ATOM 2293 N N . THR A 1 297 ? 3.646 4.955 8.751 1.00 86.38 297 THR A N 1
ATOM 2294 C CA . THR A 1 297 ? 4.039 5.745 7.566 1.00 86.38 297 THR A CA 1
ATOM 2295 C C . THR A 1 297 ? 5.503 6.197 7.644 1.00 86.38 297 THR A C 1
ATOM 2297 O O . THR A 1 297 ? 6.232 6.097 6.662 1.00 86.38 297 THR A O 1
ATOM 2300 N N . LEU A 1 298 ? 5.970 6.632 8.818 1.00 89.25 298 LEU A N 1
ATOM 2301 C CA . LEU A 1 298 ? 7.373 6.979 9.063 1.00 89.25 298 LEU A CA 1
ATOM 2302 C C . LEU A 1 298 ? 8.281 5.751 8.911 1.00 89.25 298 LEU A C 1
ATOM 2304 O O . LEU A 1 298 ? 9.349 5.832 8.311 1.00 89.25 298 LEU A O 1
ATOM 2308 N N . PHE A 1 299 ? 7.845 4.604 9.435 1.00 88.62 299 PHE A N 1
ATOM 2309 C CA . PHE A 1 299 ? 8.558 3.340 9.294 1.00 88.62 299 PHE A CA 1
ATOM 2310 C C . PHE A 1 299 ? 8.669 2.919 7.824 1.00 88.62 299 PHE A C 1
ATOM 2312 O O . PHE A 1 299 ? 9.754 2.549 7.383 1.00 88.62 299 PHE A O 1
ATOM 2319 N N . LEU A 1 300 ? 7.586 3.050 7.051 1.00 86.44 300 LEU A N 1
ATOM 2320 C CA . LEU A 1 300 ? 7.586 2.812 5.608 1.00 86.44 300 LEU A CA 1
ATOM 2321 C C . LEU A 1 300 ? 8.589 3.721 4.881 1.00 86.44 300 LEU A C 1
ATOM 2323 O O . LEU A 1 300 ? 9.416 3.219 4.123 1.00 86.44 300 LEU A O 1
ATOM 2327 N N . ALA A 1 301 ? 8.579 5.024 5.178 1.00 88.00 301 ALA A N 1
ATOM 2328 C CA . ALA A 1 301 ? 9.530 5.980 4.610 1.00 88.00 301 ALA A CA 1
ATOM 2329 C C . ALA A 1 301 ? 10.986 5.628 4.962 1.00 88.00 301 ALA A C 1
ATOM 2331 O O . ALA A 1 301 ? 11.881 5.715 4.121 1.00 88.00 301 ALA A O 1
ATOM 2332 N N . GLY A 1 302 ? 11.232 5.173 6.195 1.00 87.75 302 GLY A N 1
ATOM 2333 C CA . GLY A 1 302 ? 12.542 4.688 6.628 1.00 87.75 302 GLY A CA 1
ATOM 2334 C C . GLY A 1 302 ? 12.990 3.427 5.882 1.00 87.75 302 GLY A C 1
ATOM 2335 O O . GLY A 1 302 ? 14.149 3.339 5.474 1.00 87.75 302 GLY A O 1
ATOM 2336 N N . LEU A 1 303 ? 12.083 2.467 5.666 1.00 84.88 303 LEU A N 1
ATOM 2337 C CA . LEU A 1 303 ? 12.363 1.257 4.886 1.00 84.88 303 LEU A CA 1
ATOM 2338 C C . LEU A 1 303 ? 12.667 1.580 3.423 1.00 84.88 303 LEU A C 1
ATOM 2340 O O . LEU A 1 303 ? 13.616 1.039 2.861 1.00 84.88 303 LEU A O 1
ATOM 2344 N N . GLU A 1 304 ? 11.899 2.478 2.818 1.00 85.81 304 GLU A N 1
ATOM 2345 C CA . GLU A 1 304 ? 12.110 2.932 1.448 1.00 85.81 304 GLU A CA 1
ATOM 2346 C C . GLU A 1 304 ? 13.474 3.614 1.285 1.00 85.81 304 GLU A C 1
ATOM 2348 O O . GLU A 1 304 ? 14.267 3.228 0.421 1.00 85.81 304 GLU A O 1
ATOM 2353 N N . LEU A 1 305 ? 13.810 4.544 2.184 1.00 85.38 305 LEU A N 1
ATOM 2354 C CA . LEU A 1 305 ? 15.118 5.194 2.190 1.00 85.38 305 LEU A CA 1
ATOM 2355 C C . LEU A 1 305 ? 16.254 4.175 2.381 1.00 85.38 305 LEU A C 1
ATOM 2357 O O . LEU A 1 305 ? 17.300 4.269 1.732 1.00 85.38 305 LEU A O 1
ATOM 2361 N N . ALA A 1 306 ? 16.056 3.166 3.233 1.00 82.19 306 ALA A N 1
ATOM 2362 C CA . ALA A 1 306 ? 17.022 2.089 3.429 1.00 82.19 306 ALA A CA 1
ATOM 2363 C C . ALA A 1 306 ? 17.205 1.225 2.167 1.00 82.19 306 ALA A C 1
ATOM 2365 O O . ALA A 1 306 ? 18.334 0.829 1.866 1.00 82.19 306 ALA A O 1
ATOM 2366 N N . MET A 1 307 ? 16.132 0.962 1.414 1.00 78.25 307 MET A N 1
ATOM 2367 C CA . MET A 1 307 ? 16.181 0.231 0.141 1.00 78.25 307 MET A CA 1
ATOM 2368 C C . MET A 1 307 ? 16.842 1.049 -0.978 1.00 78.25 307 MET A C 1
ATOM 2370 O O . MET A 1 307 ? 17.602 0.495 -1.766 1.00 78.25 307 MET A O 1
ATOM 2374 N N . MET A 1 308 ? 16.639 2.369 -1.022 1.00 77.81 308 MET A N 1
ATOM 2375 C CA . MET A 1 308 ? 17.265 3.238 -2.030 1.00 77.81 308 MET A CA 1
ATOM 2376 C C . MET A 1 308 ? 18.754 3.483 -1.798 1.00 77.81 308 MET A C 1
ATOM 2378 O O . MET A 1 308 ? 19.528 3.611 -2.752 1.00 77.81 308 MET A O 1
ATOM 2382 N N . THR A 1 309 ? 19.161 3.624 -0.536 1.00 77.75 309 THR A N 1
ATOM 2383 C CA . THR A 1 309 ? 20.541 3.977 -0.173 1.00 77.75 309 THR A CA 1
ATOM 2384 C C . THR A 1 309 ? 21.474 2.774 -0.232 1.00 77.75 309 THR A C 1
ATOM 2386 O O . THR A 1 309 ? 22.644 2.922 -0.596 1.00 77.75 309 THR A O 1
ATOM 2389 N N . ARG A 1 310 ? 20.976 1.566 0.066 1.00 72.94 310 ARG A N 1
ATOM 2390 C CA . ARG A 1 310 ? 21.801 0.355 0.089 1.00 72.94 310 ARG A CA 1
ATOM 2391 C C . ARG A 1 310 ? 21.833 -0.354 -1.273 1.00 72.94 310 ARG A C 1
ATOM 2393 O O . ARG A 1 310 ? 20.798 -0.559 -1.889 1.00 72.94 310 ARG A O 1
ATOM 2400 N N . PRO A 1 311 ? 23.015 -0.795 -1.744 1.00 62.41 311 PRO A N 1
ATOM 2401 C CA . PRO A 1 311 ? 23.159 -1.524 -3.009 1.00 62.41 311 PRO A CA 1
ATOM 2402 C C . PRO A 1 311 ? 22.719 -2.999 -2.946 1.00 62.41 311 PRO A C 1
ATOM 2404 O O . PRO A 1 311 ? 22.631 -3.644 -3.985 1.00 62.41 311 PRO A O 1
ATOM 2407 N N . ARG A 1 312 ? 22.466 -3.548 -1.750 1.00 60.69 312 ARG A N 1
ATOM 2408 C CA . ARG A 1 312 ? 21.906 -4.891 -1.536 1.00 60.69 312 ARG A CA 1
ATOM 2409 C C . ARG A 1 312 ? 20.636 -4.770 -0.703 1.00 60.69 312 ARG A C 1
ATOM 2411 O O . ARG A 1 312 ? 20.669 -4.118 0.342 1.00 60.69 312 ARG A O 1
ATOM 2418 N N . ASN A 1 313 ? 19.562 -5.419 -1.155 1.00 59.97 313 ASN A N 1
ATOM 2419 C CA . ASN A 1 313 ? 18.269 -5.424 -0.475 1.00 59.97 313 ASN A CA 1
ATOM 2420 C C . ASN A 1 313 ? 18.439 -5.938 0.968 1.00 59.97 313 ASN A C 1
ATOM 2422 O O . ASN A 1 313 ? 18.904 -7.063 1.158 1.00 59.97 313 ASN A O 1
ATOM 2426 N N . PRO A 1 314 ? 18.107 -5.134 1.994 1.00 53.59 314 PRO A N 1
ATOM 2427 C CA . PRO A 1 314 ? 18.391 -5.482 3.384 1.00 53.59 314 PRO A CA 1
ATOM 2428 C C . PRO A 1 314 ? 17.350 -6.419 4.013 1.00 53.59 314 PRO A C 1
ATOM 2430 O O . PRO A 1 314 ? 17.573 -6.897 5.122 1.00 53.59 314 PRO A O 1
ATOM 2433 N N . ILE A 1 315 ? 16.215 -6.672 3.348 1.00 57.78 315 ILE A N 1
ATOM 2434 C CA . ILE A 1 315 ? 15.077 -7.386 3.937 1.00 57.78 315 ILE A CA 1
ATOM 2435 C C . ILE A 1 315 ? 14.952 -8.784 3.310 1.00 57.78 315 ILE A C 1
ATOM 2437 O O . ILE A 1 315 ? 14.363 -8.910 2.235 1.00 57.78 315 ILE A O 1
ATOM 2441 N N . PRO A 1 316 ? 15.432 -9.850 3.979 1.00 54.28 316 PRO A N 1
ATOM 2442 C CA . PRO A 1 316 ? 15.291 -11.215 3.474 1.00 54.28 316 PRO A CA 1
ATOM 2443 C C . PRO A 1 316 ? 13.816 -11.642 3.367 1.00 54.28 316 PRO A C 1
ATOM 2445 O O . PRO A 1 316 ? 13.453 -12.379 2.457 1.00 54.28 316 PRO A O 1
ATOM 2448 N N . LEU A 1 317 ? 12.940 -11.129 4.239 1.00 52.41 317 LEU A N 1
ATOM 2449 C CA . LEU A 1 317 ? 11.503 -11.433 4.228 1.00 52.41 317 LEU A CA 1
ATOM 2450 C C . LEU A 1 317 ? 10.771 -10.860 3.007 1.00 52.41 317 LEU A C 1
ATOM 2452 O O . LEU A 1 317 ? 9.938 -11.552 2.432 1.00 52.41 317 LEU A O 1
ATOM 2456 N N . ALA A 1 318 ? 11.098 -9.637 2.578 1.00 52.94 318 ALA A N 1
ATOM 2457 C CA . ALA A 1 318 ? 10.494 -9.041 1.389 1.00 52.94 318 ALA A CA 1
ATOM 2458 C C . ALA A 1 318 ? 10.912 -9.805 0.128 1.00 52.94 318 ALA A C 1
ATOM 2460 O O . ALA A 1 318 ? 10.059 -10.098 -0.691 1.00 52.94 318 ALA A O 1
ATOM 2461 N N . SER A 1 319 ? 12.177 -10.232 0.026 1.00 55.06 319 SER A N 1
ATOM 2462 C CA . SER A 1 319 ? 12.645 -11.079 -1.084 1.00 55.06 319 SER A CA 1
ATOM 2463 C C . SER A 1 319 ? 12.091 -12.511 -1.081 1.00 55.06 319 SER A C 1
ATOM 2465 O O . SER A 1 319 ? 12.144 -13.183 -2.107 1.00 55.06 319 SER A O 1
ATOM 2467 N N . VAL A 1 320 ? 11.605 -13.001 0.066 1.00 50.78 320 VAL A N 1
ATOM 2468 C CA . VAL A 1 320 ? 11.000 -14.339 0.206 1.00 50.78 320 VAL A CA 1
ATOM 2469 C C . VAL A 1 320 ? 9.494 -14.303 -0.069 1.00 50.78 320 VAL A C 1
ATOM 2471 O O . VAL A 1 320 ? 8.953 -15.264 -0.608 1.00 50.78 320 VAL A O 1
ATOM 2474 N N . LEU A 1 321 ? 8.817 -13.207 0.284 1.00 54.34 321 LEU A N 1
ATOM 2475 C CA . LEU A 1 321 ? 7.363 -13.066 0.164 1.00 54.34 321 LEU A CA 1
ATOM 2476 C C . LEU A 1 321 ? 6.942 -12.363 -1.139 1.00 54.34 321 LEU A C 1
ATOM 2478 O O . LEU A 1 321 ? 5.895 -12.678 -1.697 1.00 54.34 321 LEU A O 1
ATOM 2482 N N . LEU A 1 322 ? 7.770 -11.448 -1.648 1.00 58.81 322 LEU A N 1
ATOM 2483 C CA . LEU A 1 322 ? 7.638 -10.812 -2.954 1.00 58.81 322 LEU A CA 1
ATOM 2484 C C . LEU A 1 322 ? 8.785 -11.334 -3.826 1.00 58.81 322 LEU A C 1
ATOM 2486 O O . LEU A 1 322 ? 9.953 -11.134 -3.507 1.00 58.81 322 LEU A O 1
ATOM 2490 N N . SER A 1 323 ? 8.424 -12.041 -4.896 1.00 58.31 323 SER A N 1
ATOM 2491 C CA . SER A 1 323 ? 9.301 -12.687 -5.882 1.00 58.31 323 SER A CA 1
ATOM 2492 C C . SER A 1 323 ? 10.740 -12.124 -5.962 1.00 58.31 323 SER A C 1
ATOM 2494 O O . SER A 1 323 ? 10.910 -10.929 -6.225 1.00 58.31 323 SER A O 1
ATOM 2496 N N . PRO A 1 324 ? 11.791 -12.968 -5.862 1.00 60.56 324 PRO A N 1
ATOM 2497 C CA . PRO A 1 324 ? 13.196 -12.536 -5.912 1.00 60.56 324 PRO A CA 1
ATOM 2498 C C . PRO A 1 324 ? 13.617 -11.939 -7.269 1.00 60.56 324 PRO A C 1
ATOM 2500 O O . PRO A 1 324 ? 14.763 -11.524 -7.433 1.00 60.56 324 PRO A O 1
ATOM 2503 N N . TYR A 1 325 ? 12.708 -11.909 -8.246 1.00 64.12 325 TYR A N 1
ATOM 2504 C CA . TYR A 1 325 ? 12.925 -11.405 -9.599 1.00 64.12 325 TYR A CA 1
ATOM 2505 C C . TYR A 1 325 ? 12.428 -9.967 -9.821 1.00 64.12 325 TYR A C 1
ATOM 2507 O O . TYR A 1 325 ? 12.597 -9.454 -10.925 1.00 64.12 325 TYR A O 1
ATOM 2515 N N . LEU A 1 326 ? 11.834 -9.321 -8.810 1.00 73.81 326 LEU A N 1
ATOM 2516 C CA . LEU A 1 326 ? 11.399 -7.920 -8.887 1.00 73.81 326 LEU A CA 1
ATOM 2517 C C . LEU A 1 326 ? 12.550 -6.948 -8.594 1.00 73.81 326 LEU A C 1
ATOM 2519 O O . LEU A 1 326 ? 13.365 -7.173 -7.696 1.00 73.81 326 LEU A O 1
ATOM 2523 N N . THR A 1 327 ? 12.584 -5.843 -9.333 1.00 77.00 327 THR A N 1
ATOM 2524 C CA . THR A 1 327 ? 13.502 -4.716 -9.117 1.00 77.00 327 THR A CA 1
ATOM 2525 C C . THR A 1 327 ? 13.154 -3.932 -7.844 1.00 77.00 327 THR A C 1
ATOM 2527 O O . THR A 1 327 ? 12.082 -4.098 -7.262 1.00 77.00 327 THR A O 1
ATOM 2530 N N . THR A 1 328 ? 14.065 -3.070 -7.375 1.00 79.12 328 THR A N 1
ATOM 2531 C CA . THR A 1 328 ? 13.870 -2.318 -6.122 1.00 79.12 328 THR A CA 1
ATOM 2532 C C . THR A 1 328 ? 12.675 -1.368 -6.196 1.00 79.12 328 THR A C 1
ATOM 2534 O O . THR A 1 328 ? 11.911 -1.302 -5.238 1.00 79.12 328 THR A O 1
ATOM 2537 N N . HIS A 1 329 ? 12.469 -0.671 -7.318 1.00 80.12 329 HIS A N 1
ATOM 2538 C CA . HIS A 1 329 ? 11.306 0.212 -7.467 1.00 80.12 329 HIS A CA 1
ATOM 2539 C C . HIS A 1 329 ? 9.979 -0.558 -7.463 1.00 80.12 329 HIS A C 1
ATOM 2541 O O . HIS A 1 329 ? 9.053 -0.153 -6.775 1.00 80.12 329 HIS A O 1
ATOM 2547 N N . GLU A 1 330 ? 9.904 -1.721 -8.118 1.00 81.19 330 GLU A N 1
ATOM 2548 C CA . GLU A 1 330 ? 8.687 -2.549 -8.117 1.00 81.19 330 GLU A CA 1
ATOM 2549 C C . GLU A 1 330 ? 8.336 -3.057 -6.715 1.00 81.19 330 GLU A C 1
ATOM 2551 O O . GLU A 1 330 ? 7.164 -3.172 -6.357 1.00 81.19 330 GLU A O 1
ATOM 2556 N N . GLN A 1 331 ? 9.351 -3.343 -5.895 1.00 79.94 331 GLN A N 1
ATOM 2557 C CA . GLN A 1 331 ? 9.149 -3.689 -4.489 1.00 79.94 331 GLN A CA 1
ATOM 2558 C C . GLN A 1 331 ? 8.591 -2.503 -3.695 1.00 79.94 331 GLN A C 1
ATOM 2560 O O . GLN A 1 331 ? 7.715 -2.707 -2.856 1.00 79.94 331 GLN A O 1
ATOM 2565 N N . ILE A 1 332 ? 9.068 -1.282 -3.961 1.00 81.12 332 ILE A N 1
ATOM 2566 C CA . ILE A 1 332 ? 8.579 -0.053 -3.319 1.00 81.12 332 ILE A CA 1
ATOM 2567 C C . ILE A 1 332 ? 7.130 0.227 -3.735 1.00 81.12 332 ILE A C 1
ATOM 2569 O O . ILE A 1 332 ? 6.285 0.415 -2.862 1.00 81.12 332 ILE A O 1
ATOM 2573 N N . ASP A 1 333 ? 6.815 0.153 -5.028 1.00 79.50 333 ASP A N 1
ATOM 2574 C CA . ASP A 1 333 ? 5.462 0.377 -5.548 1.00 79.50 333 ASP A CA 1
ATOM 2575 C C . ASP A 1 333 ? 4.463 -0.640 -4.980 1.00 79.50 333 ASP A C 1
ATOM 2577 O O . ASP A 1 333 ? 3.348 -0.291 -4.574 1.00 79.50 333 ASP A O 1
ATOM 2581 N N . LEU A 1 334 ? 4.856 -1.917 -4.895 1.00 79.75 334 LEU A N 1
ATOM 2582 C CA . LEU A 1 334 ? 4.027 -2.947 -4.270 1.00 79.75 334 LEU A CA 1
ATOM 2583 C C . LEU A 1 334 ? 3.844 -2.646 -2.780 1.00 79.75 334 LEU A C 1
ATOM 2585 O O . LEU A 1 334 ? 2.725 -2.708 -2.273 1.00 79.75 334 LEU A O 1
ATOM 2589 N N . LEU A 1 335 ? 4.917 -2.274 -2.081 1.00 81.00 335 LEU A N 1
ATOM 2590 C CA . LEU A 1 335 ? 4.873 -1.956 -0.659 1.00 81.00 335 LEU A CA 1
ATOM 2591 C C . LEU A 1 335 ? 3.957 -0.758 -0.367 1.00 81.00 335 LEU A C 1
ATOM 2593 O O . LEU A 1 335 ? 3.165 -0.826 0.575 1.00 81.00 335 LEU A O 1
ATOM 2597 N N . HIS A 1 336 ? 4.005 0.304 -1.174 1.00 82.00 336 HIS A N 1
ATOM 2598 C CA . HIS A 1 336 ? 3.106 1.459 -1.078 1.00 82.00 336 HIS A CA 1
ATOM 2599 C C . HIS A 1 336 ? 1.645 1.046 -1.240 1.00 82.00 336 HIS A C 1
ATOM 2601 O O . HIS A 1 336 ? 0.821 1.328 -0.368 1.00 82.00 336 HIS A O 1
ATOM 2607 N N . ASN A 1 337 ? 1.330 0.314 -2.308 1.00 81.50 337 ASN A N 1
ATOM 2608 C CA . ASN A 1 337 ? -0.035 -0.120 -2.598 1.00 81.50 337 ASN A CA 1
ATOM 2609 C C . ASN A 1 337 ? -0.583 -1.090 -1.538 1.00 81.50 337 ASN A C 1
ATOM 2611 O O . ASN A 1 337 ? -1.723 -0.941 -1.087 1.00 81.50 337 ASN A O 1
ATOM 2615 N N . VAL A 1 338 ? 0.232 -2.046 -1.076 1.00 81.38 338 VAL A N 1
ATOM 2616 C CA . VAL A 1 338 ? -0.116 -2.946 0.036 1.00 81.38 338 VAL A CA 1
ATOM 2617 C C . VAL A 1 338 ? -0.384 -2.145 1.300 1.00 81.38 338 VAL A C 1
ATOM 2619 O O . VAL A 1 338 ? -1.388 -2.378 1.971 1.00 81.38 338 VAL A O 1
ATOM 2622 N N . THR A 1 339 ? 0.486 -1.189 1.618 1.00 81.12 339 THR A N 1
ATOM 2623 C CA . THR A 1 339 ? 0.386 -0.402 2.848 1.00 81.12 339 THR A CA 1
ATOM 2624 C C . THR A 1 339 ? -0.869 0.467 2.852 1.00 81.12 339 THR A C 1
ATOM 2626 O O . THR A 1 339 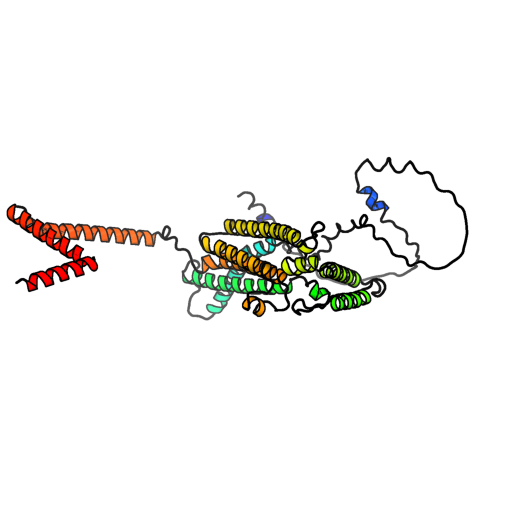? -1.606 0.466 3.837 1.00 81.12 339 THR A O 1
ATOM 2629 N N . ILE A 1 340 ? -1.172 1.146 1.743 1.00 79.00 340 ILE A N 1
ATOM 2630 C CA . ILE A 1 340 ? -2.399 1.942 1.598 1.00 79.00 340 ILE A CA 1
ATOM 2631 C C . ILE A 1 340 ? -3.635 1.047 1.738 1.00 79.00 340 ILE A C 1
ATOM 2633 O O . ILE A 1 340 ? -4.519 1.341 2.545 1.00 79.00 340 ILE A O 1
ATOM 2637 N N . THR A 1 341 ? -3.680 -0.078 1.020 1.00 80.31 341 THR A N 1
ATOM 2638 C CA . THR A 1 341 ? -4.816 -1.015 1.069 1.00 80.31 341 THR A CA 1
ATOM 2639 C C . THR A 1 341 ? -5.005 -1.585 2.478 1.00 80.31 341 THR A C 1
ATOM 2641 O O . THR A 1 341 ? -6.126 -1.657 2.986 1.00 80.31 341 THR A O 1
ATOM 2644 N N . PHE A 1 342 ? -3.907 -1.924 3.154 1.00 82.56 342 PHE A N 1
ATOM 2645 C CA . PHE A 1 342 ? -3.918 -2.386 4.536 1.00 82.56 342 PHE A CA 1
ATOM 2646 C C . PHE A 1 342 ? -4.419 -1.308 5.503 1.00 82.56 342 PHE A C 1
ATOM 2648 O O . PHE A 1 342 ? -5.245 -1.605 6.365 1.00 82.56 342 PHE A O 1
ATOM 2655 N N . PHE A 1 343 ? -3.984 -0.052 5.362 1.00 80.00 343 PHE A N 1
ATOM 2656 C CA . PHE A 1 343 ? -4.470 1.041 6.206 1.00 80.00 343 PHE A CA 1
ATOM 2657 C C . PHE A 1 343 ? -5.965 1.292 6.031 1.00 80.00 343 PHE A C 1
ATOM 2659 O O . PHE A 1 343 ? -6.663 1.503 7.027 1.00 80.00 343 PHE A O 1
ATOM 2666 N N . ILE A 1 344 ? -6.466 1.231 4.797 1.00 79.69 344 ILE A N 1
ATOM 2667 C CA . ILE A 1 344 ? -7.899 1.348 4.515 1.00 79.69 344 ILE A CA 1
ATOM 2668 C C . ILE A 1 344 ? -8.647 0.197 5.195 1.00 79.69 344 ILE A C 1
ATOM 2670 O O . ILE A 1 344 ? -9.583 0.449 5.955 1.00 79.69 344 ILE A O 1
ATOM 2674 N N . ALA A 1 345 ? -8.190 -1.046 5.029 1.00 82.69 345 ALA A N 1
ATOM 2675 C CA . ALA A 1 345 ? -8.791 -2.209 5.679 1.00 82.69 345 ALA A CA 1
ATOM 2676 C C . ALA A 1 345 ? -8.809 -2.083 7.208 1.00 82.69 345 ALA A C 1
ATOM 2678 O O . ALA A 1 345 ? -9.847 -2.267 7.846 1.00 82.69 345 ALA A O 1
ATOM 2679 N N . LEU A 1 346 ? -7.679 -1.694 7.799 1.00 82.94 346 LEU A N 1
ATOM 2680 C CA . LEU A 1 346 ? -7.542 -1.520 9.239 1.00 82.94 346 LEU A CA 1
ATOM 2681 C C . LEU A 1 346 ? -8.433 -0.388 9.765 1.00 82.94 346 LEU A C 1
ATOM 2683 O O . LEU A 1 346 ? -8.987 -0.507 10.856 1.00 82.94 346 LEU A O 1
ATOM 2687 N N . SER A 1 347 ? -8.618 0.690 8.995 1.00 79.94 347 SER A N 1
ATOM 2688 C CA . SER A 1 347 ? -9.526 1.784 9.364 1.00 79.94 347 SER A CA 1
ATOM 2689 C C . SER A 1 347 ? -10.988 1.339 9.446 1.00 79.94 347 SER A C 1
ATOM 2691 O O . SER A 1 347 ? -11.734 1.852 10.275 1.00 79.94 347 SER A O 1
ATOM 2693 N N . GLN A 1 348 ? -11.385 0.353 8.638 1.00 80.44 348 GLN A N 1
ATOM 2694 C CA . GLN A 1 348 ? -12.748 -0.171 8.614 1.00 80.44 348 GLN A CA 1
ATOM 2695 C C . GLN A 1 348 ? -12.982 -1.264 9.656 1.00 80.44 348 GLN A C 1
ATOM 2697 O O . GLN A 1 348 ? -14.055 -1.335 10.251 1.00 80.44 348 GLN A O 1
ATOM 2702 N N . VAL A 1 349 ? -11.988 -2.124 9.872 1.00 84.75 349 VAL A N 1
ATOM 2703 C CA . VAL A 1 349 ? -12.079 -3.258 10.802 1.00 84.75 349 VAL A CA 1
ATOM 2704 C C . VAL A 1 349 ? -11.823 -2.823 12.248 1.00 84.75 349 VAL A C 1
ATOM 2706 O O . VAL A 1 349 ? -12.446 -3.347 13.170 1.00 84.75 349 VAL A O 1
ATOM 2709 N N . GLY A 1 350 ? -10.947 -1.839 12.454 1.00 80.19 350 GLY A N 1
ATOM 2710 C CA . GLY A 1 350 ? -10.546 -1.337 13.768 1.00 80.19 350 GLY A CA 1
ATOM 2711 C C . GLY A 1 350 ? -11.711 -0.987 14.702 1.00 80.19 350 GLY A C 1
ATOM 2712 O O . GLY A 1 350 ? -11.793 -1.577 15.778 1.00 80.19 350 GLY A O 1
ATOM 2713 N N . PRO A 1 351 ? -12.654 -0.118 14.289 1.00 78.81 351 PRO A N 1
ATOM 2714 C CA . PRO A 1 351 ? -13.813 0.252 15.108 1.00 78.81 351 PRO A CA 1
ATOM 2715 C C . PRO A 1 351 ? -14.745 -0.920 15.448 1.00 78.81 351 PRO A C 1
ATOM 2717 O O . PRO A 1 351 ? -15.435 -0.891 16.461 1.00 78.81 351 PRO A O 1
ATOM 2720 N N . VAL A 1 352 ? -14.781 -1.951 14.599 1.00 80.88 352 VAL A N 1
ATOM 2721 C CA . VAL A 1 352 ? -15.634 -3.135 14.783 1.00 80.88 352 VAL A CA 1
ATOM 2722 C C . VAL A 1 352 ? -15.004 -4.131 15.759 1.00 80.88 352 VAL A C 1
ATOM 2724 O O . VAL A 1 352 ? -15.715 -4.745 16.554 1.00 80.88 352 VAL A O 1
ATOM 2727 N N . LEU A 1 353 ? -13.679 -4.303 15.703 1.00 78.44 353 LEU A N 1
ATOM 2728 C CA . LEU A 1 353 ? -12.933 -5.177 16.617 1.00 78.44 353 LEU A CA 1
ATOM 2729 C C . LEU A 1 353 ? -12.752 -4.553 18.000 1.00 78.44 353 LEU A C 1
ATOM 2731 O O . LEU A 1 353 ? -12.829 -5.254 19.007 1.00 78.44 353 LEU A O 1
ATOM 2735 N N . PHE A 1 354 ? -12.514 -3.245 18.036 1.00 75.00 354 PHE A N 1
ATOM 2736 C CA . PHE A 1 354 ? -12.256 -2.478 19.245 1.00 75.00 354 PHE A CA 1
ATOM 2737 C C . PHE A 1 354 ? -13.253 -1.322 19.311 1.00 75.00 354 PHE A C 1
ATOM 2739 O O . PHE A 1 354 ? -12.888 -0.179 19.017 1.00 75.00 354 PHE A O 1
ATOM 2746 N N . PRO A 1 355 ? -14.523 -1.603 19.655 1.00 70.19 355 PRO A N 1
ATOM 2747 C CA . PRO A 1 355 ? -15.483 -0.544 19.905 1.00 70.19 355 PRO A CA 1
ATOM 2748 C C . PRO A 1 355 ? -14.924 0.330 21.026 1.00 70.19 355 PRO A C 1
ATOM 2750 O O . PRO A 1 355 ? -14.750 -0.135 22.157 1.00 70.19 355 PRO A O 1
ATOM 2753 N N . GLN A 1 356 ? -14.584 1.576 20.693 1.00 63.88 356 GLN A N 1
ATOM 2754 C CA . GLN A 1 356 ? -14.191 2.558 21.690 1.00 63.88 356 GLN A CA 1
ATOM 2755 C C . GLN A 1 356 ? -15.423 2.788 22.562 1.00 63.88 356 GLN A C 1
ATOM 2757 O O . GLN A 1 356 ? -16.399 3.380 22.114 1.00 63.88 356 GLN A O 1
ATOM 2762 N N . HIS A 1 357 ? -15.409 2.226 23.770 1.00 58.50 357 HIS A N 1
ATOM 2763 C CA . HIS A 1 357 ? -16.286 2.708 24.822 1.00 58.50 357 HIS A CA 1
ATOM 2764 C C . HIS A 1 357 ? -15.710 4.067 25.187 1.00 58.50 357 HIS A C 1
ATOM 2766 O O . HIS A 1 357 ? -14.723 4.151 25.922 1.00 58.50 357 HIS A O 1
ATOM 2772 N N . ASP A 1 358 ? -16.249 5.126 24.590 1.00 54.31 358 ASP A N 1
ATOM 2773 C CA . ASP A 1 358 ? -16.104 6.443 25.182 1.00 54.31 358 ASP A CA 1
ATOM 2774 C C . ASP A 1 358 ? -16.768 6.321 26.556 1.00 54.31 358 ASP A C 1
ATOM 2776 O O . ASP A 1 358 ? -17.989 6.312 26.682 1.00 54.31 358 ASP A O 1
ATOM 2780 N N . ASN A 1 359 ? -15.948 6.152 27.599 1.00 51.31 359 ASN A N 1
ATOM 2781 C CA . ASN A 1 359 ? -16.384 6.050 28.998 1.00 51.31 359 ASN A CA 1
ATOM 2782 C C . ASN A 1 359 ? -17.200 7.283 29.452 1.00 51.31 359 ASN A C 1
ATOM 2784 O O . ASN A 1 359 ? -17.720 7.314 30.567 1.00 51.31 359 ASN A O 1
ATOM 2788 N N . ASP A 1 360 ? -17.318 8.291 28.586 1.00 53.00 360 ASP A N 1
ATOM 2789 C CA . ASP A 1 360 ? -18.114 9.489 28.761 1.00 53.00 360 ASP A CA 1
ATOM 2790 C C . ASP A 1 360 ? -19.577 9.363 28.291 1.00 53.00 360 ASP A C 1
ATOM 2792 O O . ASP A 1 360 ? -20.417 10.117 28.773 1.00 53.00 360 ASP A O 1
ATOM 2796 N N . ASP A 1 361 ? -19.946 8.395 27.448 1.00 52.44 361 ASP A N 1
ATOM 2797 C CA . ASP A 1 361 ? -21.287 8.367 26.833 1.00 52.44 361 ASP A CA 1
ATOM 2798 C C . ASP A 1 361 ? -22.156 7.160 27.217 1.00 52.44 361 ASP A C 1
ATOM 2800 O O . ASP A 1 361 ? -23.272 7.033 26.718 1.00 52.44 361 ASP A O 1
ATOM 2804 N N . ASP A 1 362 ? -21.714 6.305 28.148 1.00 58.12 362 ASP A N 1
ATOM 2805 C CA . ASP A 1 362 ? -22.555 5.245 28.719 1.00 58.12 362 ASP A CA 1
ATOM 2806 C C . ASP A 1 362 ? -23.335 5.771 29.948 1.00 58.12 362 ASP A C 1
ATOM 2808 O O . ASP A 1 362 ? -22.819 5.726 31.076 1.00 58.12 362 ASP A O 1
ATOM 2812 N N . PRO A 1 363 ? -24.604 6.227 29.804 1.00 62.09 363 PRO A N 1
ATOM 2813 C CA . PRO A 1 363 ? -25.415 6.684 30.932 1.00 62.09 363 PRO A CA 1
ATOM 2814 C C . PRO A 1 363 ? -25.521 5.677 32.094 1.00 62.09 363 PRO A C 1
ATOM 2816 O O . PRO A 1 363 ? -25.479 6.123 33.246 1.00 62.09 363 PRO A O 1
ATOM 2819 N N . PRO A 1 364 ? -25.611 4.340 31.884 1.00 70.31 364 PRO A N 1
ATOM 2820 C CA . PRO A 1 364 ? -25.666 3.415 33.009 1.00 70.31 364 PRO A CA 1
ATOM 2821 C C . PRO A 1 364 ? -24.336 3.331 33.765 1.00 70.31 364 PRO A C 1
ATOM 2823 O O . PRO A 1 364 ? -24.371 3.264 34.991 1.00 70.31 364 PRO A O 1
ATOM 2826 N N . LEU A 1 365 ? -23.180 3.390 33.092 1.00 71.38 365 LEU A N 1
ATOM 2827 C CA . LEU A 1 365 ? -21.871 3.280 33.748 1.00 71.38 365 LEU A CA 1
ATOM 2828 C C . LEU A 1 365 ? -21.539 4.536 34.556 1.00 71.38 365 LEU A C 1
ATOM 2830 O O . LEU A 1 365 ? -21.120 4.418 35.705 1.00 71.38 365 LEU A O 1
ATOM 2834 N N . ARG A 1 366 ? -21.816 5.727 34.007 1.00 70.25 366 ARG A N 1
ATOM 2835 C CA . ARG A 1 366 ? -21.697 6.992 34.751 1.00 70.25 366 ARG A CA 1
ATOM 2836 C C . ARG A 1 366 ? -22.570 6.994 35.994 1.00 70.25 366 ARG A C 1
ATOM 2838 O O . ARG A 1 366 ? -22.086 7.306 37.074 1.00 70.25 366 ARG A O 1
ATOM 2845 N N . SER A 1 367 ? -23.821 6.552 35.870 1.00 78.69 367 SER A N 1
ATOM 2846 C CA . SER A 1 367 ? -24.712 6.457 37.029 1.00 78.69 367 SER A CA 1
ATOM 2847 C C . SER A 1 367 ? -24.200 5.474 38.087 1.00 78.69 367 SER A C 1
ATOM 2849 O O . SER A 1 367 ? -24.433 5.666 39.277 1.00 78.69 367 SER A O 1
ATOM 2851 N N . LEU A 1 368 ? -23.493 4.421 37.670 1.00 84.56 368 LEU A N 1
ATOM 2852 C CA . LEU A 1 368 ? -22.932 3.408 38.557 1.00 84.56 368 LEU A CA 1
ATOM 2853 C C . LEU A 1 368 ? -21.677 3.930 39.263 1.00 84.56 368 LEU A C 1
ATOM 2855 O O . LEU A 1 368 ? -21.547 3.749 40.469 1.00 84.56 368 LEU A O 1
ATOM 2859 N N . LEU A 1 369 ? -20.809 4.643 38.543 1.00 84.12 369 LEU A N 1
ATOM 2860 C CA . LEU A 1 369 ? -19.652 5.338 39.107 1.00 84.12 369 LEU A CA 1
ATOM 2861 C C . LEU A 1 369 ? -20.080 6.433 40.084 1.00 84.12 369 LEU A C 1
ATOM 2863 O O . LEU A 1 369 ? -19.575 6.476 41.197 1.00 84.12 369 LEU A O 1
ATOM 2867 N N . GLU A 1 370 ? -21.076 7.241 39.726 1.00 89.06 370 GLU A N 1
ATOM 2868 C CA . GLU A 1 370 ? -21.612 8.287 40.600 1.00 89.06 370 GLU A CA 1
ATOM 2869 C C . GLU A 1 370 ? -22.275 7.687 41.853 1.00 89.06 370 GLU A C 1
ATOM 2871 O O . GLU A 1 370 ? -22.163 8.222 42.957 1.00 89.06 370 GLU A O 1
ATOM 2876 N N . ARG A 1 371 ? -22.943 6.531 41.721 1.00 90.12 371 ARG A N 1
ATOM 2877 C CA . ARG A 1 371 ? -23.457 5.769 42.873 1.00 90.12 371 ARG A CA 1
ATOM 2878 C C . ARG A 1 371 ? -22.325 5.236 43.746 1.00 90.12 371 ARG A C 1
ATOM 2880 O O . ARG A 1 371 ? -22.425 5.341 44.964 1.00 90.12 371 ARG A O 1
ATOM 2887 N N . LEU A 1 372 ? -21.275 4.673 43.153 1.00 92.44 372 LEU A N 1
A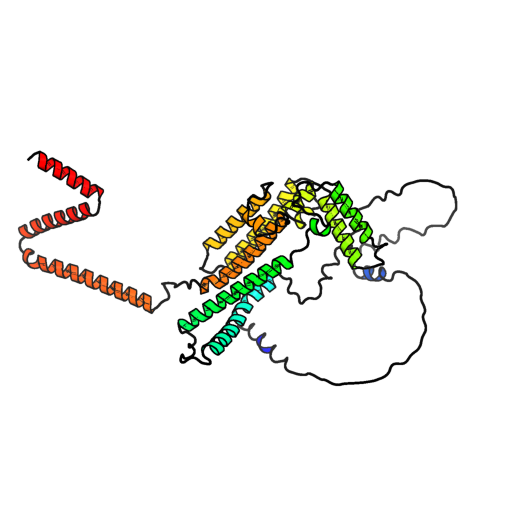TOM 2888 C CA . LEU A 1 372 ? -20.111 4.173 43.887 1.00 92.44 372 LEU A CA 1
ATOM 2889 C C . LEU A 1 372 ? -19.385 5.303 44.617 1.00 92.44 372 LEU A C 1
ATOM 2891 O O . LEU A 1 372 ? -19.053 5.143 45.786 1.00 92.44 372 LEU A O 1
ATOM 2895 N N . GLU A 1 373 ? -19.220 6.456 43.975 1.00 94.19 373 GLU A N 1
ATOM 2896 C CA . GLU A 1 373 ? -18.619 7.645 44.572 1.00 94.19 373 GLU A CA 1
ATOM 2897 C C . GLU A 1 373 ? -19.451 8.154 45.756 1.00 94.19 373 GLU A C 1
ATOM 2899 O O . GLU A 1 373 ? -18.911 8.387 46.838 1.00 94.19 373 GLU A O 1
ATOM 2904 N N . LYS A 1 374 ? -20.782 8.229 45.612 1.00 94.12 374 LYS A N 1
ATOM 2905 C CA . LYS A 1 374 ? -21.690 8.594 46.715 1.00 94.12 374 LYS A CA 1
ATOM 2906 C C . LYS A 1 374 ? -21.622 7.603 47.875 1.00 94.12 374 LYS A C 1
ATOM 2908 O O . LYS A 1 374 ? -21.593 8.025 49.029 1.00 94.12 374 LYS A O 1
ATOM 2913 N N . VAL A 1 375 ? -21.572 6.301 47.589 1.00 94.38 375 VAL A N 1
ATOM 2914 C CA . VAL A 1 375 ? -21.423 5.261 48.620 1.00 94.38 375 VAL A CA 1
ATOM 2915 C C . VAL A 1 375 ? -20.076 5.395 49.322 1.00 94.38 375 VAL A C 1
ATOM 2917 O O . VAL A 1 375 ? -20.032 5.401 50.549 1.00 94.38 375 VAL A O 1
ATOM 2920 N N . GLN A 1 376 ? -18.987 5.568 48.576 1.00 95.31 376 GLN A N 1
ATOM 2921 C CA . GLN A 1 376 ? -17.655 5.754 49.143 1.00 95.31 376 GLN A CA 1
ATOM 2922 C C . GLN A 1 376 ? -17.588 7.005 50.025 1.00 95.31 376 GLN A C 1
ATOM 2924 O O . GLN A 1 376 ? -17.034 6.962 51.123 1.00 95.31 376 GLN A O 1
ATOM 2929 N N . HIS A 1 377 ? -18.208 8.105 49.595 1.00 92.94 377 HIS A N 1
ATOM 2930 C CA . HIS A 1 377 ? -18.247 9.332 50.378 1.00 92.94 377 HIS A CA 1
ATOM 2931 C C . HIS A 1 377 ? -19.089 9.178 51.654 1.00 92.94 377 HIS A C 1
ATOM 2933 O O . HIS A 1 377 ? -18.674 9.652 52.715 1.00 92.94 377 HIS A O 1
ATOM 2939 N N . ALA A 1 378 ? -20.234 8.492 51.580 1.00 90.94 378 ALA A N 1
ATOM 2940 C CA . ALA A 1 378 ? -21.078 8.211 52.739 1.00 90.94 378 ALA A CA 1
ATOM 2941 C C . ALA A 1 378 ? -20.358 7.318 53.760 1.00 90.94 378 ALA A C 1
ATOM 2943 O O . ALA A 1 378 ? -20.356 7.626 54.951 1.00 90.94 378 ALA A O 1
ATOM 2944 N N . VAL A 1 379 ? -19.678 6.266 53.292 1.00 93.81 379 VAL A N 1
ATOM 2945 C CA . VAL A 1 379 ? -18.871 5.379 54.143 1.00 93.81 379 VAL A CA 1
ATOM 2946 C C . VAL A 1 379 ? -17.731 6.149 54.810 1.00 93.81 379 VAL A C 1
ATOM 2948 O O . VAL A 1 379 ? -17.532 6.009 56.015 1.00 93.81 379 VAL A O 1
ATOM 2951 N N . ASN A 1 380 ? -17.026 7.018 54.078 1.00 92.56 380 ASN A N 1
ATOM 2952 C CA . ASN A 1 380 ? -15.966 7.846 54.656 1.00 92.56 380 ASN A CA 1
ATOM 2953 C C . ASN A 1 380 ? -16.504 8.784 55.747 1.00 92.56 380 ASN A C 1
ATOM 2955 O O . ASN A 1 380 ? -15.946 8.823 56.843 1.00 92.56 380 ASN A O 1
ATOM 2959 N N . VAL A 1 381 ? -17.612 9.488 55.500 1.00 92.94 381 VAL A N 1
ATOM 2960 C CA . VAL A 1 381 ? -18.219 10.387 56.498 1.00 92.94 381 VAL A CA 1
ATOM 2961 C C . VAL A 1 381 ? -18.674 9.608 57.731 1.00 92.94 381 VAL A C 1
ATOM 2963 O O . VAL A 1 381 ? -18.373 10.011 58.854 1.00 92.94 381 VAL A O 1
ATOM 2966 N N . GLN A 1 382 ? -19.332 8.464 57.534 1.00 92.00 382 GLN A N 1
ATOM 2967 C CA . GLN A 1 382 ? -19.770 7.604 58.628 1.00 92.00 382 GLN A CA 1
ATOM 2968 C C . GLN A 1 382 ? -18.584 7.063 59.436 1.00 92.00 382 GLN A C 1
ATOM 2970 O O . GLN A 1 382 ? -18.643 7.038 60.665 1.00 92.00 382 GLN A O 1
ATOM 2975 N N . SER A 1 383 ? -17.485 6.685 58.778 1.00 87.31 383 SER A N 1
ATOM 2976 C CA . SER A 1 383 ? -16.281 6.214 59.466 1.00 87.31 383 SER A CA 1
ATOM 2977 C C . SER A 1 383 ? -15.674 7.309 60.348 1.00 87.31 383 SER A C 1
ATOM 2979 O O . SER A 1 383 ? -15.401 7.057 61.519 1.00 87.31 383 SER A O 1
ATOM 2981 N N . VAL A 1 384 ? -15.585 8.549 59.851 1.00 88.25 384 VAL A N 1
ATOM 2982 C CA . VAL A 1 384 ? -15.075 9.699 60.613 1.00 88.25 384 VAL A CA 1
ATOM 2983 C C . VAL A 1 384 ? -15.999 10.040 61.781 1.00 88.25 384 VAL A C 1
ATOM 2985 O O . VAL A 1 384 ? -15.515 10.288 62.881 1.00 88.25 384 VAL A O 1
ATOM 2988 N N . GLN A 1 385 ? -17.318 10.015 61.581 1.00 87.81 385 GLN A N 1
ATOM 2989 C CA . GLN A 1 385 ? -18.285 10.294 62.647 1.00 87.81 385 GLN A CA 1
ATOM 2990 C C . GLN A 1 385 ? -18.270 9.219 63.737 1.00 87.81 385 GLN A C 1
ATOM 2992 O O . GLN A 1 385 ? -18.250 9.549 64.920 1.00 87.81 385 GLN A O 1
ATOM 2997 N N . SER A 1 386 ? -18.234 7.940 63.351 1.00 86.81 386 SER A N 1
ATOM 2998 C CA . SER A 1 386 ? -18.127 6.827 64.302 1.00 86.81 386 SER A CA 1
ATOM 2999 C C . SER A 1 386 ? -16.822 6.893 65.095 1.00 86.81 386 SER A C 1
ATOM 3001 O O . SER A 1 386 ? -16.826 6.703 66.308 1.00 86.81 386 SER A O 1
ATOM 3003 N N . PHE A 1 387 ? -15.722 7.264 64.436 1.00 86.62 387 PHE A N 1
ATOM 3004 C CA . PHE A 1 387 ? -14.437 7.487 65.080 1.00 86.62 387 PHE A CA 1
ATOM 3005 C C . PHE A 1 387 ? -14.481 8.679 66.044 1.00 86.62 387 PHE A C 1
ATOM 3007 O O . PHE A 1 387 ? -14.033 8.556 67.176 1.00 86.62 387 PHE A O 1
ATOM 3014 N N . ALA A 1 388 ? -15.078 9.807 65.649 1.00 83.75 388 ALA A N 1
ATOM 3015 C CA . ALA A 1 388 ? -15.242 10.977 66.513 1.00 83.75 388 ALA A CA 1
ATOM 3016 C C . ALA A 1 388 ? -16.105 10.679 67.753 1.00 83.75 388 ALA A C 1
ATOM 3018 O O . ALA A 1 388 ? -15.789 11.147 68.845 1.00 83.75 388 ALA A O 1
ATOM 3019 N N . ALA A 1 389 ? -17.150 9.858 67.612 1.00 86.69 389 ALA A N 1
ATOM 3020 C CA . ALA A 1 389 ? -18.014 9.460 68.722 1.00 86.69 389 ALA A CA 1
ATOM 3021 C C . ALA A 1 389 ? -17.267 8.666 69.811 1.00 86.69 389 ALA A C 1
ATOM 3023 O O . ALA A 1 389 ? -17.592 8.805 70.988 1.00 86.69 389 ALA A O 1
ATOM 3024 N N . LEU A 1 390 ? -16.231 7.897 69.449 1.00 85.88 390 LEU A N 1
ATOM 3025 C CA . LEU A 1 390 ? -15.376 7.201 70.423 1.00 85.88 390 LEU A CA 1
ATOM 3026 C C . LEU A 1 390 ? -14.601 8.169 71.329 1.00 85.88 390 LEU A C 1
ATOM 3028 O O . LEU A 1 390 ? -14.200 7.783 72.426 1.00 85.88 390 LEU A O 1
ATOM 3032 N N . PHE A 1 391 ? -14.406 9.417 70.894 1.00 82.69 391 PHE A N 1
ATOM 3033 C CA . PHE A 1 391 ? -13.667 10.431 71.647 1.00 82.69 391 PHE A CA 1
ATOM 3034 C C . PHE A 1 391 ? -14.548 11.417 72.412 1.00 82.69 391 PHE A C 1
ATOM 3036 O O . PHE A 1 391 ? -14.018 12.172 73.222 1.00 82.69 391 PHE A O 1
ATOM 3043 N N . ALA A 1 392 ? -15.871 11.362 72.232 1.00 82.50 392 ALA A N 1
ATOM 3044 C CA . ALA A 1 392 ? -16.825 12.187 72.970 1.00 82.50 392 ALA A CA 1
ATOM 3045 C C . ALA A 1 392 ? -16.612 12.203 74.504 1.00 82.50 392 ALA A C 1
ATOM 3047 O O . ALA A 1 392 ? -16.643 13.293 75.070 1.00 82.50 392 ALA A O 1
ATOM 3048 N N . PRO A 1 393 ? -16.336 11.073 75.198 1.00 83.50 393 PRO A N 1
ATOM 3049 C CA . PRO A 1 393 ? -16.161 11.086 76.655 1.00 83.50 393 PRO A CA 1
ATOM 3050 C C . PRO A 1 393 ? -14.832 11.697 77.132 1.00 83.50 393 PRO A C 1
ATOM 3052 O O . PRO A 1 393 ? -14.667 11.919 78.326 1.00 83.50 393 PRO A O 1
ATOM 3055 N N . PHE A 1 394 ? -13.881 11.958 76.231 1.00 79.94 394 PHE A N 1
ATOM 3056 C CA . PHE A 1 394 ? -12.584 12.554 76.568 1.00 79.94 394 PHE A CA 1
ATOM 3057 C C . PHE A 1 394 ? -12.548 14.065 76.304 1.00 79.94 394 PHE A C 1
ATOM 3059 O O . PHE A 1 394 ? -11.551 14.709 76.605 1.00 79.94 394 PHE A O 1
ATOM 3066 N N . CYS A 1 395 ? -13.608 14.650 75.734 1.00 77.50 395 CYS A N 1
ATOM 3067 C CA . CYS A 1 395 ? -13.630 16.067 75.365 1.00 77.50 395 CYS A CA 1
ATOM 3068 C C . CYS A 1 395 ? -13.647 17.027 76.566 1.00 77.50 395 CYS A C 1
ATOM 3070 O O . CYS A 1 395 ? -13.227 18.173 76.409 1.00 77.50 395 CYS A O 1
ATOM 3072 N N . ASP A 1 396 ? -14.094 16.572 77.738 1.00 83.69 396 ASP A N 1
ATOM 3073 C CA . ASP A 1 396 ? -14.268 17.423 78.922 1.00 83.69 396 ASP A CA 1
ATOM 3074 C C . ASP A 1 396 ? -12.979 17.604 79.748 1.00 83.69 396 ASP A C 1
ATOM 3076 O O . ASP A 1 396 ? -12.884 18.552 80.528 1.00 83.69 396 ASP A O 1
ATOM 3080 N N . ASP A 1 397 ? -11.969 16.741 79.567 1.00 89.38 397 ASP A N 1
ATOM 3081 C CA . ASP A 1 397 ? -10.707 16.788 80.319 1.00 89.38 397 ASP A CA 1
ATOM 3082 C C . ASP A 1 397 ? -9.508 17.168 79.420 1.00 89.38 397 ASP A C 1
ATOM 3084 O O . ASP A 1 397 ? -9.072 16.354 78.592 1.00 89.38 397 ASP A O 1
ATOM 3088 N N . PRO A 1 398 ? -8.920 18.372 79.582 1.00 87.00 398 PRO A N 1
ATOM 3089 C CA . PRO A 1 398 ? -7.842 18.858 78.723 1.00 87.00 398 PRO A CA 1
ATOM 3090 C C . PRO A 1 398 ? -6.553 18.025 78.804 1.00 87.00 398 PRO A C 1
ATOM 3092 O O . PRO A 1 398 ? -5.812 17.973 77.815 1.00 87.00 398 PRO A O 1
ATOM 3095 N N . GLU A 1 399 ? -6.271 17.353 79.927 1.00 88.56 399 GLU A N 1
ATOM 3096 C CA . GLU A 1 399 ? -5.082 16.497 80.047 1.00 88.56 399 GLU A CA 1
ATOM 3097 C C . GLU A 1 399 ? -5.230 15.215 79.220 1.00 88.56 399 GLU A C 1
ATOM 3099 O O . GLU A 1 399 ? -4.316 14.834 78.475 1.00 88.56 399 GLU A O 1
ATOM 3104 N N . SER A 1 400 ? -6.409 14.589 79.274 1.00 85.31 400 SER A N 1
ATOM 3105 C CA . SER A 1 400 ? -6.721 13.393 78.488 1.00 85.31 400 SER A CA 1
ATOM 3106 C C . SER A 1 400 ? -6.666 13.657 76.974 1.00 85.31 400 SER A C 1
ATOM 3108 O O . SER A 1 400 ? -6.097 12.856 76.224 1.00 85.31 400 SER A O 1
ATOM 3110 N N . VAL A 1 401 ? -7.139 14.826 76.518 1.00 86.31 401 VAL A N 1
ATOM 3111 C CA . VAL A 1 401 ? -7.068 15.252 75.107 1.00 86.31 401 VAL A CA 1
ATOM 3112 C C . VAL A 1 401 ? -5.620 15.438 74.652 1.00 86.31 401 VAL A C 1
ATOM 3114 O O . VAL A 1 401 ? -5.255 15.024 73.546 1.00 86.31 401 VAL A O 1
ATOM 3117 N N . ALA A 1 402 ? -4.771 16.043 75.487 1.00 87.06 402 ALA A N 1
ATOM 3118 C CA . ALA A 1 402 ? -3.360 16.249 75.167 1.00 87.06 402 ALA A CA 1
ATOM 3119 C C . ALA A 1 402 ? -2.603 14.915 75.037 1.00 87.06 402 ALA A C 1
ATOM 3121 O O . ALA A 1 402 ? -1.821 14.732 74.096 1.00 87.06 402 ALA A O 1
ATOM 3122 N N . LEU A 1 403 ? -2.874 13.965 75.938 1.00 89.50 403 LEU A N 1
ATOM 3123 C CA . LEU A 1 403 ? -2.305 12.619 75.896 1.00 89.50 403 LEU A CA 1
ATOM 3124 C C . LEU A 1 403 ? -2.773 11.848 74.657 1.00 89.50 403 LEU A C 1
ATOM 3126 O O . LEU A 1 403 ? -1.948 11.288 73.929 1.00 89.50 403 LEU A O 1
ATOM 3130 N N . LEU A 1 404 ? -4.073 11.885 74.363 1.00 87.31 404 LEU A N 1
ATOM 3131 C CA . LEU A 1 404 ? -4.645 11.246 73.184 1.00 87.31 404 LEU A CA 1
ATOM 3132 C C . LEU A 1 404 ? -4.032 11.798 71.891 1.00 87.31 404 LEU A C 1
ATOM 3134 O O . LEU A 1 404 ? -3.631 11.032 71.015 1.00 87.31 404 LEU A O 1
ATOM 3138 N N . ARG A 1 405 ? -3.898 13.126 71.772 1.00 87.88 405 ARG A N 1
ATOM 3139 C CA . ARG A 1 405 ? -3.286 13.773 70.602 1.00 87.88 405 ARG A CA 1
ATOM 3140 C C . ARG A 1 405 ? -1.842 13.328 70.404 1.00 87.88 405 ARG A C 1
ATOM 3142 O O . ARG A 1 405 ? -1.425 13.093 69.268 1.00 87.88 405 ARG A O 1
ATOM 3149 N N . ARG A 1 406 ? -1.081 13.197 71.493 1.00 92.38 406 ARG A N 1
ATOM 3150 C CA . ARG A 1 406 ? 0.308 12.728 71.462 1.00 92.38 406 ARG A CA 1
ATOM 3151 C C . ARG A 1 406 ? 0.404 11.287 70.961 1.00 92.38 406 ARG A C 1
ATOM 3153 O O . ARG A 1 406 ? 1.207 11.024 70.067 1.00 92.38 406 ARG A O 1
ATOM 3160 N N . GLU A 1 407 ? -0.422 10.381 71.479 1.00 91.50 407 GLU A N 1
ATOM 3161 C CA . GLU A 1 407 ? -0.412 8.976 71.048 1.00 91.50 407 GLU A CA 1
ATOM 3162 C C . GLU A 1 407 ? -0.959 8.799 69.625 1.00 91.50 407 GLU A C 1
ATOM 3164 O O . GLU A 1 407 ? -0.351 8.093 68.826 1.00 91.50 407 GLU A O 1
ATOM 3169 N N . MET A 1 408 ? -2.013 9.520 69.234 1.00 87.69 408 MET A N 1
ATOM 3170 C CA . MET A 1 408 ? -2.501 9.537 67.847 1.00 87.69 408 MET A CA 1
ATOM 3171 C C . MET A 1 408 ? -1.435 10.040 66.869 1.00 87.69 408 MET A C 1
ATOM 3173 O O . MET A 1 408 ? -1.237 9.448 65.809 1.00 87.69 408 MET A O 1
ATOM 3177 N N . THR A 1 409 ? -0.702 11.098 67.233 1.00 91.50 409 THR A N 1
ATOM 3178 C CA . THR A 1 409 ? 0.414 11.614 66.421 1.00 91.50 409 THR A CA 1
ATOM 3179 C C . THR A 1 409 ? 1.517 10.568 66.295 1.00 91.50 409 THR A C 1
ATOM 3181 O O . THR A 1 409 ? 2.054 10.360 65.209 1.00 91.50 409 THR A O 1
ATOM 3184 N N . ARG A 1 410 ? 1.830 9.862 67.384 1.00 91.69 410 ARG A N 1
ATOM 3185 C CA . ARG A 1 410 ? 2.812 8.778 67.382 1.00 91.69 410 ARG A CA 1
ATOM 3186 C C . ARG A 1 410 ? 2.381 7.616 66.486 1.00 91.69 410 ARG A C 1
ATOM 3188 O O . ARG A 1 410 ? 3.195 7.148 65.699 1.00 91.69 410 ARG A O 1
ATOM 3195 N N . ILE A 1 411 ? 1.122 7.186 66.566 1.00 91.00 411 ILE A N 1
ATOM 3196 C CA . ILE A 1 411 ? 0.560 6.123 65.718 1.00 91.00 411 ILE A CA 1
ATOM 3197 C C . ILE A 1 411 ? 0.558 6.551 64.246 1.00 91.00 411 ILE A C 1
ATOM 3199 O O . ILE A 1 411 ? 0.949 5.766 63.390 1.00 91.00 411 ILE A O 1
ATOM 3203 N N . ALA A 1 412 ? 0.186 7.798 63.938 1.00 90.06 412 ALA A N 1
ATOM 3204 C CA . ALA A 1 412 ? 0.195 8.325 62.573 1.00 90.06 412 ALA A CA 1
ATOM 3205 C C . ALA A 1 412 ? 1.614 8.392 61.982 1.00 90.06 412 ALA A C 1
ATOM 3207 O O . ALA A 1 412 ? 1.826 8.026 60.826 1.00 90.06 412 ALA A O 1
ATOM 3208 N N . ILE A 1 413 ? 2.595 8.819 62.783 1.00 87.12 413 ILE A N 1
ATOM 3209 C CA . ILE A 1 413 ? 4.012 8.781 62.405 1.00 87.12 413 ILE A CA 1
ATOM 3210 C C . ILE A 1 413 ? 4.453 7.331 62.185 1.00 87.12 413 ILE A C 1
ATOM 3212 O O . ILE A 1 413 ? 5.097 7.037 61.185 1.00 87.12 413 ILE A O 1
ATOM 3216 N N . ASP A 1 414 ? 4.075 6.409 63.069 1.00 86.44 414 ASP A N 1
ATOM 3217 C CA . ASP A 1 414 ? 4.436 4.996 62.960 1.00 86.44 414 ASP A CA 1
ATOM 3218 C C . ASP A 1 414 ? 3.816 4.302 61.742 1.00 86.44 414 ASP A C 1
ATOM 3220 O O . ASP A 1 414 ? 4.489 3.478 61.123 1.00 86.44 414 ASP A O 1
ATOM 3224 N N . ALA A 1 415 ? 2.586 4.666 61.370 1.00 87.81 415 ALA A N 1
ATOM 3225 C CA . ALA A 1 415 ? 1.928 4.203 60.154 1.00 87.81 415 ALA A CA 1
ATOM 3226 C C . ALA A 1 415 ? 2.651 4.720 58.901 1.00 87.81 415 ALA A C 1
ATOM 3228 O O . ALA A 1 415 ? 3.025 3.918 58.047 1.00 87.81 415 ALA A O 1
ATOM 3229 N N . LYS A 1 416 ? 2.957 6.026 58.835 1.00 84.88 416 LYS A N 1
ATOM 3230 C CA . LYS A 1 416 ? 3.730 6.609 57.723 1.00 84.88 416 LYS A CA 1
ATOM 3231 C C . LYS A 1 416 ? 5.127 6.009 57.589 1.00 84.88 416 LYS A C 1
ATOM 3233 O O . LYS A 1 416 ? 5.573 5.712 56.489 1.00 84.88 416 LYS A O 1
ATOM 3238 N N . LEU A 1 417 ? 5.813 5.789 58.709 1.00 83.56 417 LEU A N 1
ATOM 3239 C CA . LEU A 1 417 ? 7.126 5.139 58.719 1.00 83.56 417 LEU A CA 1
ATOM 3240 C C . LEU A 1 417 ? 7.071 3.677 58.243 1.00 83.56 417 LEU A C 1
ATOM 3242 O O . LEU A 1 417 ? 8.119 3.124 57.925 1.00 83.56 417 LEU A O 1
ATOM 3246 N N . GLY A 1 418 ? 5.893 3.041 58.250 1.00 79.69 418 GLY A N 1
ATOM 3247 C CA . GLY A 1 418 ? 5.674 1.682 57.755 1.00 79.69 418 GLY A CA 1
ATOM 3248 C C . GLY A 1 418 ? 5.343 1.596 56.262 1.00 79.69 418 GLY A C 1
ATOM 3249 O O . GLY A 1 418 ? 5.636 0.567 55.658 1.00 79.69 418 GLY A O 1
ATOM 3250 N N . GLU A 1 419 ? 4.769 2.648 55.668 1.00 87.62 419 GLU A N 1
ATOM 3251 C CA . GLU A 1 419 ? 4.488 2.718 54.224 1.00 87.62 419 GLU A CA 1
ATOM 3252 C C . GLU A 1 419 ? 5.778 2.837 53.395 1.00 87.62 419 GLU A C 1
ATOM 3254 O O . GLU A 1 419 ? 5.889 2.215 52.338 1.00 87.62 419 GLU A O 1
ATOM 3259 N N . ASP A 1 420 ? 6.780 3.561 53.908 1.00 87.75 420 ASP A N 1
ATOM 3260 C CA . ASP A 1 420 ? 8.079 3.725 53.252 1.00 87.75 420 ASP A CA 1
ATOM 3261 C C . ASP A 1 420 ? 9.080 2.628 53.683 1.00 87.75 420 ASP A C 1
ATOM 3263 O O . ASP A 1 420 ? 9.554 2.625 54.829 1.00 87.75 420 ASP A O 1
ATOM 3267 N N . PRO A 1 421 ? 9.498 1.713 52.781 1.00 85.62 421 PRO A N 1
ATOM 3268 C CA . PRO A 1 421 ? 10.338 0.566 53.144 1.00 85.62 421 PRO A CA 1
ATOM 3269 C C . PRO A 1 421 ? 11.733 0.973 53.648 1.00 85.62 421 PRO A C 1
ATOM 3271 O O . PRO A 1 421 ? 12.316 0.292 54.498 1.00 85.62 421 PRO A O 1
ATOM 3274 N N . GLU A 1 422 ? 12.269 2.101 53.173 1.00 87.62 422 GLU A N 1
ATOM 3275 C CA . GLU A 1 422 ? 13.563 2.628 53.618 1.00 87.62 422 GLU A CA 1
ATOM 3276 C C . GLU A 1 422 ? 13.504 3.209 55.038 1.00 87.62 422 GLU A C 1
ATOM 3278 O O . GLU A 1 422 ? 14.388 2.928 55.858 1.00 87.62 422 GLU A O 1
ATOM 3283 N N . LEU A 1 423 ? 12.446 3.960 55.369 1.00 85.19 423 LEU A N 1
ATOM 3284 C CA . LEU A 1 423 ? 12.255 4.509 56.714 1.00 85.19 423 LEU A CA 1
ATOM 3285 C C . LEU A 1 423 ? 11.922 3.407 57.728 1.00 85.19 423 LEU A C 1
ATOM 3287 O O . LEU A 1 423 ? 12.435 3.438 58.852 1.00 85.19 423 LEU A O 1
ATOM 3291 N N . ALA A 1 424 ? 11.168 2.382 57.325 1.00 83.19 424 ALA A N 1
ATOM 3292 C CA . ALA A 1 424 ? 10.919 1.201 58.147 1.00 83.19 424 ALA A CA 1
ATOM 3293 C C . ALA A 1 424 ? 12.229 0.468 58.497 1.00 83.19 424 ALA A C 1
ATOM 3295 O O . ALA A 1 424 ? 12.479 0.130 59.664 1.00 83.19 424 ALA A O 1
ATOM 3296 N N . ALA A 1 425 ? 13.114 0.277 57.511 1.00 85.38 425 ALA A N 1
ATOM 3297 C CA . ALA A 1 425 ? 14.431 -0.319 57.722 1.00 85.38 425 ALA A CA 1
ATOM 3298 C C . ALA A 1 425 ? 15.319 0.554 58.627 1.00 85.38 425 ALA A C 1
ATOM 3300 O O . ALA A 1 425 ? 16.006 0.032 59.512 1.00 85.38 425 ALA A O 1
ATOM 3301 N N . ALA A 1 426 ? 15.285 1.880 58.460 1.00 84.50 426 ALA A N 1
ATOM 3302 C CA . ALA A 1 426 ? 16.006 2.820 59.317 1.00 84.50 426 ALA A CA 1
ATOM 3303 C C . ALA A 1 426 ? 15.516 2.761 60.776 1.00 84.50 426 ALA A C 1
ATOM 3305 O O . ALA A 1 426 ? 16.334 2.639 61.694 1.00 84.50 426 ALA A O 1
ATOM 3306 N N . LYS A 1 427 ? 14.195 2.733 61.002 1.00 85.75 427 LYS A N 1
ATOM 3307 C CA . LYS A 1 427 ? 13.584 2.578 62.333 1.00 85.75 427 LYS A CA 1
ATOM 3308 C C . LYS A 1 427 ? 14.025 1.277 63.010 1.00 85.75 427 LYS A C 1
ATOM 3310 O O . LYS A 1 427 ? 14.393 1.288 64.187 1.00 85.75 427 LYS A O 1
ATOM 3315 N N . GLN A 1 428 ? 14.067 0.159 62.278 1.00 85.75 428 GLN A N 1
ATOM 3316 C CA . GLN A 1 428 ? 14.566 -1.116 62.812 1.00 85.75 428 GLN A CA 1
ATOM 3317 C C . GLN A 1 428 ? 16.057 -1.068 63.173 1.00 85.75 428 GLN A C 1
ATOM 3319 O O . GLN A 1 428 ? 16.452 -1.626 64.198 1.00 85.75 428 GLN A O 1
ATOM 3324 N N . ARG A 1 429 ? 16.894 -0.389 62.376 1.00 87.25 429 ARG A N 1
ATOM 3325 C CA . ARG A 1 429 ? 18.328 -0.215 62.680 1.00 87.25 429 ARG A CA 1
ATOM 3326 C C . ARG A 1 429 ? 18.539 0.587 63.960 1.00 87.25 429 ARG A C 1
ATOM 3328 O O . ARG A 1 429 ? 19.342 0.180 64.795 1.00 87.25 429 ARG A O 1
ATOM 3335 N N . VAL A 1 430 ? 17.803 1.685 64.136 1.00 88.00 430 VAL A N 1
ATOM 3336 C CA . VAL A 1 430 ? 17.856 2.499 65.362 1.00 88.00 430 VAL A CA 1
ATO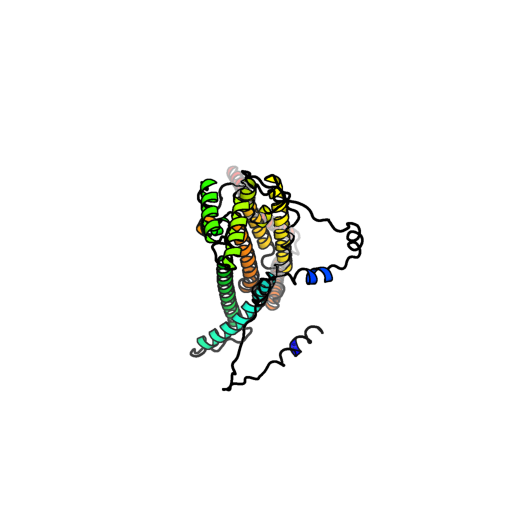M 3337 C C . VAL A 1 430 ? 17.385 1.683 66.568 1.00 88.00 430 VAL A C 1
ATOM 3339 O O . VAL A 1 430 ? 18.065 1.660 67.591 1.00 88.00 430 VAL A O 1
ATOM 3342 N N . ARG A 1 431 ? 16.291 0.921 66.432 1.00 86.38 431 ARG A N 1
ATOM 3343 C CA . ARG A 1 431 ? 15.785 0.041 67.499 1.00 86.38 431 ARG A CA 1
ATOM 3344 C C . ARG A 1 431 ? 16.800 -1.032 67.911 1.00 86.38 431 ARG A C 1
ATOM 3346 O O . ARG A 1 431 ? 16.966 -1.261 69.102 1.00 86.38 431 ARG A O 1
ATOM 3353 N N . LYS A 1 432 ? 17.506 -1.644 66.950 1.00 88.75 432 LYS A N 1
ATOM 3354 C CA . LYS A 1 432 ? 18.580 -2.623 67.216 1.00 88.75 432 LYS A CA 1
ATOM 3355 C C . LYS A 1 432 ? 19.793 -2.015 67.926 1.00 88.75 432 LYS A C 1
ATOM 3357 O O . LYS A 1 432 ? 20.466 -2.725 68.663 1.00 88.75 432 LYS A O 1
ATOM 3362 N N . ARG A 1 433 ? 20.095 -0.731 67.696 1.00 88.00 433 ARG A N 1
ATOM 3363 C CA . ARG A 1 433 ? 21.168 -0.016 68.414 1.00 88.00 433 ARG A CA 1
ATOM 3364 C C . ARG A 1 433 ? 20.758 0.267 69.859 1.00 88.00 433 ARG A C 1
ATOM 3366 O O . ARG A 1 433 ? 21.477 -0.102 70.773 1.00 88.00 433 ARG A O 1
ATOM 3373 N N . LEU A 1 434 ? 19.549 0.792 70.058 1.00 86.50 434 LEU A N 1
ATOM 3374 C CA . LEU A 1 434 ? 19.004 1.085 71.389 1.00 86.50 434 LEU A CA 1
ATOM 3375 C C . LEU A 1 434 ? 18.823 -0.160 72.274 1.00 86.50 434 LEU A C 1
ATOM 3377 O O . LEU A 1 434 ? 18.893 -0.045 73.491 1.00 86.50 434 LEU A O 1
ATOM 3381 N N . SER A 1 435 ? 18.583 -1.341 71.692 1.00 85.69 435 SER A N 1
ATOM 3382 C CA . SER A 1 435 ? 18.505 -2.606 72.442 1.00 85.69 435 SER A CA 1
ATOM 3383 C C . SER A 1 435 ? 19.865 -3.226 72.762 1.00 85.69 435 SER A C 1
ATOM 3385 O O . SER A 1 435 ? 19.900 -4.268 73.398 1.00 85.69 435 SER A O 1
ATOM 3387 N N . LYS A 1 436 ? 20.956 -2.665 72.232 1.00 79.31 436 LYS A N 1
ATOM 3388 C CA . LYS A 1 436 ? 22.326 -3.134 72.467 1.00 79.31 436 LYS A CA 1
ATOM 3389 C C . LYS A 1 436 ? 23.041 -2.300 73.539 1.00 79.31 436 LYS A C 1
ATOM 3391 O O . LYS A 1 436 ? 23.999 -2.788 74.122 1.00 79.31 436 LYS A O 1
ATOM 3396 N N . ASP A 1 437 ? 22.561 -1.076 73.774 1.00 69.69 437 ASP A N 1
ATOM 3397 C CA . ASP A 1 437 ? 23.037 -0.152 74.817 1.00 69.69 437 ASP A CA 1
ATOM 3398 C C . ASP A 1 437 ? 22.283 -0.297 76.159 1.00 69.69 437 ASP A C 1
ATOM 3400 O O . ASP A 1 437 ? 22.665 0.327 77.147 1.00 69.69 437 ASP A O 1
ATOM 3404 N N . LYS A 1 438 ? 21.209 -1.096 76.200 1.00 56.09 438 LYS A N 1
ATOM 3405 C CA . LYS A 1 438 ? 20.543 -1.558 77.428 1.00 56.09 438 LYS A CA 1
ATOM 3406 C C . LYS A 1 438 ? 20.970 -2.984 77.717 1.00 56.09 438 LYS A C 1
ATOM 3408 O O . LYS A 1 438 ? 21.099 -3.300 78.918 1.00 56.09 438 LYS A O 1
#

Nearest PDB structures (foldseek):
  2ctw-assembly1_A  TM=8.992E-01  e=4.843E-03  Mus musculus
  7x89-assembly1_A  TM=8.578E-01  e=7.546E-03  Homo sapiens
  7yrq-assembly1_B  TM=1.318E-01  e=3.750E+00  Homo sapiens
  7xec-assembly1_B  TM=1.356E-01  e=7.854E+00  Homo sapiens

Sequence (438 aa):
MRVLLVIVQYEQSLVVDVPVLGQNKIAPRGVPARSPGFYDDTALRCARAAGSSDILLAALRTGPPRRAESGGGPLGARAAFPFNPETSDCGKGDRRAATMTLGLDSPYLSLLLWAFVPRLVTDRLRSLYYALRYARGPDRRPAPGTARFVRDTGRIYTLVVLSYLAYSLAALVAAMPPSHYAVLGLSPAAGGLTDRQLRASFRKLSVQHHPDKAGGDPLAAEKFMRARAAYEVLQDPVRRFAYDRFGNDVALCKHCRTKSDFFGVAFESYKWFYAGTTAVLIVIGGQFGKYWRFVATLFLAGLELAMMTRPRNPIPLASVLLSPYLTTHEQIDLLHNVTITFFIALSQVGPVLFPQHDNDDDPPLRSLLERLEKVQHAVNVQSVQSFAALFAPFCDDPESVALLRREMTRIAIDAKLGEDPELAAAKQRVRKRLSKDK

InterPro domains:
  IPR001623 DnaJ domain [PF00226] (180-244)
  IPR001623 DnaJ domain [PR00625] (181-199)
  IPR001623 DnaJ domain [PR00625] (202-217)
  IPR001623 DnaJ domain [PR00625] (219-239)
  IPR001623 DnaJ domain [PR00625] (239-258)
  IPR001623 DnaJ domain [PS50076] (179-247)
  IPR001623 DnaJ domain [SM00271] (178-239)
  IPR001623 DnaJ domain [cd06257] (180-236)
  IPR036869 Chaperone J-domain superfamily [G3DSA:1.10.287.110] (172-261)
  IPR036869 Chaperone J-domain superfamily [SSF46565] (173-248)
  IPR051948 Hsp70 co-chaperone J-domain-containing protein [PTHR44360] (158-270)

Organism: NCBI:txid278681

pLDDT: mean 70.08, std 22.78, range [23.88, 95.31]

Mean predicted aligned error: 19.16 Å

Radius of gyration: 40.89 Å; Cα contacts (8 Å, |Δi|>4): 191; chains: 1; bounding box: 69×62×146 Å

Solvent-accessible surface area (backbone atoms only — not comparable to full-atom values): 27099 Å² total; per-residue (Å²): 122,79,72,68,60,66,62,66,67,66,72,78,77,82,76,88,88,87,85,84,88,82,85,88,86,86,86,88,86,84,88,84,90,78,88,80,80,95,76,84,79,62,70,71,62,58,68,76,72,65,91,66,90,80,66,77,76,73,73,80,78,74,81,88,86,83,90,87,83,89,86,88,86,88,86,89,78,85,85,77,80,83,84,73,88,87,75,80,84,84,74,87,83,68,92,70,82,60,72,88,60,76,90,57,87,44,76,65,48,55,53,52,48,65,71,48,49,51,58,58,52,32,57,52,51,50,53,49,51,50,52,63,62,46,68,84,46,94,60,78,82,73,54,89,85,37,75,65,41,53,51,52,50,38,53,49,36,43,52,48,47,52,52,50,49,52,49,51,53,52,51,50,66,71,66,55,77,81,48,56,41,57,68,53,74,45,64,75,66,51,96,70,80,42,72,66,56,57,52,50,38,50,52,56,49,45,63,63,23,26,65,87,71,42,77,71,47,70,68,32,47,54,51,34,53,52,40,50,55,30,46,61,41,57,68,38,72,64,34,28,53,34,28,46,52,60,24,66,79,50,38,67,44,86,88,49,84,50,74,66,48,42,50,52,55,42,52,56,54,50,51,53,52,52,51,50,51,51,52,50,52,59,75,71,48,50,86,78,57,68,62,57,55,56,54,52,50,51,49,50,53,51,50,52,51,52,51,65,73,39,97,60,82,84,53,69,64,55,46,71,77,45,65,68,66,62,48,58,23,58,52,49,56,49,50,51,55,52,49,53,54,48,51,54,51,46,65,66,38,42,56,61,77,52,64,78,75,58,81,86,74,44,70,70,58,50,54,47,51,54,49,49,51,51,49,52,52,51,52,52,53,50,51,53,50,57,55,52,59,75,47,56,88,42,71,87,41,72,67,58,44,53,52,49,51,52,52,52,50,50,50,52,52,54,51,57,36,60,74,38,68,67,51,35,52,49,52,52,53,52,50,57,50,60,65,69,79,106

Foldseek 3Di:
DVVVVVVVVPPVPDDDDDDDDDDYDDDDDDDDDDDDDDDDPPVVVVVVPDPDDPPPVPPPPDDDDDDDDDDDDDDDDDDPDDDDPPPPPPPPPPVPPPPPPPPCPPPVNVVVCLVPVLLVVLVVVVVVVQCVVVVPDPDDRDDPPDPVSLLSSLVSSLVSLVVVLVVLLVVVVVPDDQDLCVLLVHFPLPPDPDLVSLVVSLVVLCVVLPCVPVVNDPVSVVSNVSNVLSSVQCNDPLSVLLCLQQNDVLSPDPPDDHNVSSVVVSVVVVVVVLVVLVVVCVVLPDPQCPPVLVVVSVVLVVQSVVLRVDPDNPDPVLCVVPPVRDGSNVSNVSVSSSSSSVVSSCSSSVCSVDVPPPVVPDVVSVVVVVVVVVVVVVVVVVVVVVVVVVCVVVPVPPVSVVVVVVVVVVVVVVVVCVVDPVSVVVVVVVVVVVVVVD

Secondary structure (DSSP, 8-state):
--SHHHHHTSGGG---------------------------SSHHHHTTS---TTSTTTTTS-PPPPP-----------------TTS----SS-S-------S--SHHHHHHHHHHHHHHHHHHHHHHHHHHHTSSSSSPPPPTTSHHHHHHHHHHHHHHHHHHHHHHHHHHHHHPPPPHHHHTT--TTSTT--HHHHHHHHHHHHHHS-TTTTTT-HHHHHHHHHHHHHHHHHHSHHHHHHHHHH-HHHHT-TT--SHHHHHHHHHHHHHHHHHHHHHHHHHH--STTTTHHHHHHHHHHHHHHHHHH-SS---HHHHHHS-TTS-HHHHHHHHHHHHHHHHHHHHHHHHHHS----TTS-HHHHHHHHHHHHHHHHHHHHHHHHHHHTTGGGTT-HHHHHHHHHHHHHHHHHHHHHHSHHHHHHHHHHHHHHTT--